Protein AF-A0A6A6LTW9-F1 (afdb_monomer_lite)

Radius of gyration: 44.96 Å; chains: 1; bounding box: 98×45×111 Å

Secondary structure (DSSP, 8-state):
----TT-PPPSS-SSS-STTSS-EEEEEEEEPPS-GGG-EEEESS--HHHHHHHHHH-TT--EEEEEE-TTSPEEEEEE-S------B-TTS--EEEEEEE-HHHHHHHHHHHHHHHHHHHHHHHHHHHHHHHHHHHHHHHHHHHHHHT--HHHHHH--HHHHHHHHHHHHHHHHIIIIISSS-EE-S---GGGEEE-TT--EEE--GGG-EE--TT--EEE-S---S-TTT--HHHHHH-EEEHHHHHHHHHHHHHHHHH---GGG--SS-TTB-HHHHHHHHHHTT-GGGGS-GGGTT-S-HHHHHHHHHHHHHHTS-GGGSPPHHHHHHHHHS---PPPPPPPS---BS---S-----S---------------

InterPro domains:
  IPR000719 Protein kinase domain [PS50011] (1-348)
  IPR000719 Protein kinase domain [SM00220] (68-338)
  IPR001245 Serine-threonine/tyrosine-protein kinase, catalytic domain [PF07714] (155-331)
  IPR003609 PAN/Apple domain [PF08276] (19-86)
  IPR003609 PAN/Apple domain [PS50948] (19-102)
  IPR003609 PAN/Apple domain [SM00473] (20-101)
  IPR008271 Serine/threonine-protein kinase, active site [PS00108] (185-197)
  IPR011009 Protein kinase-like domain superfamily [SSF56112] (153-334)

Organism: Hevea brasiliensis (NCBI:txid3981)

Sequence (377 aa):
MRDGSGGCLRKRLKSSSVCRQGEGFAKVPQVKVPDTSTAVWVNTSMTRADCERECYKNCSCSAYASIKIPGKEVGCLAWYGDLMDIVDLTDHSGHDVHVRADAIELAEIARSNGFLEMKGMLAFLVVSVSSAWFASVIFAYLWLRKRKKRDPIRSSFLNWSKRFEIIVGIARGILYLHQDSRLRIIHKDLKSSNILLDSEMNPKISDFRMARILKGDQIQHKTHRVIETYGYMSPEYAMFGKFSIKSDVFSFGVILLEIISGKKSNGFHQEDPSLTLIGHVWELWKEGRALEMVDSTLKESYNSHEVMKCIRIALLCVQEDAMRPTISAIILMLDSEIDLPYPKQPAFIFRTSCSSSLIWEGRSSINEVTITETLAR

Structure (mmCIF, N/CA/C/O backbone):
data_AF-A0A6A6LTW9-F1
#
_entry.id   AF-A0A6A6LTW9-F1
#
loop_
_atom_site.group_PDB
_atom_site.id
_atom_site.type_symbol
_atom_site.label_atom_id
_atom_site.label_alt_id
_atom_site.label_comp_id
_atom_site.label_asym_id
_atom_site.label_entity_id
_atom_site.label_seq_id
_atom_site.pdbx_PDB_ins_code
_atom_site.Cartn_x
_atom_site.Cartn_y
_atom_site.Cartn_z
_atom_site.occupancy
_atom_site.B_iso_or_equiv
_atom_site.auth_seq_id
_atom_site.auth_comp_id
_atom_site.auth_asym_id
_atom_site.auth_atom_id
_atom_site.pdbx_PDB_model_num
ATOM 1 N N . MET A 1 1 ? 59.527 -23.611 -44.100 1.00 37.34 1 MET A N 1
ATOM 2 C CA . MET A 1 1 ? 60.125 -22.259 -44.092 1.00 37.34 1 MET A CA 1
ATOM 3 C C . MET A 1 1 ? 60.026 -21.721 -45.509 1.00 37.34 1 MET A C 1
ATOM 5 O O . MET A 1 1 ? 60.366 -22.461 -46.422 1.00 37.34 1 MET A O 1
ATOM 9 N N . ARG A 1 2 ? 59.452 -20.530 -45.718 1.00 37.81 2 ARG A N 1
ATOM 10 C CA . ARG A 1 2 ? 59.449 -19.899 -47.047 1.00 37.81 2 ARG A CA 1
ATOM 11 C C . ARG A 1 2 ? 60.821 -19.262 -47.242 1.00 37.81 2 ARG A C 1
ATOM 13 O O . ARG A 1 2 ? 61.261 -18.533 -46.360 1.00 37.81 2 ARG A O 1
ATOM 20 N N . ASP A 1 3 ? 61.488 -19.591 -48.340 1.00 42.12 3 ASP A N 1
ATOM 21 C CA . ASP A 1 3 ? 62.724 -18.928 -48.737 1.00 42.12 3 ASP A CA 1
ATOM 22 C C . ASP A 1 3 ? 62.407 -17.458 -49.057 1.00 42.12 3 ASP A C 1
ATOM 24 O O . ASP A 1 3 ? 61.693 -17.160 -50.013 1.00 42.12 3 ASP A O 1
ATOM 28 N N . GLY A 1 4 ? 62.845 -16.555 -48.179 1.00 54.56 4 GLY A N 1
ATOM 29 C CA . GLY A 1 4 ? 62.661 -15.108 -48.304 1.00 54.56 4 GLY A CA 1
ATOM 30 C C . GLY A 1 4 ? 63.849 -14.401 -48.958 1.00 54.56 4 GLY A C 1
ATOM 31 O O . GLY A 1 4 ? 63.843 -13.174 -49.025 1.00 54.56 4 GLY A O 1
ATOM 32 N N . SER A 1 5 ? 64.862 -15.141 -49.428 1.00 56.81 5 SER A N 1
ATOM 33 C CA . SER A 1 5 ? 66.097 -14.573 -49.993 1.00 56.81 5 SER A CA 1
ATOM 34 C C . SER A 1 5 ? 65.868 -13.709 -51.243 1.00 56.81 5 SER A C 1
ATOM 36 O O . SER A 1 5 ? 66.694 -12.854 -51.548 1.00 56.81 5 SER A O 1
ATOM 38 N N . GLY A 1 6 ? 64.728 -13.876 -51.926 1.00 55.53 6 GLY A N 1
ATOM 39 C CA . GLY A 1 6 ? 64.321 -13.061 -53.078 1.00 55.53 6 GLY A CA 1
ATOM 40 C C . GLY A 1 6 ? 63.548 -11.773 -52.753 1.00 55.53 6 GLY A C 1
ATOM 41 O O . GLY A 1 6 ? 63.231 -11.026 -53.676 1.00 55.53 6 GLY A O 1
ATOM 42 N N . GLY A 1 7 ? 63.222 -11.508 -51.481 1.00 66.44 7 GLY A N 1
ATOM 43 C CA . GLY A 1 7 ? 62.453 -10.326 -51.069 1.00 66.44 7 GLY A CA 1
ATOM 44 C C . GLY A 1 7 ? 61.010 -10.272 -51.605 1.00 66.44 7 GLY A C 1
ATOM 45 O O . GLY A 1 7 ? 60.480 -11.233 -52.165 1.00 66.44 7 GLY A O 1
ATOM 46 N N . CYS A 1 8 ? 60.340 -9.132 -51.407 1.00 66.38 8 CYS A N 1
ATOM 47 C CA . CYS A 1 8 ? 59.011 -8.868 -51.964 1.00 66.38 8 CYS A CA 1
ATOM 48 C C . CYS A 1 8 ? 59.139 -8.279 -53.375 1.00 66.38 8 CYS A C 1
ATOM 50 O O . CYS A 1 8 ? 59.666 -7.184 -53.550 1.00 66.38 8 CYS A O 1
ATOM 52 N N . LEU A 1 9 ? 58.603 -8.968 -54.382 1.00 65.31 9 LEU A N 1
ATOM 53 C CA . LEU A 1 9 ? 58.537 -8.446 -55.747 1.00 65.31 9 LEU A CA 1
ATOM 54 C C . LEU A 1 9 ? 57.280 -7.589 -55.935 1.00 65.31 9 LEU A C 1
ATOM 56 O O . LEU A 1 9 ? 56.185 -7.974 -55.518 1.00 65.31 9 LEU A O 1
ATOM 60 N N . ARG A 1 10 ? 57.415 -6.446 -56.620 1.00 66.81 10 ARG A N 1
ATOM 61 C CA . ARG A 1 10 ? 56.253 -5.669 -57.079 1.00 66.81 10 ARG A CA 1
ATOM 62 C C . ARG A 1 10 ? 55.358 -6.569 -57.933 1.00 66.81 10 ARG A C 1
ATOM 64 O O . ARG A 1 10 ? 55.841 -7.225 -58.852 1.00 66.81 10 ARG A O 1
ATOM 71 N N . LYS A 1 11 ? 54.048 -6.580 -57.663 1.00 63.56 11 LYS A N 1
ATOM 72 C CA . LYS A 1 11 ? 53.079 -7.474 -58.333 1.00 63.56 11 LYS A CA 1
ATOM 73 C C . LYS A 1 11 ? 53.039 -7.329 -59.865 1.00 63.56 11 LYS A C 1
ATOM 75 O O . LYS A 1 11 ? 52.559 -8.238 -60.535 1.00 63.56 11 LYS A O 1
ATOM 80 N N . ARG A 1 12 ? 53.551 -6.231 -60.435 1.00 62.91 12 ARG A N 1
ATOM 81 C CA . ARG A 1 12 ? 53.703 -6.028 -61.885 1.00 62.91 12 ARG A CA 1
ATOM 82 C C . ARG A 1 12 ? 55.181 -5.833 -62.245 1.00 62.91 12 ARG A C 1
ATOM 84 O O . ARG A 1 12 ? 55.731 -4.758 -62.028 1.00 62.91 12 ARG A O 1
ATOM 91 N N . LEU A 1 13 ? 55.830 -6.859 -62.805 1.00 54.41 13 LEU A N 1
ATOM 92 C CA . LEU A 1 13 ? 57.199 -6.769 -63.335 1.00 54.41 13 LEU A CA 1
ATOM 93 C C . LEU A 1 13 ? 57.208 -6.572 -64.863 1.00 54.41 13 LEU A C 1
ATOM 95 O O . LEU A 1 13 ? 56.547 -7.309 -65.588 1.00 54.41 13 LEU A O 1
ATOM 99 N N . LYS A 1 14 ? 58.094 -5.665 -65.308 1.00 50.16 14 LYS A N 1
ATOM 100 C CA . LYS A 1 14 ? 58.758 -5.603 -66.630 1.00 50.16 14 LYS A CA 1
ATOM 101 C C . LYS A 1 14 ? 57.907 -5.202 -67.850 1.00 50.16 14 LYS A C 1
ATOM 103 O O . LYS A 1 14 ? 57.677 -6.027 -68.721 1.00 50.16 14 LYS A O 1
ATOM 108 N N . SER A 1 15 ? 57.568 -3.915 -67.979 1.00 49.28 15 SER A N 1
ATOM 109 C CA . SER A 1 15 ? 57.819 -3.151 -69.234 1.00 49.28 15 SER A CA 1
ATOM 110 C C . SER A 1 15 ? 57.308 -1.707 -69.210 1.00 49.28 15 SER A C 1
ATOM 112 O O . SER A 1 15 ? 57.751 -0.917 -70.037 1.00 49.28 15 SER A O 1
ATOM 114 N N . SER A 1 16 ? 56.442 -1.318 -68.269 1.00 54.78 16 SER A N 1
ATOM 115 C CA . SER A 1 16 ? 56.037 0.087 -68.141 1.00 54.78 16 SER A CA 1
ATOM 116 C C . SER A 1 16 ? 56.824 0.778 -67.034 1.00 54.78 16 SER A C 1
ATOM 118 O O . SER A 1 16 ? 56.794 0.351 -65.880 1.00 54.78 16 SER A O 1
ATOM 120 N N . SER A 1 17 ? 57.544 1.842 -67.385 1.00 63.62 17 SER A N 1
ATOM 121 C CA . SER A 1 17 ? 58.080 2.799 -66.417 1.00 63.62 17 SER A CA 1
ATOM 122 C C . SER A 1 17 ? 56.938 3.286 -65.523 1.00 63.62 17 SER A C 1
ATOM 124 O O . SER A 1 17 ? 56.025 3.940 -66.015 1.00 63.62 17 SER A O 1
ATOM 126 N N . VAL A 1 18 ? 57.006 3.006 -64.216 1.00 69.69 18 VAL A N 1
ATOM 127 C CA . VAL A 1 18 ? 56.073 3.565 -63.215 1.00 69.69 18 VAL A CA 1
ATOM 128 C C . VAL A 1 18 ? 56.120 5.098 -63.239 1.00 69.69 18 VAL A C 1
ATOM 130 O O . VAL A 1 18 ? 55.145 5.747 -62.907 1.00 69.69 18 VAL A O 1
ATOM 133 N N . CYS A 1 19 ? 57.236 5.694 -63.664 1.00 80.94 19 CYS A N 1
ATOM 134 C CA . CYS A 1 19 ? 57.402 7.140 -63.701 1.00 80.94 19 CYS A CA 1
ATOM 135 C C . CYS A 1 19 ? 56.658 7.797 -64.877 1.00 80.94 19 CYS A C 1
ATOM 137 O O . CYS A 1 19 ? 56.749 7.328 -66.017 1.00 80.94 19 CYS A O 1
ATOM 139 N N . ARG A 1 20 ? 56.037 8.948 -64.601 1.00 79.62 20 ARG A N 1
ATOM 140 C CA . ARG A 1 20 ? 55.285 9.842 -65.494 1.00 79.62 20 ARG A CA 1
ATOM 141 C C . ARG A 1 20 ? 54.003 9.251 -66.088 1.00 79.62 20 ARG A C 1
ATOM 143 O O . ARG A 1 20 ? 53.618 9.618 -67.195 1.00 79.62 20 ARG A O 1
ATOM 150 N N . GLN A 1 21 ? 53.335 8.359 -65.362 1.00 79.38 21 GLN A N 1
ATOM 151 C CA . GLN A 1 21 ? 52.090 7.696 -65.782 1.00 79.38 21 GLN A CA 1
ATOM 152 C C . GLN A 1 21 ? 50.963 7.813 -64.738 1.00 79.38 21 GLN A C 1
ATOM 154 O O . GLN A 1 21 ? 50.067 6.973 -64.684 1.00 79.38 21 GLN A O 1
ATOM 159 N N . GLY A 1 22 ? 50.990 8.863 -63.911 1.00 79.00 22 GLY A N 1
ATOM 160 C CA . GLY A 1 22 ? 50.000 9.077 -62.846 1.00 79.00 22 GLY A CA 1
ATOM 161 C C . GLY A 1 22 ? 50.356 8.365 -61.540 1.00 79.00 22 GLY A C 1
ATOM 162 O O . GLY A 1 22 ? 49.493 8.132 -60.699 1.00 79.00 22 GLY A O 1
ATOM 163 N N . GLU A 1 23 ? 51.623 7.999 -61.382 1.00 87.31 23 GLU A N 1
ATOM 164 C CA . GLU A 1 23 ? 52.182 7.470 -60.151 1.00 87.31 23 GLU A CA 1
ATOM 165 C C . GLU A 1 23 ? 52.113 8.464 -58.999 1.00 87.31 23 GLU A C 1
ATOM 167 O O . GLU A 1 23 ? 52.009 9.679 -59.173 1.00 87.31 23 GLU A O 1
ATOM 172 N N . GLY A 1 24 ? 52.252 7.920 -57.802 1.00 91.12 24 GLY A N 1
ATOM 173 C CA . GLY A 1 24 ? 52.327 8.678 -56.568 1.00 91.12 24 GLY A CA 1
ATOM 174 C C . GLY A 1 24 ? 52.982 7.834 -55.491 1.00 91.12 24 GLY A C 1
ATOM 175 O O . GLY A 1 24 ? 53.741 6.908 -55.788 1.00 91.12 24 GLY A O 1
ATOM 176 N N . PHE A 1 25 ? 52.680 8.142 -54.236 1.00 92.44 25 PHE A N 1
ATOM 177 C CA . PHE A 1 25 ? 53.288 7.460 -53.105 1.00 92.44 25 PHE A CA 1
ATOM 178 C C . PHE A 1 25 ? 52.236 6.863 -52.177 1.00 92.44 25 PHE A C 1
ATOM 180 O O . PHE A 1 25 ? 51.353 7.560 -51.678 1.00 92.44 25 PHE A O 1
ATOM 187 N N . ALA A 1 26 ? 52.356 5.563 -51.925 1.00 90.75 26 ALA A N 1
ATOM 188 C CA . ALA A 1 26 ? 51.568 4.863 -50.927 1.00 90.75 26 ALA A CA 1
ATOM 189 C C . ALA A 1 26 ? 52.240 5.014 -49.557 1.00 90.75 26 ALA A C 1
ATOM 191 O O . ALA A 1 26 ? 53.433 4.739 -49.404 1.00 90.75 26 ALA A O 1
ATOM 192 N N . LYS A 1 27 ? 51.476 5.452 -48.552 1.00 91.19 27 LYS A N 1
ATOM 193 C CA . LYS A 1 27 ? 51.957 5.550 -47.171 1.00 91.19 27 LYS A CA 1
ATOM 194 C C . LYS A 1 27 ? 51.975 4.164 -46.524 1.00 91.19 27 LYS A C 1
ATOM 196 O O . LYS A 1 27 ? 50.936 3.517 -46.420 1.00 91.19 27 LYS A O 1
ATOM 201 N N . VAL A 1 28 ? 53.140 3.771 -46.025 1.00 89.31 28 VAL A N 1
ATOM 202 C CA . VAL A 1 28 ? 53.364 2.594 -45.183 1.00 89.31 28 VAL A CA 1
ATOM 203 C C . VAL A 1 28 ? 53.618 3.099 -43.758 1.00 89.31 28 VAL A C 1
ATOM 205 O O . VAL A 1 28 ? 54.696 3.636 -43.485 1.00 89.31 28 VAL A O 1
ATOM 208 N N . PRO A 1 29 ? 52.606 3.058 -42.873 1.00 87.88 29 PRO A N 1
ATOM 209 C CA . PRO A 1 29 ? 52.707 3.672 -41.556 1.00 87.88 29 PRO A CA 1
ATOM 210 C C . PRO A 1 29 ? 53.543 2.826 -40.591 1.00 87.88 29 PRO A C 1
ATOM 212 O O . PRO A 1 29 ? 53.462 1.605 -40.627 1.00 87.88 29 PRO A O 1
ATOM 215 N N . GLN A 1 30 ? 54.257 3.492 -39.677 1.00 86.31 30 GLN A N 1
ATOM 216 C CA . GLN A 1 30 ? 54.846 2.873 -38.474 1.00 86.31 30 GLN A CA 1
ATOM 217 C C . GLN A 1 30 ? 55.826 1.713 -38.729 1.00 86.31 30 GLN A C 1
ATOM 219 O O . GLN A 1 30 ? 55.843 0.726 -38.002 1.00 86.31 30 GLN A O 1
ATOM 224 N N . VAL A 1 31 ? 56.706 1.852 -39.718 1.00 87.50 31 VAL A N 1
ATOM 225 C CA . VAL A 1 31 ? 57.714 0.826 -40.021 1.00 87.50 31 VAL A CA 1
ATOM 226 C C . VAL A 1 31 ? 59.116 1.259 -39.614 1.00 87.50 31 VAL A C 1
ATOM 228 O O . VAL A 1 31 ? 59.429 2.451 -39.517 1.00 87.50 31 VAL A O 1
ATOM 231 N N . LYS A 1 32 ? 60.003 0.284 -39.415 1.00 88.12 32 LYS A N 1
ATOM 232 C CA . LYS A 1 32 ? 61.445 0.521 -39.472 1.00 88.12 32 LYS A CA 1
ATOM 233 C C . LYS A 1 32 ? 61.773 1.013 -40.882 1.00 88.12 32 LYS A C 1
ATOM 235 O O . LYS A 1 32 ? 61.386 0.380 -41.866 1.00 88.12 32 LYS A O 1
ATOM 240 N N . VAL A 1 33 ? 62.455 2.153 -40.977 1.00 87.12 33 VAL A N 1
ATOM 241 C CA . VAL A 1 33 ? 62.896 2.684 -42.273 1.00 87.12 33 VAL A CA 1
ATOM 242 C C . VAL A 1 33 ? 63.813 1.678 -42.983 1.00 87.12 33 VAL A C 1
ATOM 244 O O . VAL A 1 33 ? 64.542 0.960 -42.294 1.00 87.12 33 VAL A O 1
ATOM 247 N N . PRO A 1 34 ? 63.800 1.626 -44.330 1.00 86.69 34 PRO A N 1
ATOM 248 C CA . PRO A 1 34 ? 64.705 0.760 -45.076 1.00 86.69 34 PRO A CA 1
ATOM 249 C C . PRO A 1 34 ? 66.173 1.079 -44.778 1.00 86.69 34 PRO A C 1
ATOM 251 O O . PRO A 1 34 ? 66.484 2.178 -44.305 1.00 86.69 34 PRO A O 1
ATOM 254 N N . ASP A 1 35 ? 67.068 0.138 -45.097 1.00 84.69 35 ASP A N 1
ATOM 255 C CA . ASP A 1 35 ? 68.505 0.241 -44.811 1.00 84.69 35 ASP A CA 1
ATOM 256 C C . ASP A 1 35 ? 69.064 1.640 -45.131 1.00 84.69 35 ASP A C 1
ATOM 258 O O . ASP A 1 35 ? 69.105 2.096 -46.281 1.00 84.69 35 ASP A O 1
ATOM 262 N N . THR A 1 36 ? 69.492 2.332 -44.074 1.00 81.62 36 THR A N 1
ATOM 263 C CA . THR A 1 36 ? 69.957 3.717 -44.133 1.00 81.62 36 THR A CA 1
ATOM 264 C C . THR A 1 36 ? 71.313 3.861 -44.818 1.00 81.62 36 THR A C 1
ATOM 266 O O . THR A 1 36 ? 71.660 4.971 -45.208 1.00 81.62 36 THR A O 1
ATOM 269 N N . SER A 1 37 ? 72.073 2.772 -44.994 1.00 80.25 37 SER A N 1
ATOM 270 C CA . SER A 1 37 ? 73.344 2.791 -45.735 1.00 80.25 37 SER A CA 1
ATOM 271 C C . SER A 1 37 ? 73.152 3.080 -47.231 1.00 80.25 37 SER A C 1
ATOM 273 O O . SER A 1 37 ? 74.039 3.631 -47.879 1.00 80.25 37 SER A O 1
ATOM 275 N N . THR A 1 38 ? 71.966 2.763 -47.759 1.00 81.62 38 THR A N 1
ATOM 276 C CA . THR A 1 38 ? 71.564 3.007 -49.156 1.00 81.62 38 THR A CA 1
ATOM 277 C C . THR A 1 38 ? 70.734 4.281 -49.330 1.00 81.62 38 THR A C 1
ATOM 279 O O . THR A 1 38 ? 70.359 4.648 -50.447 1.00 81.62 38 THR A O 1
ATOM 282 N N . ALA A 1 39 ? 70.432 4.957 -48.222 1.00 85.31 39 ALA A N 1
ATOM 283 C CA . ALA A 1 39 ? 69.594 6.137 -48.198 1.00 85.31 39 ALA A CA 1
ATOM 284 C C . ALA A 1 39 ? 70.409 7.408 -48.458 1.00 85.31 39 ALA A C 1
ATOM 286 O O . ALA A 1 39 ? 71.535 7.564 -47.985 1.00 85.31 39 ALA A O 1
ATOM 287 N N . VAL A 1 40 ? 69.810 8.361 -49.168 1.00 88.88 40 VAL A N 1
ATOM 288 C CA . VAL A 1 40 ? 70.412 9.665 -49.453 1.00 88.88 40 VAL A CA 1
ATOM 289 C C . VAL A 1 40 ? 69.636 10.747 -48.716 1.00 88.88 40 VAL A C 1
ATOM 291 O O . VAL A 1 40 ? 68.419 10.876 -48.874 1.00 88.88 40 VAL A O 1
ATOM 294 N N . TRP A 1 41 ? 70.347 11.555 -47.931 1.00 87.12 41 TRP A N 1
ATOM 295 C CA . TRP A 1 41 ? 69.794 12.774 -47.347 1.00 87.12 41 TRP A CA 1
ATOM 296 C C . TRP A 1 41 ? 69.617 13.824 -48.440 1.00 87.12 41 TRP A C 1
ATOM 298 O O . TRP A 1 41 ? 70.592 14.390 -48.928 1.00 87.12 41 TRP A O 1
ATOM 308 N N . VAL A 1 42 ? 68.367 14.080 -48.824 1.00 85.94 42 VAL A N 1
ATOM 309 C CA . VAL A 1 42 ? 68.037 15.068 -49.863 1.00 85.94 42 VAL A CA 1
ATOM 310 C C . VAL A 1 42 ? 68.180 16.482 -49.306 1.00 85.94 42 VAL A C 1
ATOM 312 O O . VAL A 1 42 ? 68.741 17.360 -49.954 1.00 85.94 42 VAL A O 1
ATOM 315 N N . ASN A 1 43 ? 67.685 16.704 -48.086 1.00 83.12 43 ASN A N 1
ATOM 316 C CA . ASN A 1 43 ? 67.901 17.932 -47.325 1.00 83.12 43 ASN A CA 1
ATOM 317 C C . ASN A 1 43 ? 67.666 17.658 -45.834 1.00 83.12 43 ASN A C 1
ATOM 319 O O . ASN A 1 43 ? 66.880 16.784 -45.462 1.00 83.12 43 ASN A O 1
ATOM 323 N N . THR A 1 44 ? 68.336 18.427 -44.983 1.00 77.75 44 THR A N 1
ATOM 324 C CA . THR A 1 44 ? 68.223 18.357 -43.521 1.00 77.75 44 THR A CA 1
ATOM 325 C C . THR A 1 44 ? 67.130 19.271 -42.953 1.00 77.75 44 THR A C 1
ATOM 327 O O . THR A 1 44 ? 66.846 19.194 -41.762 1.00 77.75 44 THR A O 1
ATOM 330 N N . SER A 1 45 ? 66.492 20.087 -43.798 1.00 82.25 45 SER A N 1
ATOM 331 C CA . SER A 1 45 ? 65.333 20.925 -43.475 1.00 82.25 45 SER A CA 1
ATOM 332 C C . SER A 1 45 ? 64.421 21.014 -44.705 1.00 82.25 45 SER A C 1
ATOM 334 O O . SER A 1 45 ? 64.771 21.642 -45.704 1.00 82.25 45 SER A O 1
ATOM 336 N N . MET A 1 46 ? 63.281 20.315 -44.681 1.00 84.12 46 MET A N 1
ATOM 337 C CA . MET A 1 46 ? 62.207 20.501 -45.665 1.00 84.12 46 MET A CA 1
ATOM 338 C C . MET A 1 46 ? 60.871 19.909 -45.196 1.00 84.12 46 MET A C 1
ATOM 340 O O . MET A 1 46 ? 60.819 19.042 -44.321 1.00 84.12 46 MET A O 1
ATOM 344 N N . THR A 1 47 ? 59.764 20.342 -45.807 1.00 87.56 47 THR A N 1
ATOM 345 C CA . THR A 1 47 ? 58.443 19.774 -45.509 1.00 87.56 47 THR A CA 1
ATOM 346 C C . THR A 1 47 ? 58.264 18.391 -46.139 1.00 87.56 47 THR A C 1
ATOM 348 O O . THR A 1 47 ? 58.921 18.035 -47.120 1.00 87.56 47 THR A O 1
ATOM 351 N N . ARG A 1 48 ? 57.302 17.611 -45.625 1.00 88.62 48 ARG A N 1
ATOM 352 C CA . ARG A 1 48 ? 56.904 16.327 -46.230 1.00 88.62 48 ARG A CA 1
ATOM 353 C C . ARG A 1 48 ? 56.534 16.481 -47.710 1.00 88.62 48 ARG A C 1
ATOM 355 O O . ARG A 1 48 ? 56.906 15.636 -48.516 1.00 88.62 48 ARG A O 1
ATOM 362 N N . ALA A 1 49 ? 55.815 17.550 -48.055 1.00 89.69 49 ALA A N 1
ATOM 363 C CA . ALA A 1 49 ? 55.361 17.808 -49.420 1.00 89.69 49 ALA A CA 1
ATOM 364 C C . ALA A 1 49 ? 56.521 18.170 -50.360 1.00 89.69 49 ALA A C 1
ATOM 366 O O . ALA A 1 49 ? 56.509 17.790 -51.528 1.00 89.69 49 ALA A O 1
ATOM 367 N N . ASP A 1 50 ? 57.540 18.871 -49.858 1.00 90.94 50 ASP A N 1
ATOM 368 C CA . ASP A 1 50 ? 58.736 19.175 -50.646 1.00 90.94 50 ASP A CA 1
ATOM 369 C C . ASP A 1 50 ? 59.601 17.924 -50.851 1.00 90.94 50 ASP A C 1
ATOM 371 O O . ASP A 1 50 ? 60.081 17.695 -51.958 1.00 90.94 50 ASP A O 1
ATOM 375 N N . CYS A 1 51 ? 59.712 17.065 -49.832 1.00 92.00 51 CYS A N 1
ATOM 376 C CA . CYS A 1 51 ? 60.394 15.768 -49.925 1.00 92.00 51 CYS A CA 1
ATOM 377 C C . CYS A 1 51 ? 59.725 14.846 -50.953 1.00 92.00 51 CYS A C 1
ATOM 379 O O . CYS A 1 51 ? 60.389 14.252 -51.804 1.00 92.00 51 CYS A O 1
ATOM 381 N N . GLU A 1 52 ? 58.391 14.805 -50.924 1.00 93.50 52 GLU A N 1
ATOM 382 C CA . GLU A 1 52 ? 57.576 14.113 -51.918 1.00 93.50 52 GLU A CA 1
ATOM 383 C C . GLU A 1 52 ? 57.841 14.655 -53.323 1.00 93.50 52 GLU A C 1
ATOM 385 O O . GLU A 1 52 ? 58.101 13.882 -54.241 1.00 93.50 52 GLU A O 1
ATOM 390 N N . ARG A 1 53 ? 57.851 15.984 -53.489 1.00 92.12 53 ARG A N 1
ATOM 391 C CA . ARG A 1 53 ? 58.091 16.638 -54.781 1.00 92.12 53 ARG A CA 1
ATOM 392 C C . ARG A 1 53 ? 59.490 16.352 -55.326 1.00 92.12 53 ARG A C 1
ATOM 394 O O . ARG A 1 53 ? 59.627 16.124 -56.527 1.00 92.12 53 ARG A O 1
ATOM 401 N N . GLU A 1 54 ? 60.520 16.355 -54.484 1.00 91.88 54 GLU A N 1
ATOM 402 C CA . GLU A 1 54 ? 61.888 16.048 -54.919 1.00 91.88 54 GLU A CA 1
ATOM 403 C C . GLU A 1 54 ? 62.051 14.580 -55.318 1.00 91.88 54 GLU A C 1
ATOM 405 O O . GLU A 1 54 ? 62.583 14.284 -56.391 1.00 91.88 54 GLU A O 1
ATOM 410 N N . CYS A 1 55 ? 61.498 13.653 -54.533 1.00 92.69 55 CYS A N 1
ATOM 411 C CA . CYS A 1 55 ? 61.461 12.242 -54.914 1.00 92.69 55 CYS A CA 1
ATOM 412 C C . CYS A 1 55 ? 60.624 12.030 -56.191 1.00 92.69 55 CYS A C 1
ATOM 414 O O . CYS A 1 55 ? 61.001 11.253 -57.069 1.00 92.69 55 CYS A O 1
ATOM 416 N N . TYR A 1 56 ? 59.528 12.779 -56.360 1.00 92.38 56 TYR A N 1
ATOM 417 C CA . TYR A 1 56 ? 58.672 12.720 -57.544 1.00 92.38 56 TYR A CA 1
ATOM 418 C C . TYR A 1 56 ? 59.415 13.117 -58.829 1.00 92.38 56 TYR A C 1
ATOM 420 O O . TYR A 1 56 ? 59.294 12.429 -59.841 1.00 92.38 56 TYR A O 1
ATOM 428 N N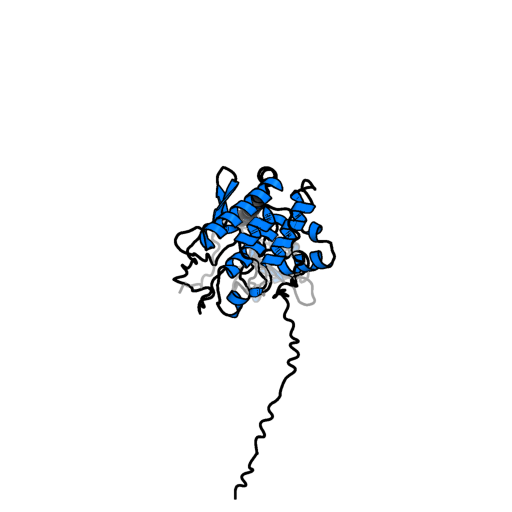 . LYS A 1 57 ? 60.241 14.173 -58.794 1.00 90.94 57 LYS A N 1
ATOM 429 C CA . LYS A 1 57 ? 61.026 14.634 -59.958 1.00 90.94 57 LYS A CA 1
ATOM 430 C C . LYS A 1 57 ? 62.037 13.596 -60.452 1.00 90.94 57 LYS A C 1
ATOM 432 O O . LYS A 1 57 ? 62.341 13.564 -61.646 1.00 90.94 57 LYS A O 1
ATOM 437 N N . ASN A 1 58 ? 62.561 12.759 -59.556 1.00 90.31 58 ASN A N 1
ATOM 438 C CA . ASN A 1 58 ? 63.566 11.757 -59.887 1.00 90.31 58 ASN A CA 1
ATOM 439 C C . ASN A 1 58 ? 62.927 10.373 -60.070 1.00 90.31 58 ASN A C 1
ATOM 441 O O . ASN A 1 58 ? 62.526 9.726 -59.105 1.00 90.31 58 ASN A O 1
ATOM 445 N N . CYS A 1 59 ? 62.861 9.881 -61.310 1.00 87.50 59 CYS A N 1
ATOM 446 C CA . CYS A 1 59 ? 62.252 8.585 -61.636 1.00 87.50 59 CYS A CA 1
ATOM 447 C C . CYS A 1 59 ? 62.943 7.374 -60.989 1.00 87.50 59 CYS A C 1
ATOM 449 O O . CYS A 1 59 ? 62.310 6.332 -60.841 1.00 87.50 59 CYS A O 1
ATOM 451 N N . SER A 1 60 ? 64.200 7.509 -60.565 1.00 89.31 60 SER A N 1
ATOM 452 C CA . SER A 1 60 ? 64.902 6.446 -59.840 1.00 89.31 60 SER A CA 1
ATOM 453 C C . SER A 1 60 ? 64.489 6.372 -58.368 1.00 89.31 60 SER A C 1
ATOM 455 O O . SER A 1 60 ? 64.773 5.379 -57.710 1.00 89.31 60 SER A O 1
ATOM 457 N N . CYS A 1 61 ? 63.822 7.402 -57.829 1.00 91.81 61 CYS A N 1
ATOM 458 C CA . CYS A 1 61 ? 63.386 7.408 -56.434 1.00 91.81 61 CYS A CA 1
ATOM 459 C C . CYS A 1 61 ? 62.308 6.339 -56.195 1.00 91.81 61 CYS A C 1
ATOM 461 O O . CYS A 1 61 ? 61.268 6.315 -56.855 1.00 91.81 61 CYS A O 1
ATOM 463 N N . SER A 1 62 ? 62.549 5.445 -55.246 1.00 90.88 62 SER A N 1
ATOM 464 C CA . SER A 1 62 ? 61.665 4.325 -54.924 1.00 90.88 62 SER A CA 1
ATOM 465 C C . SER A 1 62 ? 60.840 4.577 -53.667 1.00 90.88 62 SER A C 1
ATOM 467 O O . SER A 1 62 ? 59.701 4.115 -53.594 1.00 90.88 62 SER A O 1
ATOM 469 N N . ALA A 1 63 ? 61.372 5.340 -52.712 1.00 93.69 63 ALA A N 1
ATOM 470 C CA . ALA A 1 63 ? 60.646 5.775 -51.526 1.00 93.69 63 ALA A CA 1
ATOM 471 C C . ALA A 1 63 ? 61.282 7.014 -50.893 1.00 93.69 63 ALA A C 1
ATOM 473 O O . ALA A 1 63 ? 62.454 7.313 -51.135 1.00 93.69 63 ALA A O 1
ATOM 474 N N . TYR A 1 64 ? 60.525 7.682 -50.027 1.00 94.62 64 TYR A N 1
ATOM 475 C CA . TYR A 1 64 ? 61.043 8.703 -49.125 1.00 94.62 64 TYR A CA 1
ATOM 476 C C . TYR A 1 64 ? 60.427 8.593 -47.726 1.00 94.62 64 TYR A C 1
ATOM 478 O O . TYR A 1 64 ? 59.365 7.997 -47.530 1.00 94.62 64 TYR A O 1
ATOM 486 N N . ALA A 1 65 ? 61.090 9.194 -46.745 1.00 93.56 65 ALA A N 1
ATOM 487 C CA . ALA A 1 65 ? 60.602 9.333 -45.383 1.00 93.56 65 ALA A CA 1
ATOM 488 C C . ALA A 1 65 ? 60.979 10.710 -44.828 1.00 93.56 65 ALA A C 1
ATOM 490 O O . ALA A 1 65 ? 62.043 11.258 -45.122 1.00 93.56 65 ALA A O 1
ATOM 491 N N . SER A 1 66 ? 60.094 11.264 -44.004 1.00 90.19 66 SER A N 1
ATOM 492 C CA . SER A 1 66 ? 60.348 12.501 -43.269 1.00 90.19 66 SER A CA 1
ATOM 493 C C . SER A 1 66 ? 60.774 12.149 -41.848 1.00 90.19 66 SER A C 1
ATOM 495 O O . SER A 1 66 ? 59.967 11.661 -41.058 1.00 90.19 66 SER A O 1
ATOM 497 N N . ILE A 1 67 ? 62.047 12.377 -41.529 1.00 86.38 67 ILE A N 1
ATOM 498 C CA . ILE A 1 67 ? 62.646 11.986 -40.251 1.00 86.38 67 ILE A CA 1
ATOM 499 C C . ILE A 1 67 ? 62.835 13.223 -39.383 1.00 86.38 67 ILE A C 1
ATOM 501 O O . ILE A 1 67 ? 63.471 14.200 -39.783 1.00 86.38 67 ILE A O 1
ATOM 505 N N . LYS A 1 68 ? 62.280 13.188 -38.170 1.00 82.88 68 LYS A N 1
ATOM 506 C CA . LYS A 1 68 ? 62.449 14.264 -37.194 1.00 82.88 68 LYS A CA 1
ATOM 507 C C . LYS A 1 68 ? 63.796 14.099 -36.496 1.00 82.88 68 LYS A C 1
ATOM 509 O O . LYS A 1 68 ? 63.985 13.153 -35.738 1.00 82.88 68 LYS A O 1
ATOM 514 N N . ILE A 1 69 ? 64.718 15.022 -36.745 1.00 77.50 69 ILE A N 1
ATOM 515 C CA . ILE A 1 69 ? 66.047 15.005 -36.133 1.00 77.50 69 ILE A CA 1
ATOM 516 C C . ILE A 1 69 ? 65.985 15.791 -34.810 1.00 77.50 69 ILE A C 1
ATOM 518 O O . ILE A 1 69 ? 65.535 16.938 -34.812 1.00 77.50 69 ILE A O 1
ATOM 522 N N . PRO A 1 70 ? 66.420 15.225 -33.668 1.00 75.00 70 PRO A N 1
ATOM 523 C CA . PRO A 1 70 ? 66.457 15.952 -32.400 1.00 75.00 70 PRO A CA 1
ATOM 524 C C . PRO A 1 70 ? 67.280 17.246 -32.510 1.00 75.00 70 PRO A C 1
ATOM 526 O O . PRO A 1 70 ? 68.434 17.220 -32.932 1.00 75.00 70 PRO A O 1
ATOM 529 N N . GLY A 1 71 ? 66.683 18.384 -32.147 1.00 69.38 71 GLY A N 1
ATOM 530 C CA . GLY A 1 71 ? 67.341 19.698 -32.186 1.00 69.38 71 GLY A CA 1
ATOM 531 C C . GLY A 1 71 ? 67.481 20.337 -33.577 1.00 69.38 71 GLY A C 1
ATOM 532 O O . GLY A 1 71 ? 68.108 21.388 -33.685 1.00 69.38 71 GLY A O 1
ATOM 533 N N . LYS A 1 72 ? 66.909 19.739 -34.631 1.00 70.94 72 LYS A N 1
ATOM 534 C CA . LYS A 1 72 ? 66.866 20.293 -35.997 1.00 70.94 72 LYS A CA 1
ATOM 535 C C . LYS A 1 72 ? 65.453 20.191 -36.584 1.00 70.94 72 LYS A C 1
ATOM 537 O O . LYS A 1 72 ? 64.547 19.622 -35.975 1.00 70.94 72 LYS A O 1
ATOM 542 N N . GLU A 1 73 ? 65.261 20.769 -37.766 1.00 77.00 73 GLU A N 1
ATOM 543 C CA . GLU A 1 73 ? 64.022 20.625 -38.533 1.00 77.00 73 GLU A CA 1
ATOM 544 C C . GLU A 1 73 ? 63.862 19.203 -39.109 1.00 77.00 73 GLU A C 1
ATOM 546 O O . GLU A 1 73 ? 64.739 18.346 -38.984 1.00 77.00 73 GLU A O 1
ATOM 551 N N . VAL A 1 74 ? 62.694 18.922 -39.694 1.00 83.31 74 VAL A N 1
ATOM 552 C CA . VAL A 1 74 ? 62.396 17.618 -40.301 1.00 83.31 74 VAL A CA 1
ATOM 553 C C . VAL A 1 74 ? 63.248 17.449 -41.560 1.00 83.31 74 VAL A C 1
ATOM 555 O O . VAL A 1 74 ? 63.179 18.261 -42.482 1.00 83.31 74 VAL A O 1
ATOM 558 N N . GLY A 1 75 ? 64.055 16.391 -41.588 1.00 86.31 75 GLY A N 1
ATOM 559 C CA . GLY A 1 75 ? 64.892 16.046 -42.729 1.00 86.31 75 GLY A CA 1
ATOM 560 C C . GLY A 1 75 ? 64.195 15.074 -43.682 1.00 86.31 75 GLY A C 1
ATOM 561 O O . GLY A 1 75 ? 63.300 14.320 -43.292 1.00 86.31 75 GLY A O 1
ATOM 562 N N . CYS A 1 76 ? 64.624 15.085 -44.941 1.00 91.50 76 CYS A N 1
ATOM 563 C CA . CYS A 1 76 ? 64.123 14.216 -45.999 1.00 91.50 76 CYS A CA 1
ATOM 564 C C . CYS A 1 76 ? 65.155 13.155 -46.361 1.00 91.50 76 CYS A C 1
ATOM 566 O O . CYS A 1 76 ? 66.268 13.475 -46.795 1.00 91.50 76 CYS A O 1
ATOM 568 N N . LEU A 1 77 ? 64.749 11.900 -46.208 1.00 92.50 77 LEU A N 1
ATOM 569 C CA . LEU A 1 77 ? 65.540 10.729 -46.542 1.00 92.50 77 LEU A CA 1
ATOM 570 C C . LEU A 1 77 ? 64.893 10.018 -47.735 1.00 92.50 77 LEU A C 1
ATOM 572 O O . LEU A 1 77 ? 63.688 9.771 -47.704 1.00 92.50 77 LEU A O 1
ATOM 576 N N . ALA A 1 78 ? 65.664 9.718 -48.782 1.00 93.56 78 ALA A N 1
ATOM 577 C CA . ALA A 1 78 ? 65.164 9.088 -50.006 1.00 93.56 78 ALA A CA 1
ATOM 578 C C . ALA A 1 78 ? 65.998 7.869 -50.420 1.00 93.56 78 ALA A C 1
ATOM 580 O O . ALA A 1 78 ? 67.206 7.821 -50.186 1.00 93.56 78 ALA A O 1
ATOM 581 N N . TRP A 1 79 ? 65.352 6.912 -51.086 1.00 93.69 79 TRP A N 1
ATOM 582 C CA . TRP A 1 79 ? 65.959 5.675 -51.590 1.00 93.69 79 TRP A CA 1
ATOM 583 C C . TRP A 1 79 ? 65.779 5.569 -53.104 1.00 93.69 79 TRP A C 1
ATOM 585 O O . TRP A 1 79 ? 64.712 5.907 -53.615 1.00 93.69 79 TRP A O 1
ATOM 595 N N . TYR A 1 80 ? 66.789 5.064 -53.823 1.00 89.38 80 TYR A N 1
ATOM 596 C CA . TYR A 1 80 ? 66.834 5.051 -55.299 1.00 89.38 80 TYR A CA 1
ATOM 597 C C . TYR A 1 80 ? 66.883 3.649 -55.934 1.00 89.38 80 TYR A C 1
ATOM 599 O O . TYR A 1 80 ? 67.280 3.491 -57.087 1.00 89.38 80 TYR A O 1
ATOM 607 N N . GLY A 1 81 ? 66.469 2.623 -55.193 1.00 82.06 81 GLY A N 1
ATOM 608 C CA . GLY A 1 81 ? 66.499 1.230 -55.637 1.00 82.06 81 GLY A CA 1
ATOM 609 C C . GLY A 1 81 ? 65.651 0.338 -54.739 1.00 82.06 81 GLY A C 1
ATOM 610 O O . GLY A 1 81 ? 64.632 0.785 -54.209 1.00 82.06 81 GLY A O 1
ATOM 611 N N . ASP A 1 82 ? 66.080 -0.909 -54.568 1.00 81.75 82 ASP A N 1
ATOM 612 C CA . ASP A 1 82 ? 65.361 -1.887 -53.757 1.00 81.75 82 ASP A CA 1
ATOM 613 C C . ASP A 1 82 ? 65.308 -1.475 -52.282 1.00 81.75 82 ASP A C 1
ATOM 615 O O . ASP A 1 82 ? 66.276 -0.978 -51.706 1.00 81.75 82 ASP A O 1
ATOM 619 N N . LEU A 1 83 ? 64.143 -1.681 -51.671 1.00 85.06 83 LEU A N 1
ATOM 620 C CA . LEU A 1 83 ? 63.899 -1.345 -50.275 1.00 85.06 83 LEU A CA 1
ATOM 621 C C . LEU A 1 83 ? 64.078 -2.604 -49.429 1.00 85.06 83 LEU A C 1
ATOM 623 O O . LEU A 1 83 ? 63.227 -3.495 -49.446 1.00 85.06 83 LEU A O 1
ATOM 627 N N . MET A 1 84 ? 65.186 -2.668 -48.696 1.00 80.75 84 MET A N 1
ATOM 628 C CA . MET A 1 84 ? 65.543 -3.810 -47.856 1.00 80.75 84 MET A CA 1
ATOM 629 C C . MET A 1 84 ? 65.397 -3.470 -46.372 1.00 80.75 84 MET A C 1
ATOM 631 O O . MET A 1 84 ? 65.508 -2.308 -45.982 1.00 80.75 84 MET A O 1
ATOM 635 N N . ASP A 1 85 ? 65.166 -4.499 -45.553 1.00 81.06 85 ASP A N 1
ATOM 636 C CA . ASP A 1 85 ? 65.096 -4.406 -44.084 1.00 81.06 85 ASP A CA 1
ATOM 637 C C . ASP A 1 85 ? 63.960 -3.508 -43.538 1.00 81.06 85 ASP A C 1
ATOM 639 O O . ASP A 1 85 ? 64.051 -2.941 -42.449 1.00 81.06 85 ASP A O 1
ATOM 643 N N . ILE A 1 86 ? 62.851 -3.398 -44.282 1.00 81.88 86 ILE A N 1
ATOM 644 C CA . ILE A 1 86 ? 61.609 -2.816 -43.756 1.00 81.88 86 ILE A CA 1
ATOM 645 C C . ILE A 1 86 ? 60.945 -3.843 -42.835 1.00 81.88 86 ILE A C 1
ATOM 647 O O . ILE A 1 86 ? 60.625 -4.955 -43.258 1.00 81.88 86 ILE A O 1
ATOM 651 N N . VAL A 1 87 ? 60.695 -3.445 -41.590 1.00 81.38 87 VAL A N 1
ATOM 652 C CA . VAL A 1 87 ? 60.037 -4.273 -40.571 1.00 81.38 87 VAL A CA 1
ATOM 653 C C . VAL A 1 87 ? 58.854 -3.506 -39.994 1.00 81.38 87 VAL A C 1
ATOM 655 O O . VAL A 1 87 ? 58.972 -2.315 -39.714 1.00 81.38 87 VAL A O 1
ATOM 658 N N . ASP A 1 88 ? 57.723 -4.183 -39.818 1.00 78.44 88 ASP A N 1
ATOM 659 C CA . ASP A 1 88 ? 56.549 -3.609 -39.159 1.00 78.44 88 ASP A CA 1
ATOM 660 C C . ASP A 1 88 ? 56.831 -3.430 -37.659 1.00 78.44 88 ASP A C 1
ATOM 662 O O . ASP A 1 88 ? 57.227 -4.386 -36.985 1.00 78.44 88 ASP A O 1
ATOM 666 N N . LEU A 1 89 ? 56.697 -2.204 -37.148 1.00 75.19 89 LEU A N 1
ATOM 667 C CA . LEU A 1 89 ? 56.951 -1.886 -35.745 1.00 75.19 89 LEU A CA 1
ATOM 668 C C . LEU A 1 89 ? 55.624 -1.567 -35.058 1.00 75.19 89 LEU A C 1
ATOM 670 O O . LEU A 1 89 ? 55.041 -0.501 -35.238 1.00 75.19 89 LEU A O 1
ATOM 674 N N . THR A 1 90 ? 55.172 -2.475 -34.196 1.00 65.75 90 THR A N 1
ATOM 675 C CA . THR A 1 90 ? 53.913 -2.327 -33.449 1.00 65.75 90 THR A CA 1
ATOM 676 C C . THR A 1 90 ? 53.975 -1.292 -32.324 1.00 65.75 90 THR A C 1
ATOM 678 O O . THR A 1 90 ? 52.936 -0.880 -31.815 1.00 65.75 90 THR A O 1
ATOM 681 N N . ASP A 1 91 ? 55.173 -0.836 -31.950 1.00 66.56 91 ASP A N 1
ATOM 682 C CA . ASP A 1 91 ? 55.418 -0.140 -30.680 1.00 66.56 91 ASP A CA 1
ATOM 683 C C . ASP A 1 91 ? 55.480 1.397 -30.814 1.00 66.56 91 ASP A C 1
ATOM 685 O O . ASP A 1 91 ? 56.104 2.077 -30.001 1.00 66.56 91 ASP A O 1
ATOM 689 N N . HIS A 1 92 ? 54.853 1.969 -31.850 1.00 63.78 92 HIS A N 1
ATOM 690 C CA . HIS A 1 92 ? 54.793 3.420 -32.136 1.00 63.78 92 HIS A CA 1
ATOM 691 C C . HIS A 1 92 ? 56.149 4.140 -32.301 1.00 63.78 92 HIS A C 1
ATOM 693 O O . HIS A 1 92 ? 56.207 5.366 -32.400 1.00 63.78 92 HIS A O 1
ATOM 699 N N . SER A 1 93 ? 57.247 3.388 -32.344 1.00 71.00 93 SER A N 1
ATOM 700 C CA . SER A 1 93 ? 58.610 3.874 -32.583 1.00 71.00 93 SER A CA 1
ATOM 701 C C . SER A 1 93 ? 58.975 3.922 -34.072 1.00 71.00 93 SER A C 1
ATOM 703 O O . SER A 1 93 ? 60.079 4.334 -34.425 1.00 71.00 93 SER A O 1
ATOM 705 N N . GLY A 1 94 ? 58.058 3.493 -34.943 1.00 79.00 94 GLY A N 1
ATOM 706 C CA . GLY A 1 94 ? 58.246 3.450 -36.385 1.00 79.00 94 GLY A CA 1
ATOM 707 C C . GLY A 1 94 ? 58.055 4.801 -37.072 1.00 79.00 94 GLY A C 1
ATOM 708 O O . GLY A 1 94 ? 57.465 5.745 -36.541 1.00 79.00 94 GLY A O 1
ATOM 709 N N . HIS A 1 95 ? 58.536 4.879 -38.307 1.00 86.44 95 HIS A N 1
ATOM 710 C CA . HIS A 1 95 ? 58.388 6.042 -39.171 1.00 86.44 95 HIS A CA 1
ATOM 711 C C . HIS A 1 95 ? 57.473 5.723 -40.352 1.00 86.44 95 HIS A C 1
ATOM 713 O O . HIS A 1 95 ? 57.397 4.590 -40.823 1.00 86.44 95 HIS A O 1
ATOM 719 N N . ASP A 1 96 ? 56.784 6.747 -40.849 1.00 90.19 96 ASP A N 1
ATOM 720 C CA . ASP A 1 96 ? 55.966 6.617 -42.049 1.00 90.19 96 ASP A CA 1
ATOM 721 C C . ASP A 1 96 ? 56.861 6.685 -43.294 1.00 90.19 96 ASP A C 1
ATOM 723 O O . ASP A 1 96 ? 57.471 7.721 -43.586 1.00 90.19 96 ASP A O 1
ATOM 727 N N . VAL A 1 97 ? 56.904 5.592 -44.052 1.00 92.38 97 VAL A N 1
ATOM 728 C CA . VAL A 1 97 ? 57.647 5.497 -45.314 1.00 92.38 97 VAL A CA 1
ATOM 729 C C . VAL A 1 97 ? 56.667 5.603 -46.475 1.00 92.38 97 VAL A C 1
ATOM 731 O O . VAL A 1 97 ? 55.608 4.982 -46.474 1.00 92.38 97 VAL A O 1
ATOM 734 N N . HIS A 1 98 ? 57.002 6.411 -47.473 1.00 93.56 98 HIS A N 1
ATOM 735 C CA . HIS A 1 98 ? 56.160 6.671 -48.634 1.00 93.56 98 HIS A CA 1
ATOM 736 C C . HIS A 1 98 ? 56.796 6.016 -49.858 1.00 93.56 98 HIS A C 1
ATOM 738 O O . HIS A 1 98 ? 57.837 6.465 -50.336 1.00 93.56 98 HIS A O 1
ATOM 744 N N . VAL A 1 99 ? 56.194 4.929 -50.340 1.00 91.69 99 VAL A N 1
ATOM 745 C CA . VAL A 1 99 ? 56.743 4.085 -51.412 1.00 91.69 99 VAL A CA 1
ATOM 746 C C . VAL A 1 99 ? 56.086 4.442 -52.737 1.00 91.69 99 VAL A C 1
ATOM 748 O O . VAL A 1 99 ? 54.862 4.539 -52.818 1.00 91.69 99 VAL A O 1
ATOM 751 N N . ARG A 1 100 ? 56.890 4.634 -53.787 1.00 89.94 100 ARG A N 1
ATOM 752 C CA . ARG A 1 100 ? 56.385 4.956 -55.124 1.00 89.94 100 ARG A CA 1
ATOM 753 C C . ARG A 1 100 ? 55.569 3.785 -55.676 1.00 89.94 100 ARG A C 1
ATOM 755 O O . ARG A 1 100 ? 56.090 2.672 -55.784 1.00 89.94 100 ARG A O 1
ATOM 762 N N . ALA A 1 101 ? 54.331 4.066 -56.068 1.00 88.25 101 ALA A N 1
ATOM 763 C CA . ALA A 1 101 ? 53.367 3.110 -56.605 1.00 88.25 101 ALA A CA 1
ATOM 764 C C . ALA A 1 101 ? 52.657 3.688 -57.840 1.00 88.25 101 ALA A C 1
ATOM 766 O O . ALA A 1 101 ? 52.575 4.908 -58.005 1.00 88.25 101 ALA A O 1
ATOM 767 N N . ASP A 1 102 ? 52.160 2.816 -58.718 1.00 85.44 102 ASP A N 1
ATOM 768 C CA . ASP A 1 102 ? 51.433 3.240 -59.916 1.00 85.44 102 ASP A CA 1
ATOM 769 C C . ASP A 1 102 ? 49.995 3.698 -59.605 1.00 85.44 102 ASP A C 1
ATOM 771 O O . ASP A 1 102 ? 49.441 3.436 -58.535 1.00 85.44 102 ASP A O 1
ATOM 775 N N . ALA A 1 103 ? 49.388 4.405 -60.561 1.00 84.88 103 ALA A N 1
ATOM 776 C CA . ALA A 1 103 ? 48.054 4.987 -60.417 1.00 84.88 103 ALA A CA 1
ATOM 777 C C . ALA A 1 103 ? 46.964 3.954 -60.069 1.00 84.88 103 ALA A C 1
ATOM 779 O O . ALA A 1 103 ? 46.006 4.277 -59.364 1.00 84.88 103 ALA A O 1
ATOM 780 N N . ILE A 1 104 ? 47.088 2.720 -60.572 1.00 82.06 104 ILE A N 1
ATOM 781 C CA . ILE A 1 104 ? 46.076 1.671 -60.401 1.00 82.06 104 ILE A CA 1
ATOM 782 C C . ILE A 1 104 ? 46.142 1.130 -58.975 1.00 82.06 104 ILE A C 1
ATOM 784 O O . ILE A 1 104 ? 45.106 1.004 -58.322 1.00 82.06 104 ILE A O 1
ATOM 788 N N . GLU A 1 105 ? 47.348 0.862 -58.475 1.00 81.88 105 GLU A N 1
ATOM 789 C CA . GLU A 1 105 ? 47.557 0.408 -57.097 1.00 81.88 105 GLU A CA 1
ATOM 790 C C . GLU A 1 105 ? 47.090 1.466 -56.084 1.00 81.88 105 GLU A C 1
ATOM 792 O O . GLU A 1 105 ? 46.393 1.148 -55.118 1.00 81.88 105 GLU A O 1
ATOM 797 N N . LEU A 1 106 ? 47.366 2.747 -56.348 1.00 86.00 106 LEU A N 1
ATOM 798 C CA . LEU A 1 106 ? 46.884 3.849 -55.509 1.00 86.00 106 LEU A CA 1
ATOM 799 C C . LEU A 1 106 ? 45.353 3.970 -55.511 1.00 86.00 106 LEU A C 1
ATOM 801 O O . LEU A 1 106 ? 44.753 4.194 -54.456 1.00 86.00 106 LEU A O 1
ATOM 805 N N . ALA A 1 107 ? 44.706 3.784 -56.665 1.00 83.69 107 ALA A N 1
ATOM 806 C CA . ALA A 1 107 ? 43.247 3.802 -56.766 1.00 83.69 107 ALA A CA 1
ATOM 807 C C . ALA A 1 107 ? 42.594 2.638 -55.996 1.00 83.69 107 ALA A C 1
ATOM 809 O O . ALA A 1 107 ? 41.545 2.815 -55.369 1.00 83.69 107 ALA A O 1
ATOM 810 N N . GLU A 1 108 ? 43.219 1.459 -56.003 1.00 83.62 108 GLU A N 1
ATOM 811 C CA . GLU A 1 108 ? 42.745 0.290 -55.258 1.00 83.62 108 GLU A CA 1
ATOM 812 C C . GLU A 1 108 ? 42.850 0.506 -53.738 1.00 83.62 108 GLU A C 1
ATOM 814 O O . GLU A 1 108 ? 41.877 0.276 -53.009 1.00 83.62 108 GLU A O 1
ATOM 819 N N . ILE A 1 109 ? 43.979 1.052 -53.266 1.00 78.69 109 ILE A N 1
ATOM 820 C CA . ILE A 1 109 ? 44.186 1.419 -51.854 1.00 78.69 109 ILE A CA 1
ATOM 821 C C . ILE A 1 109 ? 43.152 2.467 -51.403 1.00 78.69 109 ILE A C 1
ATOM 823 O O . ILE A 1 109 ? 42.543 2.324 -50.339 1.00 78.69 109 ILE A O 1
ATOM 827 N N . ALA A 1 110 ? 42.888 3.491 -52.222 1.00 80.56 110 ALA A N 1
ATOM 828 C CA . ALA A 1 110 ? 41.902 4.528 -51.908 1.00 80.56 110 ALA A CA 1
ATOM 829 C C . ALA A 1 110 ? 40.467 3.972 -51.802 1.00 80.56 110 ALA A C 1
ATOM 831 O O . ALA A 1 110 ? 39.722 4.327 -50.883 1.00 80.56 110 ALA A O 1
ATOM 832 N N . ARG A 1 111 ? 40.083 3.053 -52.700 1.00 77.94 111 ARG A N 1
ATOM 833 C CA . ARG A 1 111 ? 38.754 2.417 -52.706 1.00 77.94 111 ARG A CA 1
ATOM 834 C C . ARG A 1 111 ? 38.521 1.536 -51.473 1.00 77.94 111 ARG A C 1
ATOM 836 O O . ARG A 1 111 ? 37.409 1.519 -50.946 1.00 77.94 111 ARG A O 1
ATOM 843 N N . SER A 1 112 ? 39.553 0.827 -51.011 1.00 72.06 112 SER A N 1
ATOM 844 C CA . SER A 1 112 ? 39.513 0.018 -49.784 1.00 72.06 112 SER A CA 1
ATOM 845 C C . SER A 1 112 ? 39.221 0.873 -48.546 1.00 72.06 112 SER A C 1
ATOM 847 O O . SER A 1 112 ? 38.318 0.558 -47.766 1.00 72.06 112 SER A O 1
ATOM 849 N N . ASN A 1 113 ? 39.931 1.994 -48.397 1.00 66.94 113 ASN A N 1
ATOM 850 C CA . ASN A 1 113 ? 39.803 2.853 -47.218 1.00 66.94 113 ASN A CA 1
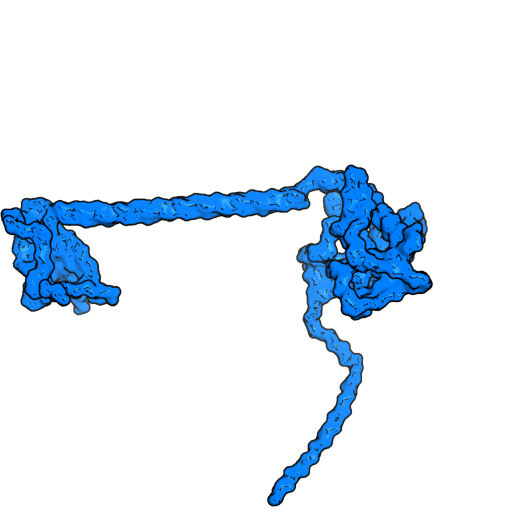ATOM 851 C C . ASN A 1 113 ? 38.441 3.569 -47.155 1.00 66.94 113 ASN A C 1
ATOM 853 O O . ASN A 1 113 ? 37.837 3.633 -46.085 1.00 66.94 113 ASN A O 1
ATOM 857 N N . GLY A 1 114 ? 37.896 4.014 -48.296 1.00 64.12 114 GLY A N 1
ATOM 858 C CA . GLY A 1 114 ? 36.578 4.668 -48.341 1.00 64.12 114 GLY A CA 1
ATOM 859 C C . GLY A 1 114 ? 35.406 3.759 -47.936 1.00 64.12 114 GLY A C 1
ATOM 860 O O . GLY A 1 114 ? 34.417 4.220 -47.367 1.00 64.12 114 GLY A O 1
ATOM 861 N N . PHE A 1 115 ? 35.511 2.446 -48.168 1.00 61.31 115 PHE A N 1
ATOM 862 C CA . PHE A 1 115 ? 34.482 1.483 -47.757 1.00 61.31 115 PHE A CA 1
ATOM 863 C C . PHE A 1 115 ? 34.422 1.284 -46.233 1.00 61.31 115 PHE A C 1
ATOM 865 O O . PHE A 1 115 ? 33.348 1.016 -45.685 1.00 61.31 115 PHE A O 1
ATOM 872 N N . LEU A 1 116 ? 35.557 1.425 -45.542 1.00 59.97 116 LEU A N 1
ATOM 873 C CA . LEU A 1 116 ? 35.642 1.254 -44.092 1.00 59.97 116 LEU A CA 1
ATOM 874 C C . LEU A 1 116 ? 35.014 2.441 -43.342 1.00 59.97 116 LEU A C 1
ATOM 876 O O . LEU A 1 116 ? 34.249 2.228 -42.399 1.00 59.97 116 LEU A O 1
ATOM 880 N N . GLU A 1 117 ? 35.247 3.674 -43.804 1.00 64.12 117 GLU A N 1
ATOM 881 C CA . GLU A 1 117 ? 34.646 4.878 -43.204 1.00 64.12 117 GLU A CA 1
ATOM 882 C C . GLU A 1 117 ? 33.112 4.887 -43.311 1.00 64.12 117 GLU A C 1
ATOM 884 O O . GLU A 1 117 ? 32.415 5.215 -42.346 1.00 64.12 117 GLU A O 1
ATOM 889 N N . MET A 1 118 ? 32.560 4.436 -44.444 1.00 62.91 118 MET A N 1
ATOM 890 C CA . MET A 1 118 ? 31.109 4.387 -44.664 1.00 62.91 118 MET A CA 1
ATOM 891 C C . MET A 1 118 ? 30.392 3.407 -43.714 1.00 62.91 118 MET A C 1
ATOM 893 O O . MET A 1 118 ? 29.272 3.670 -43.271 1.00 62.91 118 MET A O 1
ATOM 897 N N . LYS A 1 119 ? 31.039 2.292 -43.347 1.00 67.25 119 LYS A N 1
ATOM 898 C CA . LYS A 1 119 ? 30.492 1.330 -42.373 1.00 67.25 119 LYS A CA 1
ATOM 899 C C . LYS A 1 119 ? 30.486 1.872 -40.947 1.00 67.25 119 LYS A C 1
ATOM 901 O O . LYS A 1 119 ? 29.537 1.607 -40.210 1.00 67.25 119 LYS A O 1
ATOM 906 N N . GLY A 1 120 ? 31.513 2.639 -40.575 1.00 67.12 120 GLY A N 1
ATOM 907 C CA . GLY A 1 120 ? 31.588 3.289 -39.267 1.00 67.12 120 GLY A CA 1
ATOM 908 C C . GLY A 1 120 ? 30.415 4.243 -39.046 1.00 67.12 120 GLY A C 1
ATOM 909 O O . GLY A 1 120 ? 29.722 4.148 -38.035 1.00 67.12 120 GLY A O 1
ATOM 910 N N . MET A 1 121 ? 30.122 5.096 -40.031 1.00 69.44 121 MET A N 1
ATOM 911 C CA . MET A 1 121 ? 29.034 6.078 -39.945 1.00 69.44 121 MET A CA 1
ATOM 912 C C . MET A 1 121 ? 27.645 5.429 -39.796 1.00 69.44 121 MET A C 1
ATOM 914 O O . MET A 1 121 ? 26.833 5.879 -38.986 1.00 69.44 121 MET A O 1
ATOM 918 N N . LEU A 1 122 ? 27.374 4.342 -40.528 1.00 68.31 122 LEU A N 1
ATOM 919 C CA . LEU A 1 122 ? 26.076 3.659 -40.483 1.00 68.31 122 LEU A CA 1
ATOM 920 C C . LEU A 1 122 ? 25.810 2.991 -39.121 1.00 68.31 122 LEU A C 1
ATOM 922 O O . LEU A 1 122 ? 24.678 3.003 -38.636 1.00 68.31 122 LEU A O 1
ATOM 926 N N . ALA A 1 123 ? 26.850 2.455 -38.474 1.00 69.38 123 ALA A N 1
ATOM 927 C CA . ALA A 1 123 ? 26.729 1.822 -37.161 1.00 69.38 123 ALA A CA 1
ATOM 928 C C . ALA A 1 123 ? 26.294 2.817 -36.067 1.00 69.38 123 ALA A C 1
ATOM 930 O O . ALA A 1 123 ? 25.432 2.491 -35.247 1.00 69.38 123 ALA A O 1
ATOM 931 N N . PHE A 1 124 ? 26.816 4.049 -36.084 1.00 76.44 124 PHE A N 1
ATOM 932 C CA . PHE A 1 124 ? 26.442 5.081 -35.108 1.00 76.44 124 PHE A CA 1
ATOM 933 C C . PHE A 1 124 ? 24.965 5.488 -35.207 1.00 76.44 124 PHE A C 1
ATOM 935 O O . PHE A 1 124 ? 24.300 5.660 -34.182 1.00 76.44 124 PHE A O 1
ATOM 942 N N . LEU A 1 125 ? 24.423 5.592 -36.426 1.00 76.31 125 LEU A N 1
ATOM 943 C CA . LEU A 1 125 ? 23.019 5.958 -36.638 1.00 76.31 125 LEU A CA 1
ATOM 944 C C . LEU A 1 125 ? 22.057 4.887 -36.098 1.00 76.31 125 LEU A C 1
ATOM 946 O O . LEU A 1 125 ? 21.085 5.218 -35.419 1.00 76.31 125 LEU A O 1
ATOM 950 N N . VAL A 1 126 ? 22.350 3.605 -36.330 1.00 80.81 126 VAL A N 1
ATOM 951 C CA . VAL A 1 126 ? 21.501 2.487 -35.877 1.00 80.81 126 VAL A CA 1
ATOM 952 C C . VAL A 1 126 ? 21.452 2.391 -34.349 1.00 80.81 126 VAL A C 1
ATOM 954 O O . VAL A 1 126 ? 20.376 2.202 -33.771 1.00 80.81 126 VAL A O 1
ATOM 957 N N . VAL A 1 127 ? 22.596 2.561 -33.678 1.00 85.19 127 VAL A N 1
ATOM 958 C CA . VAL A 1 127 ? 22.676 2.529 -32.207 1.00 85.19 127 VAL A CA 1
ATOM 959 C C . VAL A 1 127 ? 21.883 3.684 -31.592 1.00 85.19 127 VAL A C 1
ATOM 961 O O . VAL A 1 127 ? 21.111 3.472 -30.654 1.00 85.19 127 VAL A O 1
ATOM 964 N N . SER A 1 128 ? 22.005 4.887 -32.161 1.00 84.44 128 SER A N 1
ATOM 965 C CA . SER A 1 128 ? 21.284 6.073 -31.688 1.00 84.44 128 SER A CA 1
ATOM 966 C C . SER A 1 128 ? 19.763 5.887 -31.761 1.00 84.44 128 SER A C 1
ATOM 968 O O . SER A 1 128 ? 19.070 6.018 -30.748 1.00 84.44 128 SER A O 1
ATOM 970 N N . VAL A 1 129 ? 19.240 5.463 -32.917 1.00 88.38 129 VAL A N 1
ATOM 971 C CA . VAL A 1 129 ? 17.796 5.238 -33.117 1.00 88.38 129 VAL A CA 1
ATOM 972 C C . VAL A 1 129 ? 17.255 4.155 -32.178 1.00 88.38 129 VAL A C 1
ATOM 974 O O . VAL A 1 129 ? 16.201 4.333 -31.565 1.00 88.38 129 VAL A O 1
ATOM 977 N N . SER A 1 130 ? 17.998 3.059 -32.009 1.00 86.56 130 SER A N 1
ATOM 978 C CA . SER A 1 130 ? 17.602 1.956 -31.123 1.00 86.56 130 SER A CA 1
ATOM 979 C C . SER A 1 130 ? 17.514 2.404 -29.662 1.00 86.56 130 SER A C 1
ATOM 981 O O . SER A 1 130 ? 16.562 2.058 -28.960 1.00 86.56 130 SER A O 1
ATOM 983 N N . SER A 1 131 ? 18.470 3.223 -29.212 1.00 86.75 131 SER A N 1
ATOM 984 C CA . SER A 1 131 ? 18.487 3.756 -27.847 1.00 86.75 131 SER A CA 1
ATOM 985 C C . SER A 1 131 ? 17.301 4.691 -27.570 1.00 86.75 131 SER A C 1
ATOM 987 O O . SER A 1 131 ? 16.641 4.566 -26.535 1.00 86.75 131 SER A O 1
ATOM 989 N N . ALA A 1 132 ? 16.961 5.563 -28.526 1.00 91.62 132 ALA A N 1
ATOM 990 C CA . ALA A 1 132 ? 15.832 6.483 -28.421 1.00 91.62 132 ALA A CA 1
ATOM 991 C C . ALA A 1 132 ? 14.484 5.746 -28.399 1.00 91.62 132 ALA A C 1
ATOM 993 O O . ALA A 1 132 ? 13.595 6.087 -27.612 1.00 91.62 132 ALA A O 1
ATOM 994 N N . TRP A 1 133 ? 14.338 4.697 -29.214 1.00 94.25 133 TRP A N 1
ATOM 995 C CA . TRP A 1 133 ? 13.150 3.845 -29.198 1.00 94.25 133 TRP A CA 1
ATOM 996 C C . TRP A 1 133 ? 12.980 3.139 -27.847 1.00 94.25 133 TRP A C 1
ATOM 998 O O . TRP A 1 133 ? 11.907 3.210 -27.245 1.00 94.25 133 TRP A O 1
ATOM 1008 N N . PHE A 1 134 ? 14.049 2.542 -27.312 1.00 92.56 134 PHE A N 1
ATOM 1009 C CA . PHE A 1 134 ? 14.003 1.835 -26.029 1.00 92.56 134 PHE A CA 1
ATOM 1010 C C . PHE A 1 134 ? 13.662 2.777 -24.862 1.00 92.56 134 PHE A C 1
ATOM 1012 O O . PHE A 1 134 ? 12.813 2.458 -24.027 1.00 92.56 134 PHE A O 1
ATOM 1019 N N . ALA A 1 135 ? 14.253 3.977 -24.842 1.00 92.94 135 ALA A N 1
ATOM 1020 C CA . ALA A 1 135 ? 13.935 5.010 -23.857 1.00 92.94 135 ALA A CA 1
ATOM 1021 C C . ALA A 1 135 ? 12.465 5.453 -23.942 1.00 92.94 135 ALA A C 1
ATOM 1023 O O . ALA A 1 135 ? 11.804 5.600 -22.913 1.00 92.94 135 ALA A O 1
ATOM 1024 N N . SER A 1 136 ? 11.928 5.598 -25.158 1.00 90.62 136 SER A N 1
ATOM 1025 C CA . SER A 1 136 ? 10.523 5.959 -25.391 1.00 90.62 136 SER A CA 1
ATOM 1026 C C . SER A 1 136 ? 9.560 4.872 -24.906 1.00 90.62 136 SER A C 1
ATOM 1028 O O . SER A 1 136 ? 8.546 5.181 -24.280 1.00 90.62 136 SER A O 1
ATOM 1030 N N . VAL A 1 137 ? 9.891 3.595 -25.127 1.00 94.38 137 VAL A N 1
ATOM 1031 C CA . VAL A 1 137 ? 9.113 2.447 -24.628 1.00 94.38 137 VAL A CA 1
ATOM 1032 C C . VAL A 1 137 ? 9.145 2.381 -23.101 1.00 94.38 137 VAL A C 1
ATOM 1034 O O . VAL A 1 137 ? 8.095 2.222 -22.476 1.00 94.38 137 VAL A O 1
ATOM 1037 N N . ILE A 1 138 ? 10.317 2.553 -22.478 1.00 93.81 138 ILE A N 1
ATOM 1038 C CA . ILE A 1 138 ? 10.444 2.600 -21.012 1.00 93.81 138 ILE A CA 1
ATOM 1039 C C . ILE A 1 138 ? 9.636 3.769 -20.450 1.00 93.81 138 ILE A C 1
ATOM 1041 O O . ILE A 1 138 ? 8.878 3.591 -19.496 1.00 93.81 138 ILE A O 1
ATOM 1045 N N . PHE A 1 139 ? 9.753 4.954 -21.049 1.00 92.50 139 PHE A N 1
ATOM 1046 C CA . PHE A 1 139 ? 8.995 6.127 -20.633 1.00 92.50 139 PHE A CA 1
ATOM 1047 C C . PHE A 1 139 ? 7.489 5.887 -20.750 1.00 92.50 139 PHE A C 1
ATOM 1049 O O . PHE A 1 139 ? 6.761 6.132 -19.789 1.00 92.50 139 PHE A O 1
ATOM 1056 N N . ALA A 1 140 ? 7.019 5.331 -21.870 1.00 91.75 140 ALA A N 1
ATOM 1057 C CA . ALA A 1 140 ? 5.619 4.972 -22.064 1.00 91.75 140 ALA A CA 1
ATOM 1058 C C . ALA A 1 140 ? 5.148 3.933 -21.035 1.00 91.75 140 ALA A C 1
ATOM 1060 O O . ALA A 1 140 ? 4.088 4.103 -20.439 1.00 91.75 140 ALA A O 1
ATOM 1061 N N . TYR A 1 141 ? 5.944 2.901 -20.748 1.00 90.50 141 TYR A N 1
ATOM 1062 C CA . TYR A 1 141 ? 5.634 1.903 -19.722 1.00 90.50 141 TYR A CA 1
ATOM 1063 C C . TYR A 1 141 ? 5.526 2.525 -18.323 1.00 90.50 141 TYR A C 1
ATOM 1065 O O . TYR A 1 141 ? 4.548 2.292 -17.605 1.00 90.50 141 TYR A O 1
ATOM 1073 N N . LEU A 1 142 ? 6.494 3.360 -17.933 1.00 89.81 142 LEU A N 1
ATOM 1074 C CA . LEU A 1 142 ? 6.477 4.072 -16.654 1.00 89.81 142 LEU A CA 1
ATOM 1075 C C . LEU A 1 142 ? 5.295 5.043 -16.569 1.00 89.81 142 LEU A C 1
ATOM 1077 O O . LEU A 1 142 ? 4.632 5.123 -15.531 1.00 89.81 142 LEU A O 1
ATOM 1081 N N . TRP A 1 143 ? 4.991 5.738 -17.664 1.00 79.88 143 TRP A N 1
ATOM 1082 C CA . TRP A 1 143 ? 3.863 6.654 -17.765 1.00 79.88 143 TRP A CA 1
ATOM 1083 C C . TRP A 1 143 ? 2.525 5.920 -17.666 1.00 79.88 143 TRP A C 1
ATOM 1085 O O . TRP A 1 143 ? 1.683 6.318 -16.865 1.00 79.88 143 TRP A O 1
ATOM 1095 N N . LEU A 1 144 ? 2.348 4.796 -18.368 1.00 77.31 144 LEU A N 1
ATOM 1096 C CA . LEU A 1 144 ? 1.161 3.938 -18.270 1.00 77.31 144 LEU A CA 1
ATOM 1097 C C . LEU A 1 144 ? 1.002 3.355 -16.862 1.00 77.31 144 LEU A C 1
ATOM 1099 O O . LEU A 1 144 ? -0.099 3.362 -16.309 1.00 77.31 144 LEU A O 1
ATOM 1103 N N . ARG A 1 145 ? 2.097 2.924 -16.226 1.00 74.88 145 ARG A N 1
ATOM 1104 C CA . ARG A 1 145 ? 2.092 2.451 -14.833 1.00 74.88 145 ARG A CA 1
ATOM 1105 C C . ARG A 1 145 ? 1.690 3.560 -13.855 1.00 74.88 145 ARG A C 1
ATOM 1107 O O . ARG A 1 145 ? 0.985 3.288 -12.882 1.00 74.88 145 ARG A O 1
ATOM 1114 N N . LYS A 1 146 ? 2.103 4.806 -14.112 1.00 65.06 146 LYS A N 1
ATOM 1115 C CA . LYS A 1 146 ? 1.712 5.985 -13.324 1.00 65.06 146 LYS A CA 1
ATOM 1116 C C . LYS A 1 146 ? 0.255 6.391 -13.585 1.00 65.06 146 LYS A C 1
ATOM 1118 O O . LYS A 1 146 ? -0.436 6.725 -12.628 1.00 65.06 146 LYS A O 1
ATOM 1123 N N . ARG A 1 147 ? -0.231 6.293 -14.831 1.00 60.28 147 ARG A N 1
ATOM 1124 C CA . ARG A 1 147 ? -1.634 6.547 -15.213 1.00 60.28 147 ARG A CA 1
ATOM 1125 C C . ARG A 1 147 ? -2.588 5.527 -14.590 1.00 60.28 147 ARG A C 1
ATOM 1127 O O . ARG A 1 147 ? -3.561 5.933 -13.979 1.00 60.28 147 ARG A O 1
ATOM 1134 N N . LYS A 1 148 ? -2.245 4.232 -14.602 1.00 52.72 148 LYS A N 1
ATOM 1135 C CA . LYS A 1 148 ? -3.041 3.162 -13.962 1.00 52.72 148 LYS A CA 1
ATOM 1136 C C . LYS A 1 148 ? -3.115 3.279 -12.430 1.00 52.72 148 LYS A C 1
ATOM 1138 O O . LYS A 1 148 ? -4.043 2.774 -11.812 1.00 52.72 148 LYS A O 1
ATOM 1143 N N . LYS A 1 149 ? -2.149 3.952 -11.788 1.00 54.03 149 LYS A N 1
ATOM 1144 C CA . LYS A 1 149 ? -2.229 4.319 -10.358 1.00 54.03 149 LYS A CA 1
ATOM 1145 C C . LYS A 1 149 ? -3.116 5.542 -10.096 1.00 54.03 149 LYS A C 1
ATOM 1147 O O . LYS A 1 149 ? -3.397 5.840 -8.941 1.00 54.03 149 LYS A O 1
ATOM 1152 N N . ARG A 1 150 ? -3.514 6.264 -11.140 1.00 48.88 150 ARG A N 1
ATOM 1153 C CA . ARG A 1 150 ? -4.169 7.566 -11.070 1.00 48.88 150 ARG A CA 1
ATOM 1154 C C . ARG A 1 150 ? -5.319 7.599 -12.074 1.00 48.88 150 ARG A C 1
ATOM 1156 O O . ARG A 1 150 ? -5.354 8.477 -12.923 1.00 48.88 150 ARG A O 1
ATOM 1163 N N . ASP A 1 151 ? -6.227 6.627 -11.992 1.00 46.88 151 ASP A N 1
ATOM 1164 C CA . ASP A 1 151 ? -7.524 6.711 -12.664 1.00 46.88 151 ASP A CA 1
ATOM 1165 C C . ASP A 1 151 ? -8.402 7.689 -11.859 1.00 46.88 151 ASP A C 1
ATOM 1167 O O . ASP A 1 151 ? -8.911 7.314 -10.798 1.00 46.88 151 ASP A O 1
ATOM 1171 N N . PRO A 1 152 ? -8.599 8.946 -12.308 1.00 48.38 152 PRO A N 1
ATOM 1172 C CA . PRO A 1 152 ? -9.443 9.909 -11.597 1.00 48.38 152 PRO A CA 1
ATOM 1173 C C . PRO A 1 152 ? -10.904 9.442 -11.525 1.00 48.38 152 PRO A C 1
ATOM 1175 O O . PRO A 1 152 ? -11.612 9.777 -10.582 1.00 48.38 152 PRO A O 1
ATOM 1178 N N . ILE A 1 153 ? -11.329 8.594 -12.468 1.00 49.53 153 ILE A N 1
ATOM 1179 C CA . ILE A 1 153 ? -12.657 7.974 -12.476 1.00 49.53 153 ILE A CA 1
ATOM 1180 C C . ILE A 1 153 ? -12.821 7.075 -11.241 1.00 49.53 153 ILE A C 1
ATOM 1182 O O . ILE A 1 153 ? -13.812 7.201 -10.532 1.00 49.53 153 ILE A O 1
ATOM 1186 N N . ARG A 1 154 ? -11.815 6.259 -10.887 1.00 50.50 154 ARG A N 1
ATOM 1187 C CA . ARG A 1 154 ? -11.858 5.396 -9.690 1.00 50.50 154 ARG A CA 1
ATOM 1188 C C . ARG A 1 154 ? -11.790 6.198 -8.383 1.00 50.50 154 ARG A C 1
ATOM 1190 O O . ARG A 1 154 ? -12.404 5.801 -7.400 1.00 50.50 154 ARG A O 1
ATOM 1197 N N . SER A 1 155 ? -11.110 7.349 -8.398 1.00 52.94 155 SER A N 1
ATOM 1198 C CA . SER A 1 155 ? -11.072 8.305 -7.278 1.00 52.94 155 SER A CA 1
ATOM 1199 C C . SER A 1 155 ? -12.436 8.942 -6.984 1.00 52.94 155 SER A C 1
ATOM 1201 O O . SER A 1 155 ? -12.667 9.332 -5.846 1.00 52.94 155 SER A O 1
ATOM 1203 N N . SER A 1 156 ? -13.338 9.031 -7.971 1.00 55.31 156 SER A N 1
ATOM 1204 C CA . SER A 1 156 ? -14.692 9.571 -7.770 1.00 55.31 156 SER A CA 1
ATOM 1205 C C . SER A 1 156 ? -15.673 8.578 -7.125 1.00 55.31 156 SER A C 1
ATOM 1207 O O . SER A 1 156 ? -16.663 9.002 -6.538 1.00 55.31 156 SER A O 1
ATOM 1209 N N . PHE A 1 157 ? -15.381 7.270 -7.170 1.00 62.97 157 PHE A N 1
ATOM 1210 C CA . PHE A 1 157 ? -16.251 6.224 -6.606 1.00 62.97 157 PHE A CA 1
ATOM 1211 C C . PHE A 1 157 ? -16.063 5.991 -5.098 1.00 62.97 157 PHE A C 1
ATOM 1213 O O . PHE A 1 157 ? -16.947 5.430 -4.457 1.00 62.97 157 PHE A O 1
ATOM 1220 N N . LEU A 1 158 ? -14.934 6.411 -4.516 1.00 82.12 158 LEU A N 1
ATOM 1221 C CA . LEU A 1 158 ? -14.626 6.255 -3.085 1.00 82.12 158 LEU A CA 1
ATOM 1222 C C . LEU A 1 158 ? -14.716 7.598 -2.352 1.00 82.12 158 LEU A C 1
ATOM 1224 O O . LEU A 1 158 ? -13.748 8.052 -1.732 1.00 82.12 158 LEU A O 1
ATOM 1228 N N . ASN A 1 159 ? -15.887 8.231 -2.439 1.00 88.44 159 ASN A N 1
ATOM 1229 C CA . ASN A 1 159 ? -16.238 9.346 -1.562 1.00 88.44 159 ASN A CA 1
ATOM 1230 C C . ASN A 1 159 ? -16.310 8.881 -0.093 1.00 88.44 159 ASN A C 1
ATOM 1232 O O . ASN A 1 159 ? -16.239 7.685 0.204 1.00 88.44 159 ASN A O 1
ATOM 1236 N N . TRP A 1 160 ? -16.434 9.829 0.836 1.00 92.06 160 TRP A N 1
ATOM 1237 C CA . TRP A 1 160 ? -16.425 9.514 2.264 1.00 92.06 160 TRP A CA 1
ATOM 1238 C C . TRP A 1 160 ? -17.537 8.533 2.667 1.00 92.06 160 TRP A C 1
ATOM 1240 O O . TRP A 1 160 ? -17.253 7.545 3.336 1.00 92.06 160 TRP A O 1
ATOM 1250 N N . SER A 1 161 ? -18.762 8.729 2.171 1.00 91.69 161 SER A N 1
ATOM 1251 C CA . SER A 1 161 ? -19.894 7.829 2.435 1.00 91.69 161 SER A CA 1
ATOM 1252 C C . SER A 1 161 ? -19.585 6.377 2.045 1.00 91.69 161 SER A C 1
ATOM 1254 O O . SER A 1 161 ? -19.751 5.472 2.862 1.00 91.69 161 SER A O 1
ATOM 1256 N N . LYS A 1 162 ? -19.029 6.138 0.850 1.00 92.00 162 LYS A N 1
ATOM 1257 C CA . LYS A 1 162 ? -18.656 4.782 0.424 1.00 92.00 162 LYS A CA 1
ATOM 1258 C C . LYS A 1 162 ? -17.506 4.208 1.257 1.00 92.00 162 LYS A C 1
ATOM 1260 O O . LYS A 1 162 ? -17.490 3.013 1.544 1.00 92.00 162 LYS A O 1
ATOM 1265 N N . ARG A 1 163 ? -16.542 5.038 1.677 1.00 94.06 163 ARG A N 1
ATOM 1266 C CA . ARG A 1 163 ? -15.469 4.612 2.596 1.00 94.06 163 ARG A CA 1
ATOM 1267 C C . ARG A 1 163 ? -16.029 4.201 3.956 1.00 94.06 163 ARG A C 1
ATOM 1269 O O . ARG A 1 163 ? -15.602 3.177 4.482 1.00 94.06 163 ARG A O 1
ATOM 1276 N N . PHE A 1 164 ? -16.990 4.949 4.490 1.00 95.00 164 PHE A N 1
ATOM 1277 C CA . PHE A 1 164 ? -17.656 4.627 5.748 1.00 95.00 164 PHE A CA 1
ATOM 1278 C C . PHE A 1 164 ? -18.434 3.306 5.659 1.00 95.00 164 PHE A C 1
ATOM 1280 O O . PHE A 1 164 ? -18.257 2.434 6.508 1.00 95.00 164 PHE A O 1
ATOM 1287 N N . GLU A 1 165 ? -19.191 3.084 4.580 1.00 95.19 165 GLU A N 1
ATOM 1288 C CA . GLU A 1 165 ? -19.855 1.795 4.320 1.00 95.19 165 GLU A CA 1
ATOM 1289 C C . GLU A 1 165 ? -18.858 0.624 4.290 1.00 95.19 165 GLU A C 1
ATOM 1291 O O . GLU A 1 165 ? -19.108 -0.428 4.883 1.00 95.19 165 GLU A O 1
ATOM 1296 N N . ILE A 1 166 ? -17.697 0.813 3.653 1.00 96.75 166 ILE A N 1
ATOM 1297 C CA . ILE A 1 166 ? -16.619 -0.184 3.628 1.00 96.75 166 ILE A CA 1
ATOM 1298 C C . ILE A 1 166 ? -16.071 -0.437 5.039 1.00 96.75 166 ILE A C 1
ATOM 1300 O O . ILE A 1 166 ? -15.893 -1.592 5.420 1.00 96.75 166 ILE A O 1
ATOM 1304 N N . ILE A 1 167 ? -15.831 0.605 5.837 1.00 97.62 167 ILE A N 1
ATOM 1305 C CA . ILE A 1 167 ? -15.353 0.481 7.225 1.00 97.62 167 ILE A CA 1
ATOM 1306 C C . ILE A 1 167 ? -16.318 -0.372 8.052 1.00 97.62 167 ILE A C 1
ATOM 1308 O O . ILE A 1 167 ? -15.903 -1.347 8.688 1.00 97.62 167 ILE A O 1
ATOM 1312 N N . VAL A 1 168 ? -17.608 -0.041 7.998 1.00 97.62 168 VAL A N 1
ATOM 1313 C CA . VAL A 1 168 ? -18.660 -0.766 8.716 1.00 97.62 168 VAL A CA 1
ATOM 1314 C C . VAL A 1 168 ? -18.763 -2.209 8.212 1.00 97.62 168 VAL A C 1
ATOM 1316 O O . VAL A 1 168 ? -18.850 -3.143 9.011 1.00 97.62 168 VAL A O 1
ATOM 1319 N N . GLY A 1 169 ? -18.698 -2.426 6.897 1.00 97.75 169 GLY A N 1
ATOM 1320 C CA . GLY A 1 169 ? -18.733 -3.762 6.302 1.00 97.75 169 GLY A CA 1
ATOM 1321 C C . GLY A 1 169 ? -17.546 -4.641 6.717 1.00 97.75 169 GLY A C 1
ATOM 1322 O O . GLY A 1 169 ? -17.740 -5.816 7.029 1.00 97.75 169 GLY A O 1
ATOM 1323 N N . ILE A 1 170 ? -16.333 -4.081 6.799 1.00 98.38 170 ILE A N 1
ATOM 1324 C CA . ILE A 1 170 ? -15.154 -4.795 7.318 1.00 98.38 170 ILE A CA 1
ATOM 1325 C C . ILE A 1 170 ? -15.374 -5.162 8.789 1.00 98.38 170 ILE A C 1
ATOM 1327 O O . ILE A 1 170 ? -15.153 -6.314 9.160 1.00 98.38 170 ILE A O 1
ATOM 1331 N N . ALA A 1 171 ? -15.844 -4.220 9.614 1.00 98.19 171 ALA A N 1
ATOM 1332 C CA . ALA A 1 171 ? -16.102 -4.471 11.031 1.00 98.19 171 ALA A CA 1
ATOM 1333 C C . ALA A 1 171 ? -17.120 -5.607 11.229 1.00 98.19 171 ALA A C 1
ATOM 1335 O O . ALA A 1 171 ? -16.882 -6.508 12.032 1.00 98.19 171 ALA A O 1
ATOM 1336 N N . ARG A 1 172 ? -18.203 -5.623 10.439 1.00 97.94 172 ARG A N 1
ATOM 1337 C CA . ARG A 1 172 ? -19.198 -6.712 10.421 1.00 97.94 172 ARG A CA 1
ATOM 1338 C C . ARG A 1 172 ? -18.594 -8.045 9.982 1.00 97.94 172 ARG A C 1
ATOM 1340 O O . ARG A 1 172 ? -18.875 -9.072 10.591 1.00 97.94 172 ARG A O 1
ATOM 1347 N N . GLY A 1 173 ? -17.723 -8.040 8.974 1.00 97.81 173 GLY A N 1
ATOM 1348 C CA . GLY A 1 173 ? -16.995 -9.239 8.555 1.00 97.81 173 GLY A CA 1
ATOM 1349 C C . GLY A 1 173 ? -16.111 -9.809 9.669 1.00 97.81 173 GLY A C 1
ATOM 1350 O O . GLY A 1 173 ? -16.096 -11.019 9.884 1.00 97.81 173 GLY A O 1
ATOM 1351 N N . ILE A 1 174 ? -15.411 -8.950 10.415 1.00 97.94 174 ILE A N 1
ATOM 1352 C CA . ILE A 1 174 ? -14.579 -9.364 11.555 1.00 97.94 174 ILE A CA 1
ATOM 1353 C C . ILE A 1 174 ? -15.455 -9.854 12.717 1.00 97.94 174 ILE A C 1
ATOM 1355 O O . ILE A 1 174 ? -15.148 -10.889 13.307 1.00 97.94 174 ILE A O 1
ATOM 1359 N N . LEU A 1 175 ? -16.567 -9.168 13.012 1.00 97.44 175 LEU A N 1
ATOM 1360 C CA . LEU A 1 175 ? -17.549 -9.610 14.009 1.00 97.44 175 LEU A CA 1
ATOM 1361 C C . LEU A 1 175 ? -18.038 -11.026 13.708 1.00 97.44 175 LEU A C 1
ATOM 1363 O O . LEU A 1 175 ? -18.015 -11.876 14.598 1.00 97.44 175 LEU A O 1
ATOM 1367 N N . TYR A 1 176 ? -18.376 -11.301 12.449 1.00 97.06 176 TYR A N 1
ATOM 1368 C CA . TYR A 1 176 ? -18.790 -12.632 12.033 1.00 97.06 176 TYR A CA 1
ATOM 1369 C C . TYR A 1 176 ? -17.712 -13.683 12.329 1.00 97.06 176 TYR A C 1
ATOM 1371 O O . TYR A 1 176 ? -17.999 -14.726 12.913 1.00 97.06 176 TYR A O 1
ATOM 1379 N N . LEU A 1 177 ? -16.445 -13.409 12.007 1.00 95.81 177 LEU A N 1
ATOM 1380 C CA . LEU A 1 177 ? -15.346 -14.336 12.307 1.00 95.81 177 LEU A CA 1
ATOM 1381 C C . LEU A 1 177 ? -15.153 -14.559 13.815 1.00 95.81 177 LEU A C 1
ATOM 1383 O O . LEU A 1 177 ? -14.856 -15.673 14.243 1.00 95.81 177 LEU A O 1
ATOM 1387 N N . HIS A 1 178 ? -15.324 -13.519 14.630 1.00 94.56 178 HIS A N 1
ATOM 1388 C CA . HIS A 1 178 ? -15.034 -13.572 16.066 1.00 94.56 178 HIS A CA 1
ATOM 1389 C C . HIS A 1 178 ? -16.191 -14.112 16.916 1.00 94.56 178 HIS A C 1
ATOM 1391 O O . HIS A 1 178 ? -15.935 -14.714 17.965 1.00 94.56 178 HIS A O 1
ATOM 1397 N N . GLN A 1 179 ? -17.439 -13.854 16.519 1.00 91.81 179 GLN A N 1
ATOM 1398 C CA . GLN A 1 179 ? -18.622 -14.053 17.366 1.00 91.81 179 GLN A CA 1
ATOM 1399 C C . GLN A 1 179 ? -19.756 -14.805 16.662 1.00 91.81 179 GLN A C 1
ATOM 1401 O O . GLN A 1 179 ? -20.253 -15.771 17.235 1.00 91.81 179 GLN A O 1
ATOM 1406 N N . ASP A 1 180 ? -20.141 -14.406 15.445 1.00 89.62 180 ASP A N 1
ATOM 1407 C CA . ASP A 1 180 ? -21.381 -14.927 14.831 1.00 89.62 180 ASP A CA 1
ATOM 1408 C C . ASP A 1 180 ? -21.184 -16.244 14.070 1.00 89.62 180 ASP A C 1
ATOM 1410 O O . ASP A 1 180 ? -22.132 -16.987 13.807 1.00 89.62 180 ASP A O 1
ATOM 1414 N N . SER A 1 181 ? -19.948 -16.557 13.691 1.00 89.56 181 SER A N 1
ATOM 1415 C CA . SER A 1 181 ? -19.625 -17.824 13.052 1.00 89.56 181 SER A CA 1
ATOM 1416 C C . SER A 1 181 ? -19.623 -18.964 14.070 1.00 89.56 181 SER A C 1
ATOM 1418 O O . SER A 1 181 ? -19.249 -18.819 15.231 1.00 89.56 181 SER A O 1
ATOM 1420 N N . ARG A 1 182 ? -19.996 -20.161 13.605 1.00 87.06 182 ARG A N 1
ATOM 1421 C CA . ARG A 1 182 ? -20.021 -21.381 14.432 1.00 87.06 182 ARG A CA 1
ATOM 1422 C C . ARG A 1 182 ? -18.680 -21.673 15.120 1.00 87.06 182 ARG A C 1
ATOM 1424 O O . ARG A 1 182 ? -18.646 -22.318 16.164 1.00 87.06 182 ARG A O 1
ATOM 1431 N N . LEU A 1 183 ? -17.577 -21.282 14.490 1.00 88.56 183 LEU A N 1
ATOM 1432 C CA . LEU A 1 183 ? -16.225 -21.467 14.998 1.00 88.56 183 LEU A CA 1
ATOM 1433 C C . LEU A 1 183 ? -15.600 -20.093 15.168 1.00 88.56 183 LEU A C 1
ATOM 1435 O O . LEU A 1 183 ? -15.489 -19.368 14.192 1.00 88.56 183 LEU A O 1
ATOM 1439 N N . ARG A 1 184 ? -15.113 -19.771 16.366 1.00 92.12 184 ARG A N 1
ATOM 1440 C CA . ARG A 1 184 ? -14.391 -18.518 16.596 1.00 92.12 184 ARG A CA 1
ATOM 1441 C C . ARG A 1 184 ? -13.067 -18.532 15.825 1.00 92.12 184 ARG A C 1
ATOM 1443 O O . ARG A 1 184 ? -12.159 -19.291 16.166 1.00 92.12 184 ARG A O 1
ATOM 1450 N N . ILE A 1 185 ? -12.957 -17.702 14.793 1.00 94.06 185 ILE A N 1
ATOM 1451 C CA . ILE A 1 185 ? -11.812 -17.627 13.879 1.00 94.06 185 ILE A CA 1
ATOM 1452 C C . ILE A 1 185 ? -11.044 -16.326 14.121 1.00 94.06 185 ILE A C 1
ATOM 1454 O O . ILE A 1 185 ? -11.621 -15.247 14.080 1.00 94.06 185 ILE A O 1
ATOM 1458 N N . ILE A 1 186 ? -9.728 -16.422 14.315 1.00 94.56 186 ILE A N 1
ATOM 1459 C CA . ILE A 1 186 ? -8.801 -15.282 14.271 1.00 94.56 186 ILE A CA 1
ATOM 1460 C C . ILE A 1 186 ? -8.122 -15.290 12.905 1.00 94.56 186 ILE A C 1
ATOM 1462 O O . ILE A 1 186 ? -7.551 -16.315 12.520 1.00 94.56 186 ILE A O 1
ATOM 1466 N N . HIS A 1 187 ? -8.160 -14.177 12.180 1.00 95.06 187 HIS A N 1
ATOM 1467 C CA . HIS A 1 187 ? -7.636 -14.084 1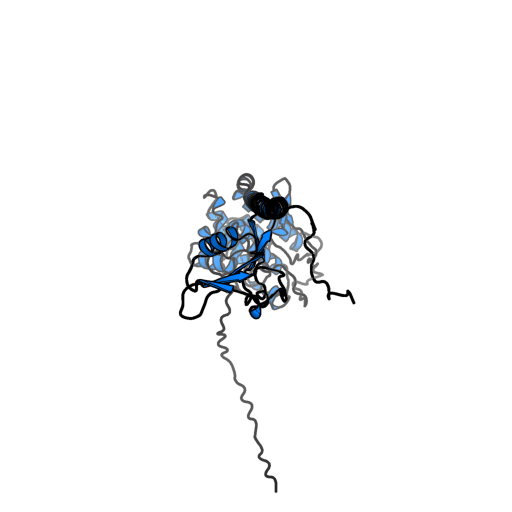0.820 1.00 95.06 187 HIS A CA 1
ATOM 1468 C C . HIS A 1 187 ? -6.102 -14.016 10.776 1.00 95.06 187 HIS A C 1
ATOM 1470 O O . HIS A 1 187 ? -5.487 -14.743 9.991 1.00 95.06 187 HIS A O 1
ATOM 1476 N N . LYS A 1 188 ? -5.479 -13.194 11.639 1.00 92.50 188 LYS A N 1
ATOM 1477 C CA . LYS A 1 188 ? -4.014 -13.027 11.805 1.00 92.50 188 LYS A CA 1
ATOM 1478 C C . LYS A 1 188 ? -3.229 -12.423 10.627 1.00 92.50 188 LYS A C 1
ATOM 1480 O O . LYS A 1 188 ? -2.004 -12.461 10.636 1.00 92.50 188 LYS A O 1
ATOM 1485 N N . ASP A 1 189 ? -3.906 -11.953 9.588 1.00 91.38 189 ASP A N 1
ATOM 1486 C CA . ASP A 1 189 ? -3.271 -11.257 8.450 1.00 91.38 189 ASP A CA 1
ATOM 1487 C C . ASP A 1 189 ? -4.287 -10.302 7.816 1.00 91.38 189 ASP A C 1
ATOM 1489 O O . ASP A 1 189 ? -4.527 -10.308 6.608 1.00 91.38 189 ASP A O 1
ATOM 1493 N N . LEU A 1 190 ? -4.977 -9.533 8.662 1.00 95.19 190 LEU A N 1
ATOM 1494 C CA . LEU A 1 190 ? -5.878 -8.491 8.186 1.00 95.19 190 LEU A CA 1
ATOM 1495 C C . LEU A 1 190 ? -5.040 -7.310 7.695 1.00 95.19 190 LEU A C 1
ATOM 1497 O O . LEU A 1 190 ? -4.267 -6.718 8.441 1.00 95.19 190 LEU A O 1
ATOM 1501 N N . LYS A 1 191 ? -5.211 -6.962 6.422 1.00 93.62 191 LYS A N 1
ATOM 1502 C CA . LYS A 1 191 ? -4.562 -5.822 5.766 1.00 93.62 191 LYS A CA 1
ATOM 1503 C C . LYS A 1 191 ? -5.412 -5.350 4.601 1.00 93.62 191 LYS A C 1
ATOM 1505 O O . LYS A 1 191 ? -6.213 -6.123 4.074 1.00 93.62 191 LYS A O 1
ATOM 1510 N N . SER A 1 192 ? -5.203 -4.121 4.137 1.00 92.88 192 SER A N 1
ATOM 1511 C CA . SER A 1 192 ? -6.018 -3.551 3.056 1.00 92.88 192 SER A CA 1
ATOM 1512 C C . SER A 1 192 ? -5.978 -4.368 1.759 1.00 92.88 192 SER A C 1
ATOM 1514 O O . SER A 1 192 ? -6.986 -4.442 1.068 1.00 92.88 192 SER A O 1
ATOM 1516 N N . SER A 1 193 ? -4.874 -5.060 1.443 1.00 92.75 193 SER A N 1
ATOM 1517 C CA . SER A 1 193 ? -4.810 -5.941 0.262 1.00 92.75 193 SER A CA 1
ATOM 1518 C C . SER A 1 193 ? -5.609 -7.242 0.392 1.00 92.75 193 SER A C 1
ATOM 1520 O O . SER A 1 193 ? -5.837 -7.895 -0.622 1.00 92.75 193 SER A O 1
ATOM 1522 N N . ASN A 1 194 ? -6.002 -7.621 1.612 1.00 95.88 194 ASN A N 1
ATOM 1523 C CA . ASN A 1 194 ? -6.829 -8.797 1.894 1.00 95.88 194 ASN A CA 1
ATOM 1524 C C . ASN A 1 194 ? -8.316 -8.430 2.054 1.00 95.88 194 ASN A C 1
ATOM 1526 O O . ASN A 1 194 ? -9.145 -9.317 2.261 1.00 95.88 194 ASN A O 1
ATOM 1530 N N . ILE A 1 195 ? -8.667 -7.145 1.920 1.00 96.88 195 ILE A N 1
ATOM 1531 C CA . ILE A 1 195 ? -10.049 -6.677 1.809 1.00 96.88 195 ILE A CA 1
ATOM 1532 C C . ILE A 1 195 ? -10.366 -6.475 0.327 1.00 96.88 195 ILE A C 1
ATOM 1534 O O . ILE A 1 195 ? -9.898 -5.529 -0.308 1.00 96.88 195 ILE A O 1
ATOM 1538 N N . LEU A 1 196 ? -11.156 -7.382 -0.237 1.00 95.81 196 LEU A N 1
ATOM 1539 C CA . LEU A 1 196 ? -11.623 -7.292 -1.617 1.00 95.81 196 LEU A CA 1
ATOM 1540 C C . LEU A 1 196 ? -12.923 -6.492 -1.666 1.00 95.81 196 LEU A C 1
ATOM 1542 O O . LEU A 1 196 ? -13.691 -6.511 -0.711 1.00 95.81 196 LEU A O 1
ATOM 1546 N N . LEU A 1 197 ? -13.179 -5.814 -2.781 1.00 93.75 197 LEU A N 1
ATOM 1547 C CA . LEU A 1 197 ? -14.450 -5.138 -3.040 1.00 93.75 197 LEU A CA 1
ATOM 1548 C C . LEU A 1 197 ? -15.148 -5.848 -4.200 1.00 93.75 197 LEU A C 1
ATOM 1550 O O . LEU A 1 197 ? -14.509 -6.106 -5.225 1.00 93.75 197 LEU A O 1
ATOM 1554 N N . ASP A 1 198 ? -16.424 -6.189 -4.028 1.00 91.19 198 ASP A N 1
ATOM 1555 C CA . ASP A 1 198 ? -17.244 -6.752 -5.105 1.00 91.19 198 ASP A CA 1
ATOM 1556 C C . ASP A 1 198 ? -17.748 -5.668 -6.079 1.00 91.19 198 ASP A C 1
ATOM 1558 O O . ASP A 1 198 ? -17.372 -4.496 -5.989 1.00 91.19 198 ASP A O 1
ATOM 1562 N N . SER A 1 199 ? -18.570 -6.059 -7.058 1.00 87.94 199 SER A N 1
ATOM 1563 C CA . SER A 1 199 ? -19.124 -5.147 -8.070 1.00 87.94 199 SER A CA 1
ATOM 1564 C C . SER A 1 199 ? -19.986 -4.025 -7.488 1.00 87.94 199 SER A C 1
ATOM 1566 O O . SER A 1 199 ? -20.150 -2.994 -8.135 1.00 87.94 199 SER A O 1
ATOM 1568 N N . GLU A 1 200 ? -20.517 -4.211 -6.281 1.00 87.69 200 GLU A N 1
ATOM 1569 C CA . GLU A 1 200 ? -21.343 -3.238 -5.561 1.00 87.69 200 GLU A CA 1
ATOM 1570 C C . GLU A 1 200 ? -20.525 -2.416 -4.549 1.00 87.69 200 GLU A C 1
ATOM 1572 O O . GLU A 1 200 ? -21.076 -1.594 -3.818 1.00 87.69 200 GLU A O 1
ATOM 1577 N N . MET A 1 201 ? -19.197 -2.593 -4.534 1.00 88.56 201 MET A N 1
ATOM 1578 C CA . MET A 1 201 ? -18.259 -1.972 -3.595 1.00 88.56 201 MET A CA 1
ATOM 1579 C C . MET A 1 201 ? -18.432 -2.432 -2.139 1.00 88.56 201 MET A C 1
ATOM 1581 O O . MET A 1 201 ? -17.978 -1.745 -1.221 1.00 88.56 201 MET A O 1
ATOM 1585 N N . ASN A 1 202 ? -19.017 -3.612 -1.911 1.00 92.44 202 ASN A N 1
ATOM 1586 C CA . ASN A 1 202 ? -19.081 -4.195 -0.576 1.00 92.44 202 ASN A CA 1
ATOM 1587 C C . ASN A 1 202 ? -17.764 -4.913 -0.234 1.00 92.44 202 ASN A C 1
ATOM 1589 O O . ASN A 1 202 ? -17.227 -5.651 -1.070 1.00 92.44 202 ASN A O 1
ATOM 1593 N N . PRO A 1 203 ? -17.243 -4.757 0.997 1.00 97.06 203 PRO A N 1
ATOM 1594 C CA . PRO A 1 203 ? -16.015 -5.418 1.413 1.00 97.06 203 PRO A CA 1
ATOM 1595 C C . PRO A 1 203 ? -16.205 -6.917 1.666 1.00 97.06 203 PRO A C 1
ATOM 1597 O O . PRO A 1 203 ? -17.188 -7.353 2.267 1.00 97.06 203 PRO A O 1
ATOM 1600 N N . LYS A 1 204 ? -15.209 -7.708 1.261 1.00 97.31 204 LYS A N 1
ATOM 1601 C CA . LYS A 1 204 ? -15.083 -9.148 1.516 1.00 97.31 204 LYS A CA 1
ATOM 1602 C C . LYS A 1 204 ? -13.694 -9.436 2.086 1.00 97.31 204 LYS A C 1
ATOM 1604 O O . LYS A 1 204 ? -12.683 -9.117 1.462 1.00 97.31 204 LYS A O 1
ATOM 1609 N N . ILE A 1 205 ? -13.644 -10.055 3.263 1.00 97.50 205 ILE A N 1
ATOM 1610 C CA . ILE A 1 205 ? -12.387 -10.493 3.886 1.00 97.50 205 ILE A CA 1
ATOM 1611 C C . ILE A 1 205 ? -11.887 -11.745 3.156 1.00 97.50 205 ILE A C 1
ATOM 1613 O O . ILE A 1 205 ? -12.663 -12.664 2.892 1.00 97.50 205 ILE A O 1
ATOM 1617 N N . SER A 1 206 ? -10.601 -11.775 2.816 1.00 96.69 206 SER A N 1
ATOM 1618 C CA . SER A 1 206 ? -9.962 -12.847 2.046 1.00 96.69 206 SER A CA 1
ATOM 1619 C C . SER A 1 206 ? -8.610 -13.261 2.642 1.00 96.69 206 SER A C 1
ATOM 1621 O O . SER A 1 206 ? -8.095 -12.602 3.533 1.00 96.69 206 SER A O 1
ATOM 1623 N N . ASP A 1 207 ? -8.025 -14.341 2.112 1.00 93.81 207 ASP A N 1
ATOM 1624 C CA . ASP A 1 207 ? -6.730 -14.912 2.528 1.00 93.81 207 ASP A CA 1
ATOM 1625 C C . ASP A 1 207 ? -6.674 -15.447 3.975 1.00 93.81 207 ASP A C 1
ATOM 1627 O O . ASP A 1 207 ? -5.859 -15.065 4.812 1.00 93.81 207 ASP A O 1
ATOM 1631 N N . PHE A 1 208 ? -7.498 -16.461 4.240 1.00 94.31 208 PHE A N 1
ATOM 1632 C CA . PHE A 1 208 ? -7.545 -17.187 5.514 1.00 94.31 208 PHE A CA 1
ATOM 1633 C C . PHE A 1 208 ? -6.384 -18.175 5.726 1.00 94.31 208 PHE A C 1
ATOM 1635 O O . PHE A 1 208 ? -6.433 -19.008 6.631 1.00 94.31 208 PHE A O 1
ATOM 1642 N N . ARG A 1 209 ? -5.313 -18.120 4.924 1.00 91.06 209 ARG A N 1
ATOM 1643 C CA . ARG A 1 209 ? -4.169 -19.048 5.037 1.00 91.06 209 ARG A CA 1
ATOM 1644 C C . ARG A 1 209 ? -3.536 -19.022 6.430 1.00 91.06 209 ARG A C 1
ATOM 1646 O O . ARG A 1 209 ? -3.038 -20.030 6.937 1.00 91.06 209 ARG A O 1
ATOM 1653 N N . MET A 1 210 ? -3.539 -17.844 7.043 1.00 89.19 210 MET A N 1
ATOM 1654 C CA . MET A 1 210 ? -2.977 -17.600 8.367 1.00 89.19 210 MET A CA 1
ATOM 1655 C C . MET A 1 210 ? -3.981 -17.833 9.497 1.00 89.19 210 MET A C 1
ATOM 1657 O O . MET A 1 210 ? -3.554 -17.920 10.652 1.00 89.19 210 MET A O 1
ATOM 1661 N N . ALA A 1 211 ? -5.264 -18.006 9.172 1.00 92.50 211 ALA A N 1
ATOM 1662 C CA . ALA A 1 211 ? -6.346 -18.026 10.138 1.00 92.50 211 ALA A CA 1
ATOM 1663 C C . ALA A 1 211 ? -6.266 -19.225 11.089 1.00 92.50 211 ALA A C 1
ATOM 1665 O O . ALA A 1 211 ? -5.709 -20.285 10.773 1.00 92.50 211 ALA A O 1
ATOM 1666 N N . ARG A 1 212 ? -6.797 -19.051 12.298 1.00 92.06 212 ARG A N 1
ATOM 1667 C CA . ARG A 1 212 ? -6.802 -20.066 13.355 1.00 92.06 212 ARG A CA 1
ATOM 1668 C C . ARG A 1 212 ? -8.164 -20.125 14.020 1.00 92.06 212 ARG A C 1
ATOM 1670 O O . ARG A 1 212 ? -8.758 -19.095 14.308 1.00 92.06 212 ARG A O 1
ATOM 1677 N N . ILE A 1 213 ? -8.621 -21.342 14.289 1.00 90.94 213 ILE A N 1
ATOM 1678 C CA . ILE A 1 213 ? -9.853 -21.596 15.032 1.00 90.94 213 ILE A CA 1
ATOM 1679 C C . ILE A 1 213 ? -9.502 -21.700 16.515 1.00 90.94 213 ILE A C 1
ATOM 1681 O O . ILE A 1 213 ? -8.683 -22.542 16.893 1.00 90.94 213 ILE A O 1
ATOM 1685 N N . LEU A 1 214 ? -10.131 -20.866 17.340 1.00 86.31 214 LEU A N 1
ATOM 1686 C CA . LEU A 1 214 ? -10.110 -20.996 18.792 1.00 86.31 214 LEU A CA 1
ATOM 1687 C C . LEU A 1 214 ? -11.016 -22.164 19.202 1.00 86.31 214 LEU A C 1
ATOM 1689 O O . LEU A 1 214 ? -12.161 -22.256 18.759 1.00 86.31 214 LEU A O 1
ATOM 1693 N N . LYS A 1 215 ? -10.498 -23.073 20.034 1.00 80.56 215 LYS A N 1
ATOM 1694 C CA . LYS A 1 215 ? -11.258 -24.208 20.582 1.00 80.56 215 LYS A CA 1
ATOM 1695 C C . LYS A 1 215 ? -11.583 -23.957 22.055 1.00 80.56 215 LYS A C 1
ATOM 1697 O O . LYS A 1 215 ? -10.684 -23.625 22.824 1.00 80.56 215 LYS A O 1
ATOM 1702 N N . GLY A 1 216 ? -12.839 -24.183 22.445 1.00 75.81 216 GLY A N 1
ATOM 1703 C CA . GLY A 1 216 ? -13.308 -24.006 23.826 1.00 75.81 216 GLY A CA 1
ATOM 1704 C C . GLY A 1 216 ? -13.188 -22.557 24.309 1.00 75.81 216 GLY A C 1
ATOM 1705 O O . GLY A 1 216 ? -13.349 -21.625 23.523 1.00 75.81 216 GLY A O 1
ATOM 1706 N N . ASP A 1 217 ? -12.843 -22.378 25.584 1.00 73.56 217 ASP A N 1
ATOM 1707 C CA . ASP A 1 217 ? -12.748 -21.064 26.241 1.00 73.56 217 ASP A CA 1
ATOM 1708 C C . ASP A 1 217 ? -11.402 -20.354 26.024 1.00 73.56 217 ASP A C 1
ATOM 1710 O O . ASP A 1 217 ? -11.063 -19.405 26.728 1.00 73.56 217 ASP A O 1
ATOM 1714 N N . GLN A 1 218 ? -10.592 -20.800 25.058 1.00 73.81 218 GLN A N 1
ATOM 1715 C CA . GLN A 1 218 ? -9.298 -20.173 24.795 1.00 73.81 218 GLN A CA 1
ATOM 1716 C C . GLN A 1 218 ? -9.483 -18.760 24.227 1.00 73.81 218 GLN A C 1
ATOM 1718 O O . GLN A 1 218 ? -10.123 -18.556 23.196 1.00 73.81 218 GLN A O 1
ATOM 1723 N N . ILE A 1 219 ? -8.894 -17.779 24.912 1.00 76.38 219 ILE A N 1
ATOM 1724 C CA . ILE A 1 219 ? -8.978 -16.350 24.564 1.00 76.38 219 ILE A CA 1
ATOM 1725 C C . ILE A 1 219 ? -7.747 -15.907 23.750 1.00 76.38 219 ILE A C 1
ATOM 1727 O O . ILE A 1 219 ? -7.809 -14.950 22.978 1.00 76.38 219 ILE A O 1
ATOM 1731 N N . GLN A 1 220 ? -6.626 -16.623 23.887 1.00 79.88 220 GLN A N 1
ATOM 1732 C CA . GLN A 1 220 ? -5.330 -16.265 23.312 1.00 79.88 220 GLN A CA 1
ATOM 1733 C C . GLN A 1 220 ? -4.498 -17.517 23.003 1.00 79.88 220 GLN A C 1
ATOM 1735 O O . GLN A 1 220 ? -4.554 -18.501 23.736 1.00 79.88 220 GLN A O 1
ATOM 1740 N N . HIS A 1 221 ? -3.671 -17.455 21.956 1.00 81.50 221 HIS A N 1
ATOM 1741 C CA . HIS A 1 221 ? -2.662 -18.470 21.640 1.00 81.50 221 HIS A CA 1
ATOM 1742 C C . HIS A 1 221 ? -1.277 -17.852 21.470 1.00 81.50 221 HIS A C 1
ATOM 1744 O O . HIS A 1 221 ? -1.132 -16.668 21.171 1.00 81.50 221 HIS A O 1
ATOM 1750 N N . LYS A 1 222 ? -0.248 -18.693 21.601 1.00 83.56 222 LYS A N 1
ATOM 1751 C CA . LYS A 1 222 ? 1.148 -18.347 21.338 1.00 83.56 222 LYS A CA 1
ATOM 1752 C C . LYS A 1 222 ? 1.686 -19.191 20.183 1.00 83.56 222 LYS A C 1
ATOM 1754 O O . LYS A 1 222 ? 1.391 -20.380 20.094 1.00 83.56 222 LYS A O 1
ATOM 1759 N N . THR A 1 223 ? 2.478 -18.589 19.304 1.00 79.56 223 THR A N 1
ATOM 1760 C CA . THR A 1 223 ? 3.193 -19.274 18.218 1.00 79.56 223 THR A CA 1
ATOM 1761 C C . THR A 1 223 ? 4.662 -18.869 18.217 1.00 79.56 223 THR A C 1
ATOM 1763 O O . THR A 1 223 ? 4.989 -17.712 18.449 1.00 79.56 223 THR A O 1
ATOM 1766 N N . HIS A 1 224 ? 5.552 -19.814 17.918 1.00 74.31 224 HIS A N 1
ATOM 1767 C CA . HIS A 1 224 ? 6.971 -19.522 17.672 1.00 74.31 224 HIS A CA 1
ATOM 1768 C C . HIS A 1 224 ? 7.220 -18.977 16.261 1.00 74.31 224 HIS A C 1
ATOM 1770 O O . HIS A 1 224 ? 8.259 -18.388 15.987 1.00 74.31 224 HIS A O 1
ATOM 1776 N N . ARG A 1 225 ? 6.259 -19.176 15.352 1.00 77.81 225 ARG A N 1
ATOM 1777 C CA . ARG A 1 225 ? 6.326 -18.719 13.967 1.00 77.81 225 ARG A CA 1
ATOM 1778 C C . ARG A 1 225 ? 5.498 -17.446 13.826 1.00 77.81 225 ARG A C 1
ATOM 1780 O O . ARG A 1 225 ? 4.281 -17.528 13.637 1.00 77.81 225 ARG A O 1
ATOM 1787 N N . VAL A 1 226 ? 6.161 -16.300 13.962 1.00 74.75 226 VAL A N 1
ATOM 1788 C CA . VAL A 1 226 ? 5.577 -14.975 13.718 1.00 74.75 226 VAL A CA 1
ATOM 1789 C C . VAL A 1 226 ? 5.585 -14.735 12.213 1.00 74.75 226 VAL A C 1
ATOM 1791 O O . VAL A 1 226 ? 6.638 -14.609 11.594 1.00 74.75 226 VAL A O 1
ATOM 1794 N N . ILE A 1 227 ? 4.400 -14.767 11.611 1.00 66.12 227 ILE A N 1
ATOM 1795 C CA . ILE A 1 227 ? 4.181 -14.410 10.209 1.00 66.12 227 ILE A CA 1
ATOM 1796 C C . ILE A 1 227 ? 2.918 -13.562 10.185 1.00 66.12 227 ILE A C 1
ATOM 1798 O O . ILE A 1 227 ? 1.871 -14.035 10.628 1.00 66.12 227 ILE A O 1
ATOM 1802 N N . GLU A 1 228 ? 3.058 -12.327 9.727 1.00 68.25 228 GLU A N 1
ATOM 1803 C CA . GLU A 1 228 ? 2.011 -11.374 9.353 1.00 68.25 228 GLU A CA 1
ATOM 1804 C C . GLU A 1 228 ? 2.708 -10.221 8.610 1.00 68.25 228 GLU A C 1
ATOM 1806 O O . GLU A 1 228 ? 3.941 -10.108 8.604 1.00 68.25 228 GLU A O 1
ATOM 1811 N N . THR A 1 229 ? 1.938 -9.393 7.914 1.00 69.38 229 THR A N 1
ATOM 1812 C CA . THR A 1 229 ? 2.481 -8.276 7.138 1.00 69.38 229 THR A CA 1
ATOM 1813 C C . THR A 1 229 ? 2.936 -7.132 8.055 1.00 69.38 229 THR A C 1
ATOM 1815 O O . THR A 1 229 ? 2.165 -6.628 8.872 1.00 69.38 229 THR A O 1
ATOM 1818 N N . TYR A 1 230 ? 4.193 -6.692 7.904 1.00 71.94 230 TYR A N 1
ATOM 1819 C CA . TYR A 1 230 ? 4.748 -5.554 8.651 1.00 71.94 230 TYR A CA 1
ATOM 1820 C C . TYR A 1 230 ? 3.858 -4.315 8.486 1.00 71.94 230 TYR A C 1
ATOM 1822 O O . TYR A 1 230 ? 3.416 -4.045 7.371 1.00 71.94 230 TYR A O 1
ATOM 1830 N N . GLY A 1 231 ? 3.585 -3.600 9.582 1.00 81.19 231 GLY A N 1
ATOM 1831 C CA . GLY A 1 231 ? 2.696 -2.431 9.617 1.00 81.19 231 GLY A CA 1
ATOM 1832 C C . GLY A 1 231 ? 1.276 -2.696 10.137 1.00 81.19 231 GLY A C 1
ATOM 1833 O O . GLY A 1 231 ? 0.639 -1.750 10.587 1.00 81.19 231 GLY A O 1
ATOM 1834 N N . TYR A 1 232 ? 0.803 -3.950 10.135 1.00 88.50 232 TYR A N 1
ATOM 1835 C CA . TYR A 1 232 ? -0.528 -4.340 10.652 1.00 88.50 232 TYR A CA 1
ATOM 1836 C C . TYR A 1 232 ? -0.459 -5.250 11.884 1.00 88.50 232 TYR A C 1
ATOM 1838 O O . TYR A 1 232 ? -1.473 -5.471 12.538 1.00 88.50 232 TYR A O 1
ATOM 1846 N N . MET A 1 233 ? 0.734 -5.762 12.203 1.00 88.19 233 MET A N 1
ATOM 1847 C CA . MET A 1 233 ? 0.969 -6.635 13.351 1.00 88.19 233 MET A CA 1
ATOM 1848 C C . MET A 1 233 ? 0.715 -5.917 14.669 1.00 88.19 233 MET A C 1
ATOM 1850 O O . MET A 1 233 ? 1.313 -4.870 14.930 1.00 88.19 233 MET A O 1
ATOM 1854 N N . SER A 1 234 ? -0.081 -6.538 15.540 1.00 90.75 234 SER A N 1
ATOM 1855 C CA . SER A 1 234 ? -0.186 -6.077 16.918 1.00 90.75 234 SER A CA 1
ATOM 1856 C C . SER A 1 234 ? 1.143 -6.275 17.665 1.00 90.75 234 SER A C 1
ATOM 1858 O O . SER A 1 234 ? 1.882 -7.231 17.385 1.00 90.75 234 SER A O 1
ATOM 1860 N N . PRO A 1 235 ? 1.486 -5.408 18.632 1.00 89.44 235 PRO A N 1
ATOM 1861 C CA . PRO A 1 235 ? 2.800 -5.467 19.261 1.00 89.44 235 PRO A CA 1
ATOM 1862 C C . PRO A 1 235 ? 3.064 -6.754 20.045 1.00 89.44 235 PRO A C 1
ATOM 1864 O O . PRO A 1 235 ? 4.163 -7.302 19.995 1.00 89.44 235 PRO A O 1
ATOM 1867 N N . GLU A 1 236 ? 2.055 -7.292 20.731 1.00 88.62 236 GLU A N 1
ATOM 1868 C CA . GLU A 1 236 ? 2.163 -8.555 21.461 1.00 88.62 236 GLU A CA 1
ATOM 1869 C C . GLU A 1 236 ? 2.369 -9.762 20.535 1.00 88.62 236 GLU A C 1
ATOM 1871 O O . GLU A 1 236 ? 3.029 -10.736 20.922 1.00 88.62 236 GLU A O 1
ATOM 1876 N N . TYR A 1 237 ? 1.863 -9.690 19.302 1.00 88.19 237 TYR A N 1
ATOM 1877 C CA . TYR A 1 237 ? 2.111 -10.711 18.294 1.00 88.19 237 TYR A CA 1
ATOM 1878 C C . TYR A 1 237 ? 3.516 -10.582 17.713 1.00 88.19 237 TYR A C 1
ATOM 1880 O O . TYR A 1 237 ? 4.245 -11.573 17.671 1.00 88.19 237 TYR A O 1
ATOM 1888 N N . ALA A 1 238 ? 3.929 -9.365 17.354 1.00 87.12 238 ALA A N 1
ATOM 1889 C CA . ALA A 1 238 ? 5.265 -9.098 16.829 1.00 87.12 238 ALA A CA 1
ATOM 1890 C C . ALA A 1 238 ? 6.373 -9.469 17.831 1.00 87.12 238 ALA A C 1
ATOM 1892 O O . ALA A 1 238 ? 7.375 -10.069 17.450 1.00 87.12 238 ALA A O 1
ATOM 1893 N N . MET A 1 239 ? 6.183 -9.143 19.114 1.00 85.44 239 MET A N 1
ATOM 1894 C CA . MET A 1 239 ? 7.205 -9.313 20.151 1.00 85.44 239 MET A CA 1
ATOM 1895 C C . MET A 1 239 ? 7.193 -10.704 20.795 1.00 85.44 239 MET A C 1
ATOM 1897 O O . MET A 1 239 ? 8.250 -11.251 21.102 1.00 85.44 239 MET A O 1
ATOM 1901 N N . PHE A 1 240 ? 6.012 -11.292 21.014 1.00 85.44 240 PHE A N 1
ATOM 1902 C CA . PHE A 1 240 ? 5.878 -12.533 21.793 1.00 85.44 240 PHE A CA 1
ATOM 1903 C C . PHE A 1 240 ? 5.191 -13.676 21.042 1.00 85.44 240 PHE A C 1
ATOM 1905 O O . PHE A 1 240 ? 4.982 -14.746 21.629 1.00 85.44 240 PHE A O 1
ATOM 1912 N N . GLY A 1 241 ? 4.792 -13.460 19.785 1.00 87.56 241 GLY A N 1
ATOM 1913 C CA . GLY A 1 241 ? 4.008 -14.419 19.008 1.00 87.56 241 GLY A CA 1
ATOM 1914 C C . GLY A 1 241 ? 2.628 -14.694 19.604 1.00 87.56 241 GLY A C 1
ATOM 1915 O O . GLY A 1 241 ? 2.048 -15.749 19.342 1.00 87.56 241 GLY A O 1
ATOM 1916 N N . LYS A 1 242 ? 2.111 -13.790 20.445 1.00 89.50 242 LYS A N 1
ATOM 1917 C CA . LYS A 1 242 ? 0.802 -13.916 21.089 1.00 89.50 242 LYS A CA 1
ATOM 1918 C C . LYS A 1 242 ? -0.280 -13.328 20.190 1.00 89.50 242 LYS A C 1
ATOM 1920 O O . LYS A 1 242 ? -0.181 -12.169 19.823 1.00 89.50 242 LYS A O 1
ATOM 1925 N N . PHE A 1 243 ? -1.310 -14.101 19.859 1.00 90.81 243 PHE A N 1
ATOM 1926 C CA . PHE A 1 243 ? -2.432 -13.623 19.049 1.00 90.81 243 PHE A CA 1
ATOM 1927 C C . PHE A 1 243 ? -3.779 -13.934 19.700 1.00 90.81 243 PHE A C 1
ATOM 1929 O O . PHE A 1 243 ? -3.954 -14.968 20.352 1.00 90.81 243 PHE A O 1
ATOM 1936 N N . SER A 1 244 ? -4.731 -13.029 19.505 1.00 93.38 244 SER A N 1
ATOM 1937 C CA . SER A 1 244 ? -6.107 -13.112 19.996 1.00 93.38 244 SER A CA 1
ATOM 1938 C C . SER A 1 244 ? -7.054 -12.408 19.016 1.00 93.38 244 SER A C 1
ATOM 1940 O O . SER A 1 244 ? -6.620 -11.812 18.029 1.00 93.38 244 SER A O 1
ATOM 1942 N N . ILE A 1 245 ? -8.355 -12.414 19.312 1.00 94.44 245 ILE A N 1
ATOM 1943 C CA . ILE A 1 245 ? -9.334 -11.581 18.591 1.00 94.44 245 ILE A CA 1
ATOM 1944 C C . ILE A 1 245 ? -8.975 -10.083 18.639 1.00 94.44 245 ILE A C 1
ATOM 1946 O O . ILE A 1 245 ? -9.307 -9.331 17.730 1.00 94.44 245 ILE A O 1
ATOM 1950 N N . LYS A 1 246 ? -8.247 -9.635 19.671 1.00 95.00 246 LYS A N 1
ATOM 1951 C CA . LYS A 1 246 ? -7.791 -8.246 19.796 1.00 95.00 246 LYS A CA 1
ATOM 1952 C C . LYS A 1 246 ? -6.600 -7.935 18.897 1.00 95.00 246 LYS A C 1
ATOM 1954 O O . LYS A 1 246 ? -6.381 -6.766 18.587 1.00 95.00 246 LYS A O 1
ATOM 1959 N N . SER A 1 247 ? -5.837 -8.941 18.474 1.00 94.12 247 SER A N 1
ATOM 1960 C CA . SER A 1 247 ? -4.789 -8.757 17.467 1.00 94.12 247 SER A CA 1
ATOM 1961 C C . SER A 1 247 ? -5.416 -8.378 16.121 1.00 94.12 247 SER A C 1
ATOM 1963 O O . SER A 1 247 ? -5.006 -7.386 15.535 1.00 94.12 247 SER A O 1
ATOM 1965 N N . ASP A 1 248 ? -6.502 -9.046 15.716 1.00 95.94 248 ASP A N 1
ATOM 1966 C CA . ASP A 1 248 ? -7.280 -8.662 14.525 1.00 95.94 248 ASP A CA 1
ATOM 1967 C C . ASP A 1 248 ? -7.894 -7.249 14.654 1.00 95.94 248 ASP A C 1
ATOM 1969 O O . ASP A 1 248 ? -7.952 -6.506 13.675 1.00 95.94 248 ASP A O 1
ATOM 1973 N N . VAL A 1 249 ? -8.326 -6.846 15.861 1.00 97.25 249 VAL A N 1
ATOM 1974 C CA . VAL A 1 249 ? -8.815 -5.475 16.129 1.00 97.25 249 VAL A CA 1
ATOM 1975 C C . VAL A 1 249 ? -7.715 -4.434 15.914 1.00 97.25 249 VAL A C 1
ATOM 1977 O O . VAL A 1 249 ? -7.980 -3.375 15.348 1.00 97.25 249 VAL A O 1
ATOM 1980 N N . PHE A 1 250 ? -6.477 -4.726 16.320 1.00 95.50 250 PHE A N 1
ATOM 1981 C CA . PHE A 1 250 ? -5.347 -3.836 16.055 1.00 95.50 250 PHE A CA 1
ATOM 1982 C C . PHE A 1 250 ? -5.147 -3.643 14.548 1.00 95.50 250 PHE A C 1
ATOM 1984 O O . PHE A 1 250 ? -5.100 -2.507 14.070 1.00 95.50 250 PHE A O 1
ATOM 1991 N N . SER A 1 251 ? -5.109 -4.741 13.790 1.00 95.69 251 SER A N 1
ATOM 1992 C CA . SER A 1 251 ? -4.970 -4.708 12.332 1.00 95.69 251 SER A CA 1
ATOM 1993 C C . SER A 1 251 ? -6.121 -3.940 11.667 1.00 95.69 251 SER A C 1
ATOM 1995 O O . SER A 1 251 ? -5.889 -3.155 10.747 1.00 95.69 251 SER A O 1
ATOM 1997 N N . PHE A 1 252 ? -7.356 -4.092 12.165 1.00 97.62 252 PHE A N 1
ATOM 1998 C CA . PHE A 1 252 ? -8.512 -3.295 11.735 1.00 97.62 252 PHE A CA 1
ATOM 1999 C C . PHE A 1 252 ? -8.311 -1.794 11.974 1.00 97.62 252 PHE A C 1
ATOM 2001 O O . PHE A 1 252 ? -8.587 -0.997 11.079 1.00 97.62 252 PHE A O 1
ATOM 2008 N N . GLY A 1 253 ? -7.779 -1.404 13.136 1.00 96.50 253 GLY A N 1
ATOM 2009 C CA . GLY A 1 253 ? -7.430 -0.014 13.433 1.00 96.50 253 GLY A CA 1
ATOM 2010 C C . GLY A 1 253 ? -6.466 0.580 12.407 1.00 96.50 253 GLY A C 1
ATOM 2011 O O . GLY A 1 253 ? -6.686 1.687 11.921 1.00 96.50 253 GLY A O 1
ATOM 2012 N N . VAL A 1 254 ? -5.444 -0.179 12.003 1.00 94.62 254 VAL A N 1
ATOM 2013 C CA . VAL A 1 254 ? -4.511 0.246 10.946 1.00 94.62 254 VAL A CA 1
ATOM 2014 C C . VAL A 1 254 ? -5.223 0.404 9.602 1.00 94.62 254 VAL A C 1
ATOM 2016 O O . VAL A 1 254 ? -5.051 1.430 8.947 1.00 94.62 254 VAL A O 1
ATOM 2019 N N . ILE A 1 255 ? -6.055 -0.564 9.202 1.00 96.19 255 ILE A N 1
ATOM 2020 C CA . ILE A 1 255 ? -6.849 -0.485 7.962 1.00 96.19 255 ILE A CA 1
ATOM 2021 C C . ILE A 1 255 ? -7.750 0.758 7.972 1.00 96.19 255 ILE A C 1
ATOM 2023 O O . ILE A 1 255 ? -7.859 1.449 6.960 1.00 96.19 255 ILE A O 1
ATOM 2027 N N . LEU A 1 256 ? -8.358 1.079 9.115 1.00 96.69 256 LEU A N 1
ATOM 2028 C CA . LEU A 1 256 ? -9.202 2.258 9.282 1.00 96.69 256 LEU A CA 1
ATOM 2029 C C . LEU A 1 256 ? -8.411 3.556 9.037 1.00 96.69 256 LEU A C 1
ATOM 2031 O O . LEU A 1 256 ? -8.856 4.405 8.263 1.00 96.69 256 LEU A O 1
ATOM 2035 N N . LEU A 1 257 ? -7.203 3.677 9.600 1.00 95.00 257 LEU A N 1
ATOM 2036 C CA . LEU A 1 257 ? -6.307 4.814 9.338 1.00 95.00 257 LEU A CA 1
ATOM 2037 C C . LEU A 1 257 ? -5.895 4.908 7.859 1.00 95.00 257 LEU A C 1
ATOM 2039 O O . LEU A 1 257 ? -5.813 6.012 7.312 1.00 95.00 257 LEU A O 1
ATOM 2043 N N . GLU A 1 258 ? -5.659 3.777 7.189 1.00 93.69 258 GLU A N 1
ATOM 2044 C CA . GLU A 1 258 ? -5.354 3.755 5.751 1.00 93.69 258 GLU A CA 1
ATOM 2045 C C . GLU A 1 258 ? -6.531 4.244 4.900 1.00 93.69 258 GLU A C 1
ATOM 2047 O O . GLU A 1 258 ? -6.331 5.016 3.963 1.00 93.69 258 GLU A O 1
ATOM 2052 N N . ILE A 1 259 ? -7.761 3.827 5.223 1.00 94.19 259 ILE A N 1
ATOM 2053 C CA . ILE A 1 259 ? -8.970 4.243 4.495 1.00 94.19 259 ILE A CA 1
ATOM 2054 C C . ILE A 1 259 ? -9.203 5.752 4.646 1.00 94.19 259 ILE A C 1
ATOM 2056 O O . ILE A 1 259 ? -9.514 6.427 3.660 1.00 94.19 259 ILE A O 1
ATOM 2060 N N . ILE A 1 260 ? -9.026 6.292 5.857 1.00 94.44 260 ILE A N 1
ATOM 2061 C CA . ILE A 1 260 ? -9.212 7.723 6.146 1.00 94.44 260 ILE A CA 1
ATOM 2062 C C . ILE A 1 260 ? -8.148 8.564 5.434 1.00 94.44 260 ILE A C 1
ATOM 2064 O O . ILE A 1 260 ? -8.473 9.573 4.809 1.00 94.44 260 ILE A O 1
ATOM 2068 N N . SER A 1 261 ? -6.883 8.139 5.498 1.00 91.00 261 SER A N 1
ATOM 2069 C CA . SER A 1 261 ? -5.763 8.911 4.947 1.00 91.00 261 SER A CA 1
ATOM 2070 C C . SER A 1 261 ? -5.533 8.726 3.450 1.00 91.00 261 SER A C 1
ATOM 2072 O O . SER A 1 261 ? -4.846 9.535 2.828 1.00 91.00 261 SER A O 1
ATOM 2074 N N . GLY A 1 262 ? -6.037 7.637 2.860 1.00 86.62 262 GLY A N 1
ATOM 2075 C CA . GLY A 1 262 ? -5.690 7.234 1.495 1.00 86.62 262 GLY A CA 1
ATOM 2076 C C . GLY A 1 262 ? -4.209 6.855 1.325 1.00 86.62 262 GLY A C 1
ATOM 2077 O O . GLY A 1 262 ? -3.744 6.645 0.201 1.00 86.62 262 GLY A O 1
ATOM 2078 N N . LYS A 1 263 ? -3.446 6.764 2.425 1.00 79.69 263 LYS A N 1
ATOM 2079 C CA . LYS A 1 263 ? -2.012 6.455 2.445 1.00 79.69 263 LYS A CA 1
ATOM 2080 C C . LYS A 1 263 ? -1.804 5.018 2.923 1.00 79.69 263 LYS A C 1
ATOM 2082 O O . LYS A 1 263 ? -2.443 4.562 3.864 1.00 79.69 263 LYS A O 1
ATOM 2087 N N . LYS A 1 264 ? -0.877 4.298 2.283 1.00 73.31 264 LYS A N 1
ATOM 2088 C CA . LYS A 1 264 ? -0.495 2.944 2.716 1.00 73.31 264 LYS A CA 1
ATOM 2089 C C . LYS A 1 264 ? 0.410 3.003 3.947 1.00 73.31 264 LYS A C 1
ATOM 2091 O O . LYS A 1 264 ? 1.394 3.741 3.934 1.00 73.31 264 LYS A O 1
ATOM 2096 N N . SER A 1 265 ? 0.149 2.144 4.926 1.00 61.31 265 SER A N 1
ATOM 2097 C CA . SER A 1 265 ? 0.917 1.945 6.159 1.00 61.31 265 SER A CA 1
ATOM 2098 C C . SER A 1 265 ? 2.390 1.646 5.857 1.00 61.31 265 SER A C 1
ATOM 2100 O O . SER A 1 265 ? 3.282 2.292 6.398 1.00 61.31 265 SER A O 1
ATOM 2102 N N . ASN A 1 266 ? 2.662 0.782 4.870 1.00 55.56 266 ASN A N 1
ATOM 2103 C CA . ASN A 1 266 ? 4.025 0.388 4.474 1.00 55.56 266 ASN A CA 1
ATOM 2104 C C . ASN A 1 266 ? 4.722 1.403 3.544 1.00 55.56 266 ASN A C 1
ATOM 2106 O O . ASN A 1 266 ? 5.814 1.129 3.055 1.00 55.56 266 ASN A O 1
ATOM 2110 N N . GLY A 1 267 ? 4.065 2.520 3.212 1.00 50.59 267 GLY A N 1
ATOM 2111 C CA . GLY A 1 267 ? 4.559 3.531 2.271 1.00 50.59 267 GLY A CA 1
ATOM 2112 C C . GLY A 1 267 ? 4.657 4.938 2.858 1.00 50.59 267 GLY A C 1
ATOM 2113 O O . GLY A 1 267 ? 4.872 5.882 2.098 1.00 50.59 267 GLY A O 1
ATOM 2114 N N . PHE A 1 268 ? 4.475 5.095 4.174 1.00 49.84 268 PHE A N 1
ATOM 2115 C CA . PHE A 1 268 ? 4.635 6.372 4.865 1.00 49.84 268 PHE A CA 1
ATOM 2116 C C . PHE A 1 268 ? 6.126 6.745 4.902 1.00 49.84 268 PHE A C 1
ATOM 2118 O O . PHE A 1 268 ? 6.866 6.363 5.798 1.00 49.84 268 PHE A O 1
ATOM 2125 N N . HIS A 1 269 ? 6.583 7.440 3.862 1.00 48.75 269 HIS A N 1
ATOM 2126 C CA . HIS A 1 269 ? 7.965 7.911 3.719 1.00 48.75 269 HIS A CA 1
ATOM 2127 C C . HIS A 1 269 ? 8.050 9.419 3.492 1.00 48.75 269 HIS A C 1
ATOM 2129 O O . HIS A 1 269 ? 9.076 9.906 3.027 1.00 48.75 269 HIS A O 1
ATOM 2135 N N . GLN A 1 270 ? 6.965 10.163 3.719 1.00 48.34 270 GLN A N 1
ATOM 2136 C CA . GLN A 1 270 ? 6.879 11.465 3.073 1.00 48.34 270 GLN A CA 1
ATOM 2137 C C . GLN A 1 270 ? 7.545 12.614 3.836 1.00 48.34 270 GLN A C 1
ATOM 2139 O O . GLN A 1 270 ? 7.934 13.555 3.159 1.00 48.34 270 GLN A O 1
ATOM 2144 N N . GLU A 1 271 ? 7.764 12.555 5.158 1.00 48.84 271 GLU A N 1
ATOM 2145 C CA . GLU A 1 271 ? 8.353 13.714 5.874 1.00 48.84 271 GLU A CA 1
ATOM 2146 C C . GLU A 1 271 ? 9.278 13.361 7.055 1.00 48.84 271 GLU A C 1
ATOM 2148 O O . GLU A 1 271 ? 10.285 14.035 7.243 1.00 48.84 271 GLU A O 1
ATOM 2153 N N . ASP A 1 272 ? 9.034 12.267 7.786 1.00 48.53 272 ASP A N 1
ATOM 2154 C CA . ASP A 1 272 ? 9.949 11.770 8.823 1.00 48.53 272 ASP A CA 1
ATOM 2155 C C . ASP A 1 272 ? 10.161 10.259 8.631 1.00 48.53 272 ASP A C 1
ATOM 2157 O O . ASP A 1 272 ? 9.217 9.486 8.828 1.00 48.53 272 ASP A O 1
ATOM 2161 N N . PRO A 1 273 ? 11.368 9.802 8.234 1.00 50.62 273 PRO A N 1
ATOM 2162 C CA . PRO A 1 273 ? 11.676 8.383 8.073 1.00 50.62 273 PRO A CA 1
ATOM 2163 C C . PRO A 1 273 ? 11.375 7.571 9.331 1.00 50.62 273 PRO A C 1
ATOM 2165 O O . PRO A 1 273 ? 11.147 6.367 9.227 1.00 50.62 273 PRO A O 1
ATOM 2168 N N . SER A 1 274 ? 11.370 8.224 10.500 1.00 50.88 274 SER A N 1
ATOM 2169 C CA . SER A 1 274 ? 11.212 7.581 11.787 1.00 50.88 274 SER A CA 1
ATOM 2170 C C . SER A 1 274 ? 9.761 7.279 12.166 1.00 50.88 274 SER A C 1
ATOM 2172 O O . SER A 1 274 ? 9.559 6.370 12.949 1.00 50.88 274 SER A O 1
ATOM 2174 N N . LEU A 1 275 ? 8.722 7.917 11.624 1.00 59.03 275 LEU A N 1
ATOM 2175 C CA . LEU A 1 275 ? 7.358 7.719 12.148 1.00 59.03 275 LEU A CA 1
ATOM 2176 C C . LEU A 1 275 ? 6.506 6.769 11.291 1.00 59.03 275 LEU A C 1
ATOM 2178 O O . LEU A 1 275 ? 6.246 7.014 10.116 1.00 59.03 275 LEU A O 1
ATOM 2182 N N . THR A 1 276 ? 5.996 5.696 11.907 1.00 78.44 276 THR A N 1
ATOM 2183 C CA . THR A 1 276 ? 4.920 4.870 11.314 1.00 78.44 276 THR A CA 1
ATOM 2184 C C . THR A 1 276 ? 3.618 5.661 11.149 1.00 78.44 276 THR A C 1
ATOM 2186 O O . THR A 1 276 ? 3.409 6.659 11.838 1.00 78.44 276 THR A O 1
ATOM 2189 N N . LEU A 1 277 ? 2.697 5.183 10.294 1.00 85.25 277 LEU A N 1
ATOM 2190 C CA . LEU A 1 277 ? 1.359 5.778 10.115 1.00 85.25 277 LEU A CA 1
ATOM 2191 C C . LEU A 1 277 ? 0.659 6.035 11.462 1.00 85.25 277 LEU A C 1
ATOM 2193 O O . LEU A 1 277 ? 0.142 7.124 11.683 1.00 85.25 277 LEU A O 1
ATOM 2197 N N . ILE A 1 278 ? 0.699 5.065 12.382 1.00 88.56 278 ILE A N 1
ATOM 2198 C CA . ILE A 1 278 ? 0.127 5.200 13.732 1.00 88.56 278 ILE A CA 1
ATOM 2199 C C . ILE A 1 278 ? 0.793 6.351 14.498 1.00 88.56 278 ILE A C 1
ATOM 2201 O O . ILE A 1 278 ? 0.100 7.164 15.105 1.00 88.56 278 ILE A O 1
ATOM 2205 N N . GLY A 1 279 ? 2.128 6.430 14.457 1.00 87.12 279 GLY A N 1
ATOM 2206 C CA . GLY A 1 279 ? 2.897 7.479 15.127 1.00 87.12 279 GLY A CA 1
ATOM 2207 C C . GLY A 1 279 ? 2.549 8.874 14.616 1.00 87.12 279 GLY A C 1
ATOM 2208 O O . GLY A 1 279 ? 2.254 9.759 15.411 1.00 87.12 279 GLY A O 1
ATOM 2209 N N . HIS A 1 280 ? 2.506 9.052 13.296 1.00 86.94 280 HIS A N 1
ATOM 2210 C CA . HIS A 1 280 ? 2.141 10.330 12.685 1.00 86.94 280 HIS A CA 1
ATOM 2211 C C . HIS A 1 280 ? 0.713 10.767 13.050 1.00 86.94 280 HIS A C 1
ATOM 2213 O O . HIS A 1 280 ? 0.494 11.912 13.439 1.00 86.94 280 HIS A O 1
ATOM 2219 N N . VAL A 1 281 ? -0.256 9.848 12.983 1.00 90.25 281 VAL A N 1
ATOM 2220 C CA . VAL A 1 281 ? -1.649 10.147 13.354 1.00 90.25 281 VAL A CA 1
ATOM 2221 C C . VAL A 1 281 ? -1.772 10.491 14.836 1.00 90.25 281 VAL A C 1
ATOM 2223 O O . VAL A 1 281 ? -2.543 11.378 15.196 1.00 90.25 281 VAL A O 1
ATOM 2226 N N . TRP A 1 282 ? -1.009 9.820 15.700 1.00 91.94 282 TRP A N 1
ATOM 2227 C CA . TRP A 1 282 ? -1.000 10.118 17.128 1.00 91.94 282 TRP A CA 1
ATOM 2228 C C . TRP A 1 282 ? -0.486 11.532 17.433 1.00 91.94 282 TRP A C 1
ATOM 2230 O O . TRP A 1 282 ? -1.069 12.218 18.272 1.00 91.94 282 TRP A O 1
ATOM 2240 N N . GLU A 1 283 ? 0.561 11.993 16.746 1.00 89.94 283 GLU A N 1
ATOM 2241 C CA . GLU A 1 283 ? 1.050 13.372 16.896 1.00 89.94 283 GLU A CA 1
ATOM 2242 C C . GLU A 1 283 ? -0.009 14.391 16.455 1.00 89.94 283 GLU A C 1
ATOM 2244 O O . GLU A 1 283 ? -0.369 15.270 17.238 1.00 89.94 283 GLU A O 1
ATOM 2249 N N . LEU A 1 284 ? -0.619 14.197 15.278 1.00 92.12 284 LEU A N 1
ATOM 2250 C CA . LEU A 1 284 ? -1.725 15.046 14.817 1.00 92.12 284 LEU A CA 1
ATOM 2251 C C . LEU A 1 284 ? -2.906 15.048 15.799 1.00 92.12 284 LEU A C 1
ATOM 2253 O O . LEU A 1 284 ? -3.523 16.087 16.025 1.00 92.12 284 LEU A O 1
ATOM 2257 N N . TRP A 1 285 ? -3.225 13.903 16.406 1.00 93.44 285 TRP A N 1
ATOM 2258 C CA . TRP A 1 285 ? -4.282 13.801 17.412 1.00 93.44 285 TRP A CA 1
ATOM 2259 C C . TRP A 1 285 ? -3.977 14.625 18.665 1.00 93.44 285 TRP A C 1
ATOM 2261 O O . TRP A 1 285 ? -4.832 15.394 19.107 1.00 93.44 285 TRP A O 1
ATOM 2271 N N . LYS A 1 286 ? -2.763 14.507 19.218 1.00 91.94 286 LYS A N 1
ATOM 2272 C CA . LYS A 1 286 ? -2.339 15.285 20.396 1.00 91.94 286 LYS A CA 1
ATOM 2273 C C . LYS A 1 286 ? -2.362 16.790 20.140 1.00 91.94 286 LYS A C 1
ATOM 2275 O O . LYS A 1 286 ? -2.702 17.549 21.040 1.00 91.94 286 LYS A O 1
ATOM 2280 N N . GLU A 1 287 ? -2.012 17.208 18.927 1.00 93.19 287 GLU A N 1
ATOM 2281 C CA . GLU A 1 287 ? -1.998 18.616 18.521 1.00 93.19 287 GLU A CA 1
ATOM 2282 C C . GLU A 1 287 ? -3.393 19.166 18.169 1.00 93.19 287 GLU A C 1
ATOM 2284 O O . GLU A 1 287 ? -3.523 20.344 17.850 1.00 93.19 287 GLU A O 1
ATOM 2289 N N . GLY A 1 288 ? -4.447 18.339 18.198 1.00 92.25 288 GLY A N 1
ATOM 2290 C CA . GLY A 1 288 ? -5.794 18.748 17.777 1.00 92.25 288 GLY A CA 1
ATOM 2291 C C . GLY A 1 288 ? -5.944 18.921 16.259 1.00 92.25 288 GLY A C 1
ATOM 2292 O O . GLY A 1 288 ? -6.926 19.489 15.790 1.00 92.25 288 GLY A O 1
ATOM 2293 N N . ARG A 1 289 ? -4.989 18.400 15.482 1.00 93.88 289 ARG A N 1
ATOM 2294 C CA . ARG A 1 289 ? -4.863 18.518 14.020 1.00 93.88 289 ARG A CA 1
ATOM 2295 C C . ARG A 1 289 ? -5.217 17.223 13.285 1.00 93.88 289 ARG A C 1
ATOM 2297 O O . ARG A 1 289 ? -4.857 17.030 12.129 1.00 93.88 289 ARG A O 1
ATOM 2304 N N . ALA A 1 290 ? -5.943 16.313 13.937 1.00 93.12 290 ALA A N 1
ATOM 2305 C CA . ALA A 1 290 ? -6.252 14.984 13.405 1.00 93.12 290 ALA A CA 1
ATOM 2306 C C . ALA A 1 290 ? -6.911 15.007 12.012 1.00 93.12 290 ALA A C 1
ATOM 2308 O O . ALA A 1 290 ? -6.638 14.131 11.200 1.00 93.12 290 ALA A O 1
ATOM 2309 N N . LEU A 1 291 ? -7.735 16.014 11.701 1.00 93.56 291 LEU A N 1
ATOM 2310 C CA . LEU A 1 291 ? -8.392 16.134 10.392 1.00 93.56 291 LEU A CA 1
ATOM 2311 C C . LEU A 1 291 ? -7.416 16.390 9.232 1.00 93.56 291 LEU A C 1
ATOM 2313 O O . LEU A 1 291 ? -7.769 16.124 8.088 1.00 93.56 291 LEU A O 1
ATOM 2317 N N . GLU A 1 292 ? -6.185 16.834 9.495 1.00 91.50 292 GLU A N 1
ATOM 2318 C CA . GLU A 1 292 ? -5.163 17.007 8.45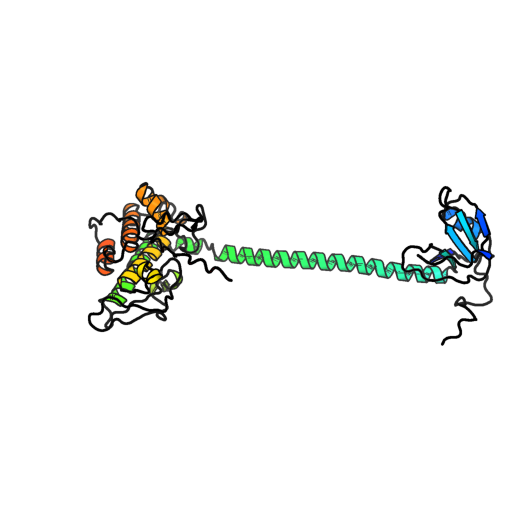3 1.00 91.50 292 GLU A CA 1
ATOM 2319 C C . GLU A 1 292 ? -4.698 15.675 7.854 1.00 91.50 292 GLU A C 1
ATOM 2321 O O . GLU A 1 292 ? -4.143 15.641 6.756 1.00 91.50 292 GLU A O 1
ATOM 2326 N N . MET A 1 293 ? -4.944 14.555 8.544 1.00 90.38 293 MET A N 1
ATOM 2327 C CA . MET A 1 293 ? -4.592 13.237 8.022 1.00 90.38 293 MET A CA 1
ATOM 2328 C C . MET A 1 293 ? -5.506 12.780 6.882 1.00 90.38 293 MET A C 1
ATOM 2330 O O . MET A 1 293 ? -5.172 11.806 6.206 1.00 90.38 293 MET A O 1
ATOM 2334 N N . VAL A 1 294 ? -6.677 13.406 6.736 1.00 91.56 294 VAL A N 1
ATOM 2335 C CA . VAL A 1 294 ? -7.734 12.980 5.819 1.00 91.56 294 VAL A CA 1
ATOM 2336 C C . VAL A 1 294 ? -7.252 13.104 4.380 1.00 91.56 294 VAL A C 1
ATOM 2338 O O . VAL A 1 294 ? -6.572 14.056 4.004 1.00 91.56 294 VAL A O 1
ATOM 2341 N N . ASP A 1 295 ? -7.604 12.114 3.566 1.00 89.31 295 ASP A N 1
ATOM 2342 C CA . ASP A 1 295 ? -7.239 12.064 2.157 1.00 89.31 295 ASP A CA 1
ATOM 2343 C C . ASP A 1 295 ? -7.637 13.355 1.419 1.00 89.31 295 ASP A C 1
ATOM 2345 O O . ASP A 1 295 ? -8.819 13.677 1.273 1.00 89.31 295 ASP A O 1
ATOM 2349 N N . SER A 1 296 ? -6.640 14.069 0.889 1.00 86.56 296 SER A N 1
ATOM 2350 C CA . SER A 1 296 ? -6.835 15.338 0.179 1.00 86.56 296 SER A CA 1
ATOM 2351 C C . SER A 1 296 ? -7.693 15.204 -1.084 1.00 86.56 296 SER A C 1
ATOM 2353 O O . SER A 1 296 ? -8.247 16.195 -1.567 1.00 86.56 296 SER A O 1
ATOM 2355 N N . THR A 1 297 ? -7.869 13.987 -1.614 1.00 83.94 297 THR A N 1
ATOM 2356 C CA . THR A 1 297 ? -8.784 13.725 -2.735 1.00 83.94 297 THR A CA 1
ATOM 2357 C C . THR A 1 297 ? -10.258 13.878 -2.363 1.00 83.94 297 THR A C 1
ATOM 2359 O O . THR A 1 297 ? -11.073 14.092 -3.261 1.00 83.94 297 THR A O 1
ATOM 2362 N N . LEU A 1 298 ? -10.605 13.837 -1.070 1.00 82.56 298 LEU A N 1
ATOM 2363 C CA . LEU A 1 298 ? -11.976 14.023 -0.590 1.00 82.56 298 LEU A CA 1
ATOM 2364 C C . LEU A 1 298 ? -12.447 15.487 -0.651 1.00 82.56 298 LEU A C 1
ATOM 2366 O O . LEU A 1 298 ? -13.644 15.711 -0.500 1.00 82.56 298 LEU A O 1
ATOM 2370 N N . LYS A 1 299 ? -11.560 16.466 -0.920 1.00 68.50 299 LYS A N 1
ATOM 2371 C CA . LYS A 1 299 ? -11.889 17.887 -1.197 1.00 68.50 299 LYS A CA 1
ATOM 2372 C C . LYS A 1 299 ? -12.994 18.470 -0.290 1.00 68.50 299 LYS A C 1
ATOM 2374 O O . LYS A 1 299 ? -13.951 19.046 -0.794 1.00 68.50 299 LYS A O 1
ATOM 2379 N N . GLU A 1 300 ? -12.896 18.249 1.023 1.00 67.44 300 GLU A N 1
ATOM 2380 C CA . GLU A 1 300 ? -13.860 18.721 2.043 1.00 67.44 300 GLU A CA 1
ATOM 2381 C C . GLU A 1 300 ? -15.293 18.149 1.942 1.00 67.44 300 GLU A C 1
ATOM 2383 O O . GLU A 1 300 ? -16.181 18.544 2.691 1.00 67.44 300 GLU A O 1
ATOM 2388 N N . SER A 1 301 ? -15.540 17.158 1.079 1.00 75.56 301 SER A N 1
ATOM 2389 C CA . SER A 1 301 ? -16.840 16.477 0.940 1.00 75.56 301 SER A CA 1
ATOM 2390 C C . SER A 1 301 ? -17.060 15.368 1.984 1.00 75.56 301 SER A C 1
ATOM 2392 O O . SER A 1 301 ? -17.441 14.242 1.659 1.00 75.56 301 SER A O 1
ATOM 2394 N N . TYR A 1 302 ? -16.787 15.661 3.257 1.00 85.44 302 TYR A N 1
ATOM 2395 C CA . TYR A 1 302 ? -16.951 14.715 4.361 1.00 85.44 302 TYR A CA 1
ATOM 2396 C C . TYR A 1 302 ? -17.522 15.382 5.612 1.00 85.44 302 TYR A C 1
ATOM 2398 O O . TYR A 1 302 ? -17.318 16.567 5.863 1.00 85.44 302 TYR A O 1
ATOM 2406 N N . ASN A 1 303 ? -18.223 14.599 6.433 1.00 90.06 303 ASN A N 1
ATOM 2407 C CA . ASN A 1 303 ? -18.675 15.056 7.739 1.00 90.06 303 ASN A CA 1
ATOM 2408 C C . ASN A 1 303 ? -17.507 14.972 8.735 1.00 90.06 303 ASN A C 1
ATOM 2410 O O . ASN A 1 303 ? -17.096 13.879 9.126 1.00 90.06 303 ASN A O 1
ATOM 2414 N N . SER A 1 304 ? -16.979 16.123 9.158 1.00 91.38 304 SER A N 1
ATOM 2415 C CA . SER A 1 304 ? -15.848 16.197 10.093 1.00 91.38 304 SER A CA 1
ATOM 2416 C C . SER A 1 304 ? -16.097 15.462 11.412 1.00 91.38 304 SER A C 1
ATOM 2418 O O . SER A 1 304 ? -15.155 14.901 11.967 1.00 91.38 304 SER A O 1
ATOM 2420 N N . HIS A 1 305 ? -17.341 15.424 11.907 1.00 90.94 305 HIS A N 1
ATOM 2421 C CA . HIS A 1 305 ? -17.681 14.693 13.128 1.00 90.94 305 HIS A CA 1
ATOM 2422 C C . HIS A 1 305 ? -17.532 13.179 12.927 1.00 90.94 305 HIS A C 1
ATOM 2424 O O . HIS A 1 305 ? -16.863 12.513 13.714 1.00 90.94 305 HIS A O 1
ATOM 2430 N N . GLU A 1 306 ? -18.072 12.649 11.828 1.00 92.50 306 GLU A N 1
ATOM 2431 C CA . GLU A 1 306 ? -17.991 11.225 11.483 1.00 92.50 306 GLU A CA 1
ATOM 2432 C C . GLU A 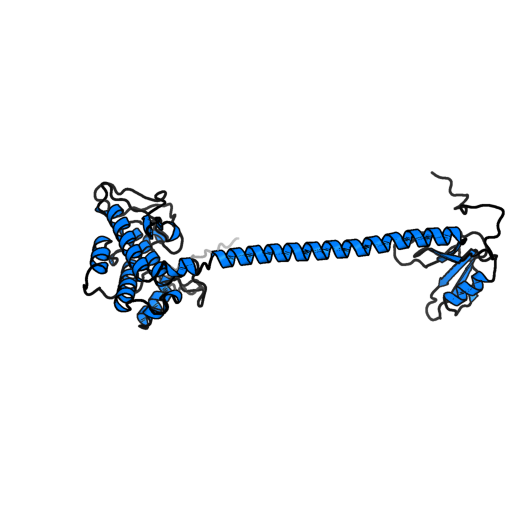1 306 ? -16.543 10.779 11.234 1.00 92.50 306 GLU A C 1
ATOM 2434 O O . GLU A 1 306 ? -16.106 9.733 11.720 1.00 92.50 306 GLU A O 1
ATOM 2439 N N . VAL A 1 307 ? -15.761 11.607 10.537 1.00 94.19 307 VAL A N 1
ATOM 2440 C CA . VAL A 1 307 ? -14.331 11.358 10.320 1.00 94.19 307 VAL A CA 1
ATOM 2441 C C . VAL A 1 307 ? -13.570 11.365 11.641 1.00 94.19 307 VAL A C 1
ATOM 2443 O O . VAL A 1 307 ? -12.826 10.426 11.922 1.00 94.19 307 VAL A O 1
ATOM 2446 N N . MET A 1 308 ? -13.768 12.389 12.477 1.00 93.88 308 MET A N 1
ATOM 2447 C CA . MET A 1 308 ? -13.108 12.496 13.780 1.00 93.88 308 MET A CA 1
ATOM 2448 C C . MET A 1 308 ? -13.439 11.295 14.672 1.00 93.88 308 MET A C 1
ATOM 2450 O O . MET A 1 308 ? -12.561 10.733 15.329 1.00 93.88 308 MET A O 1
ATOM 2454 N N . LYS A 1 309 ? -14.699 10.856 14.646 1.00 95.00 309 LYS A N 1
ATOM 2455 C CA . LYS A 1 309 ? -15.178 9.653 15.323 1.00 95.00 309 LYS A CA 1
ATOM 2456 C C . LYS A 1 309 ? -14.442 8.404 14.832 1.00 95.00 309 LYS A C 1
ATOM 2458 O O . LYS A 1 309 ? -13.932 7.641 15.650 1.00 95.00 309 LYS A O 1
ATOM 2463 N N . CYS A 1 310 ? -14.298 8.230 13.517 1.00 96.31 310 CYS A N 1
ATOM 2464 C CA . CYS A 1 310 ? -13.543 7.118 12.937 1.00 96.31 310 CYS A CA 1
ATOM 2465 C C . CYS A 1 310 ? -12.054 7.155 13.316 1.00 96.31 310 CYS A C 1
ATOM 2467 O O . CYS A 1 310 ? -11.500 6.119 13.678 1.00 96.31 310 CYS A O 1
ATOM 2469 N N . ILE A 1 311 ? -11.412 8.331 13.300 1.00 96.00 311 ILE A N 1
ATOM 2470 C CA . ILE A 1 311 ? -10.012 8.491 13.737 1.00 96.00 311 ILE A CA 1
ATOM 2471 C C . ILE A 1 311 ? -9.872 8.083 15.206 1.00 96.00 311 ILE A C 1
ATOM 2473 O O . ILE A 1 311 ? -8.977 7.315 15.562 1.00 96.00 311 ILE A O 1
ATOM 2477 N N . ARG A 1 312 ? -10.792 8.539 16.060 1.00 95.69 312 ARG A N 1
ATOM 2478 C CA . ARG A 1 312 ? -10.804 8.191 17.481 1.00 95.69 312 ARG A CA 1
ATOM 2479 C C . ARG A 1 312 ? -10.949 6.686 17.688 1.00 95.69 312 ARG A C 1
ATOM 2481 O O . ARG A 1 312 ? -10.164 6.107 18.431 1.00 95.69 312 ARG A O 1
ATOM 2488 N N . ILE A 1 313 ? -11.893 6.039 17.002 1.00 96.81 313 ILE A N 1
ATOM 2489 C CA . ILE A 1 313 ? -12.076 4.578 17.039 1.00 96.81 313 ILE A CA 1
ATOM 2490 C C . ILE A 1 313 ? -10.806 3.858 16.570 1.00 96.81 313 ILE A C 1
ATOM 2492 O O . ILE A 1 313 ? -10.368 2.908 17.218 1.00 96.81 313 ILE A O 1
ATOM 2496 N N . ALA A 1 314 ? -10.169 4.326 15.496 1.00 96.56 314 ALA A N 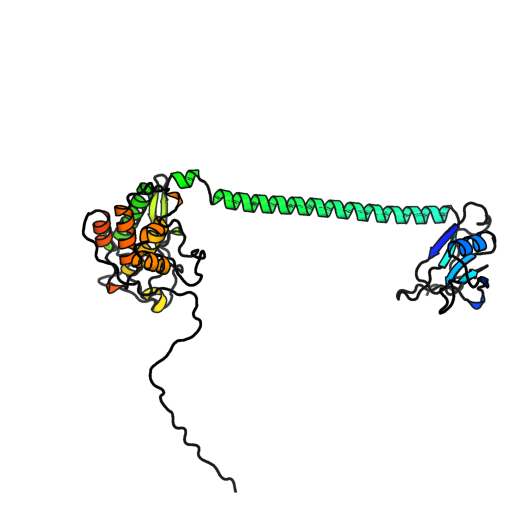1
ATOM 2497 C CA . ALA A 1 314 ? -8.922 3.752 15.002 1.00 96.56 314 ALA A CA 1
ATOM 2498 C C . ALA A 1 314 ? -7.804 3.821 16.055 1.00 96.56 314 ALA A C 1
ATOM 2500 O O . ALA A 1 314 ? -7.127 2.824 16.305 1.00 96.56 314 ALA A O 1
ATOM 2501 N N . LEU A 1 315 ? -7.670 4.962 16.740 1.00 95.19 315 LEU A N 1
ATOM 2502 C CA . LEU A 1 315 ? -6.729 5.145 17.848 1.00 95.19 315 LEU A CA 1
ATOM 2503 C C . LEU A 1 315 ? -7.067 4.271 19.067 1.00 95.19 315 LEU A C 1
ATOM 2505 O O . LEU A 1 315 ? -6.163 3.798 19.753 1.00 95.19 315 LEU A O 1
ATOM 2509 N N . LEU A 1 316 ? -8.348 3.994 19.331 1.00 95.81 316 LEU A N 1
ATOM 2510 C CA . LEU A 1 316 ? -8.763 3.004 20.335 1.00 95.81 316 LEU A CA 1
ATOM 2511 C C . LEU A 1 316 ? -8.325 1.580 19.963 1.00 95.81 316 LEU A C 1
ATOM 2513 O O . LEU A 1 316 ? -7.904 0.815 20.830 1.00 95.81 316 LEU A O 1
ATOM 2517 N N . CYS A 1 317 ? -8.373 1.234 18.678 1.00 96.06 317 CYS A N 1
ATOM 2518 C CA . CYS A 1 317 ? -8.002 -0.090 18.183 1.00 96.06 317 CYS A CA 1
ATOM 2519 C C . CYS A 1 317 ? -6.493 -0.369 18.257 1.00 96.06 317 CYS A C 1
ATOM 2521 O O . CYS A 1 317 ? -6.104 -1.517 18.454 1.00 96.06 317 CYS A O 1
ATOM 2523 N N . VAL A 1 318 ? -5.638 0.650 18.126 1.00 93.75 318 VAL A N 1
ATOM 2524 C CA . VAL A 1 318 ? -4.167 0.484 18.089 1.00 93.75 318 VAL A CA 1
ATOM 2525 C C . VAL A 1 318 ? -3.472 0.666 19.449 1.00 93.75 318 VAL A C 1
ATOM 2527 O O . VAL A 1 318 ? -2.246 0.743 19.529 1.00 93.75 318 VAL A O 1
ATOM 2530 N N . GLN A 1 319 ? -4.240 0.719 20.539 1.00 91.19 319 GLN A N 1
ATOM 2531 C CA . GLN A 1 319 ? -3.710 0.750 21.907 1.00 91.19 319 GLN A CA 1
ATOM 2532 C C . GLN A 1 319 ? -3.179 -0.618 22.378 1.00 91.19 319 GLN A C 1
ATOM 2534 O O . GLN A 1 319 ? -3.225 -1.625 21.662 1.00 91.19 319 GLN A O 1
ATOM 2539 N N . GLU A 1 320 ? -2.658 -0.663 23.607 1.00 87.00 320 GLU A N 1
ATOM 2540 C CA . GLU A 1 320 ? -2.331 -1.914 24.303 1.00 87.00 320 GLU A CA 1
ATOM 2541 C C . GLU A 1 320 ? -3.523 -2.884 24.328 1.00 87.00 320 GLU A C 1
ATOM 2543 O O . GLU A 1 320 ? -4.674 -2.465 24.443 1.00 87.00 320 GLU A O 1
ATOM 2548 N N . ASP A 1 321 ? -3.241 -4.188 24.250 1.00 84.69 321 ASP A N 1
ATOM 2549 C CA . ASP A 1 321 ? -4.232 -5.272 24.110 1.00 84.69 321 ASP A CA 1
ATOM 2550 C C . ASP A 1 321 ? -5.407 -5.167 25.105 1.00 84.69 321 ASP A C 1
ATOM 2552 O O . ASP A 1 321 ? -6.584 -5.230 24.725 1.00 84.69 321 ASP A O 1
ATOM 2556 N N . ALA A 1 322 ? -5.092 -4.897 26.377 1.00 84.44 322 ALA A N 1
ATOM 2557 C CA . ALA A 1 322 ? -6.076 -4.768 27.450 1.00 84.44 322 ALA A CA 1
ATOM 2558 C C . ALA A 1 322 ? -7.064 -3.605 27.241 1.00 84.44 322 ALA A C 1
ATOM 2560 O O . ALA A 1 322 ? -8.215 -3.698 27.661 1.00 84.44 322 ALA A O 1
ATOM 2561 N N . MET A 1 323 ? -6.635 -2.534 26.569 1.00 87.88 323 MET A N 1
ATOM 2562 C CA . MET A 1 323 ? -7.416 -1.310 26.372 1.00 87.88 323 MET A CA 1
ATOM 2563 C C . MET A 1 323 ? -8.221 -1.309 25.068 1.00 87.88 323 MET A C 1
ATOM 2565 O O . MET A 1 323 ? -9.137 -0.500 24.922 1.00 87.88 323 MET A O 1
ATOM 2569 N N . ARG A 1 324 ? -7.900 -2.192 24.109 1.00 94.00 324 ARG A N 1
ATOM 2570 C CA . ARG A 1 324 ? -8.603 -2.232 22.816 1.00 94.00 324 ARG A CA 1
ATOM 2571 C C . ARG A 1 324 ? -10.079 -2.587 23.019 1.00 94.00 324 ARG A C 1
ATOM 2573 O O . ARG A 1 324 ? -10.365 -3.522 23.769 1.00 94.00 324 ARG A O 1
ATOM 2580 N N . PRO A 1 325 ? -11.027 -1.944 22.327 1.00 95.31 325 PRO A N 1
ATOM 2581 C CA . PRO A 1 325 ? -12.420 -2.379 22.348 1.00 95.31 325 PRO A CA 1
ATOM 2582 C C . PRO A 1 325 ? -12.584 -3.762 21.691 1.00 95.31 325 PRO A C 1
ATOM 2584 O O . PRO A 1 325 ? -11.706 -4.254 20.979 1.00 95.31 325 PRO A O 1
ATOM 2587 N N . THR A 1 326 ? -13.709 -4.430 21.946 1.00 95.50 326 THR A N 1
ATOM 2588 C CA . THR A 1 326 ? -14.118 -5.589 21.137 1.00 95.50 326 THR A CA 1
ATOM 2589 C C . THR A 1 326 ? -14.679 -5.112 19.800 1.00 95.50 326 THR A C 1
ATOM 2591 O O . THR A 1 326 ? -15.170 -3.990 19.694 1.00 95.50 326 THR A O 1
ATOM 2594 N N . ILE A 1 327 ? -14.674 -5.972 18.780 1.00 96.19 327 ILE A N 1
ATOM 2595 C CA . ILE A 1 327 ? -15.259 -5.616 17.480 1.00 96.19 327 ILE A CA 1
ATOM 2596 C C . ILE A 1 327 ? -16.768 -5.326 17.565 1.00 96.19 327 ILE A C 1
ATOM 2598 O O . ILE A 1 327 ? -17.260 -4.425 16.895 1.00 96.19 327 ILE A O 1
ATOM 2602 N N . SER A 1 328 ? -17.491 -6.003 18.464 1.00 95.38 328 SER A N 1
ATOM 2603 C CA . SER A 1 328 ? -18.896 -5.700 18.755 1.00 95.38 328 SER A CA 1
ATOM 2604 C C . SER A 1 328 ? -19.079 -4.298 19.344 1.00 95.38 328 SER A C 1
ATOM 2606 O O . SER A 1 328 ? -19.969 -3.567 18.918 1.00 95.38 328 SER A O 1
ATOM 2608 N N . ALA A 1 329 ? -18.202 -3.883 20.265 1.00 95.62 329 ALA A N 1
ATOM 2609 C CA . ALA A 1 329 ? -18.208 -2.523 20.792 1.00 95.62 329 ALA A CA 1
ATOM 2610 C C . ALA A 1 329 ? -17.865 -1.499 19.702 1.00 95.62 329 ALA A C 1
ATOM 2612 O O . ALA A 1 329 ? -18.491 -0.451 19.657 1.00 95.62 329 ALA A O 1
ATOM 2613 N N . ILE A 1 330 ? -16.934 -1.809 18.793 1.00 96.62 330 ILE A N 1
ATOM 2614 C CA . ILE A 1 330 ? -16.603 -0.945 17.648 1.00 96.62 330 ILE A CA 1
ATOM 2615 C C . ILE A 1 330 ? -17.819 -0.734 16.738 1.00 96.62 330 ILE A C 1
ATOM 2617 O O . ILE A 1 330 ? -18.064 0.392 16.326 1.00 96.62 330 ILE A O 1
ATOM 2621 N N . ILE A 1 331 ? -18.594 -1.779 16.435 1.00 95.31 331 ILE A N 1
ATOM 2622 C CA . ILE A 1 331 ? -19.813 -1.641 15.621 1.00 95.31 331 ILE A CA 1
ATOM 2623 C C . ILE A 1 331 ? -20.829 -0.735 16.316 1.00 95.31 331 ILE A C 1
ATOM 2625 O O . ILE A 1 331 ? -21.336 0.190 15.690 1.00 95.31 331 ILE A O 1
ATOM 2629 N N . LEU A 1 332 ? -21.052 -0.924 17.621 1.00 94.38 332 LEU A N 1
ATOM 2630 C CA . LEU A 1 332 ? -21.906 -0.022 18.399 1.00 94.38 332 LEU A CA 1
ATOM 2631 C C . LEU A 1 332 ? -21.380 1.416 18.359 1.00 94.38 332 LEU A C 1
ATOM 2633 O O . LEU A 1 332 ? -22.150 2.341 18.125 1.00 94.38 332 LEU A O 1
ATOM 2637 N N . MET A 1 333 ? -20.071 1.606 18.542 1.00 94.88 333 MET A N 1
ATOM 2638 C CA . MET A 1 333 ? -19.422 2.913 18.455 1.00 94.88 333 MET A CA 1
ATOM 2639 C C . MET A 1 333 ? -19.627 3.555 17.083 1.00 94.88 333 MET A C 1
ATOM 2641 O O . MET A 1 333 ? -19.869 4.750 17.032 1.00 94.88 333 MET A O 1
ATOM 2645 N N . LEU A 1 334 ? -19.552 2.801 15.984 1.00 93.81 334 LEU A N 1
ATOM 2646 C CA . LEU A 1 334 ? -19.782 3.320 14.633 1.00 93.81 334 LEU A CA 1
ATOM 2647 C C . LEU A 1 334 ? -21.249 3.726 14.424 1.00 93.81 334 LEU A C 1
ATOM 2649 O O . LEU A 1 334 ? -21.494 4.840 13.963 1.00 93.81 334 LEU A O 1
ATOM 2653 N N . ASP A 1 335 ? -22.192 2.874 14.834 1.00 90.38 335 ASP A N 1
ATOM 2654 C CA . ASP A 1 335 ? -23.629 3.023 14.560 1.00 90.38 335 ASP A CA 1
ATOM 2655 C C . ASP A 1 335 ? -24.357 4.014 15.497 1.00 90.38 335 ASP A C 1
ATOM 2657 O O . ASP A 1 335 ? -25.471 4.434 15.192 1.00 90.38 335 ASP A O 1
ATOM 2661 N N . SER A 1 336 ? -23.768 4.403 16.635 1.00 87.25 336 SER A N 1
ATOM 2662 C CA . SER A 1 336 ? -24.447 5.216 17.665 1.00 87.25 336 SER A CA 1
ATOM 2663 C C . SER A 1 336 ? -23.710 6.502 18.037 1.00 87.25 336 SER A C 1
ATOM 2665 O O . SER A 1 336 ? -22.492 6.584 17.911 1.00 87.25 336 SER A O 1
ATOM 2667 N N . GLU A 1 337 ? -24.429 7.493 18.564 1.00 81.31 337 GLU A N 1
ATOM 2668 C CA . GLU A 1 337 ? -23.872 8.771 19.050 1.00 81.31 337 GLU A CA 1
ATOM 2669 C C . GLU A 1 337 ? -23.318 8.681 20.486 1.00 81.31 337 GLU A C 1
ATOM 2671 O O . GLU A 1 337 ? -23.469 9.596 21.292 1.00 81.31 337 GLU A O 1
ATOM 2676 N N . ILE A 1 338 ? -22.716 7.545 20.848 1.00 81.75 338 ILE A N 1
ATOM 2677 C CA . ILE A 1 338 ? -22.159 7.341 22.191 1.00 81.75 338 ILE A CA 1
ATOM 2678 C C . ILE A 1 338 ? -20.868 8.151 22.357 1.00 81.75 338 ILE A C 1
ATOM 2680 O O . ILE A 1 338 ? -19.992 8.141 21.487 1.00 81.75 338 ILE A O 1
ATOM 2684 N N . ASP A 1 339 ? -20.705 8.764 23.531 1.00 81.75 339 ASP A N 1
ATOM 2685 C CA . ASP A 1 339 ? -19.444 9.374 23.941 1.00 81.75 339 ASP A CA 1
ATOM 2686 C C . ASP A 1 339 ? -18.322 8.333 23.983 1.00 81.75 339 ASP A C 1
ATOM 2688 O O . ASP A 1 339 ? -18.265 7.433 24.825 1.00 81.75 339 ASP A O 1
ATOM 2692 N N . LEU A 1 340 ? -17.395 8.464 23.040 1.00 88.00 340 LEU A N 1
ATOM 2693 C CA . LEU A 1 340 ? -16.245 7.579 22.948 1.00 88.00 340 LEU A CA 1
ATOM 2694 C C . LEU A 1 340 ? -15.255 7.851 24.094 1.00 88.00 340 LEU A C 1
ATOM 2696 O O . LEU A 1 340 ? -15.132 8.990 24.548 1.00 88.00 340 LEU A O 1
ATOM 2700 N N . PRO A 1 341 ? -14.475 6.850 24.539 1.00 89.62 341 PRO A N 1
ATOM 2701 C CA . PRO A 1 341 ? -13.367 7.077 25.462 1.00 89.62 341 PRO A CA 1
ATOM 2702 C C . PRO A 1 341 ? -12.218 7.825 24.774 1.00 89.62 341 PRO A C 1
ATOM 2704 O O . PRO A 1 341 ? -12.032 7.756 23.556 1.00 89.62 341 PRO A O 1
ATOM 2707 N N . TYR A 1 342 ? -11.447 8.612 25.529 1.00 89.44 342 TYR A N 1
ATOM 2708 C CA . TYR A 1 342 ? -10.272 9.301 24.982 1.00 89.44 342 TYR A CA 1
ATOM 2709 C C . TYR A 1 342 ? -9.137 8.290 24.745 1.00 89.44 342 TYR A C 1
ATOM 2711 O O . TYR A 1 342 ? -8.840 7.504 25.651 1.00 89.44 342 TYR A O 1
ATOM 2719 N N . PRO A 1 343 ? -8.516 8.257 23.551 1.00 91.31 343 PRO A N 1
ATOM 2720 C CA . PRO A 1 343 ? -7.461 7.298 23.273 1.00 91.31 343 PRO A CA 1
ATOM 2721 C C . PRO A 1 343 ? -6.200 7.632 24.072 1.00 91.31 343 PRO A C 1
ATOM 2723 O O . PRO A 1 343 ? -5.810 8.793 24.184 1.00 91.31 343 PRO A O 1
ATOM 2726 N N . LYS A 1 344 ? -5.552 6.607 24.627 1.00 86.88 344 LYS A N 1
ATOM 2727 C CA . LYS A 1 344 ? -4.216 6.735 25.217 1.00 86.88 344 LYS A CA 1
ATOM 2728 C C . LYS A 1 344 ? -3.153 6.518 24.147 1.00 86.88 344 LYS A C 1
ATOM 2730 O O . LYS A 1 344 ? -3.445 5.994 23.072 1.00 86.88 344 LYS A O 1
ATOM 2735 N N . GLN A 1 345 ? -1.920 6.899 24.472 1.00 79.75 345 GLN A N 1
ATOM 2736 C CA . GLN A 1 345 ? -0.782 6.718 23.581 1.00 79.75 345 GLN A CA 1
ATOM 2737 C C . GLN A 1 345 ? -0.678 5.257 23.118 1.00 79.75 345 GLN A C 1
ATOM 2739 O O . GLN A 1 345 ? -0.678 4.357 23.962 1.00 79.75 345 GLN A O 1
ATOM 2744 N N . PRO A 1 346 ? -0.598 5.003 21.798 1.00 75.88 346 PRO A N 1
ATOM 2745 C CA . PRO A 1 346 ? -0.364 3.671 21.272 1.00 75.88 346 PRO A CA 1
ATOM 2746 C C . PRO A 1 346 ? 0.928 3.094 21.847 1.00 75.88 346 PRO A C 1
ATOM 2748 O O . PRO A 1 346 ? 1.955 3.771 21.890 1.00 75.88 346 PRO A O 1
ATOM 2751 N N . ALA A 1 347 ? 0.869 1.828 22.253 1.00 59.78 347 ALA A N 1
ATOM 2752 C CA . ALA A 1 347 ? 1.935 1.126 22.967 1.00 59.78 347 ALA A CA 1
ATOM 2753 C C . ALA A 1 347 ? 3.301 1.173 22.256 1.00 59.78 347 ALA A C 1
ATOM 2755 O O . ALA A 1 347 ? 4.345 1.122 22.897 1.00 59.78 347 ALA A O 1
ATOM 2756 N N . PHE A 1 348 ? 3.295 1.265 20.921 1.00 63.91 348 PHE A N 1
ATOM 2757 C CA . PHE A 1 348 ? 4.495 1.286 20.094 1.00 63.91 348 PHE A CA 1
ATOM 2758 C C . PHE A 1 348 ? 4.383 2.363 19.016 1.00 63.91 348 PHE A C 1
ATOM 2760 O O . PHE A 1 348 ? 3.837 2.139 17.937 1.00 63.91 348 PHE A O 1
ATOM 2767 N N . ILE A 1 349 ? 4.961 3.533 19.286 1.00 57.19 349 ILE A N 1
ATOM 2768 C CA . ILE A 1 349 ? 5.381 4.450 18.226 1.00 57.19 349 ILE A CA 1
ATOM 2769 C C . ILE A 1 349 ? 6.726 3.915 17.738 1.00 57.19 349 ILE A C 1
ATOM 2771 O O . ILE A 1 349 ? 7.765 4.197 18.332 1.00 57.19 349 ILE A O 1
ATOM 2775 N N . PHE A 1 350 ? 6.717 3.078 16.698 1.00 52.97 350 PHE A N 1
ATOM 2776 C CA . PHE A 1 350 ? 7.956 2.700 16.019 1.00 52.97 350 PHE A CA 1
ATOM 2777 C C . PHE A 1 350 ? 8.610 3.985 15.506 1.00 52.97 350 PHE A C 1
ATOM 2779 O O . PHE A 1 350 ? 8.104 4.574 14.552 1.00 52.97 350 PHE A O 1
ATOM 2786 N N . ARG A 1 351 ? 9.685 4.418 16.179 1.00 45.06 351 ARG A N 1
ATOM 2787 C CA . ARG A 1 351 ? 10.666 5.362 15.648 1.00 45.06 351 ARG A CA 1
ATOM 2788 C C . ARG A 1 351 ? 11.655 4.565 14.799 1.00 45.06 351 ARG A C 1
ATOM 2790 O O . ARG A 1 351 ? 12.491 3.849 15.345 1.00 45.06 351 ARG A O 1
ATOM 2797 N N . THR A 1 352 ? 11.574 4.646 13.477 1.00 41.09 352 THR A N 1
ATOM 2798 C CA . THR A 1 352 ? 12.559 4.114 12.523 1.00 41.09 352 THR A CA 1
ATOM 2799 C C . THR A 1 352 ? 13.849 4.948 12.568 1.00 41.09 352 THR A C 1
ATOM 2801 O O . THR A 1 352 ? 14.241 5.595 11.606 1.00 41.09 352 THR A O 1
ATOM 2804 N N . SER A 1 353 ? 14.506 4.975 13.721 1.00 33.59 353 SER A N 1
ATOM 2805 C CA . SER A 1 353 ? 15.908 5.361 13.886 1.00 33.59 353 SER A CA 1
ATOM 2806 C C . SER A 1 353 ? 16.329 4.998 15.307 1.00 33.59 353 SER A C 1
ATOM 2808 O O . SER A 1 353 ? 16.326 5.808 16.229 1.00 33.59 353 SER A O 1
ATOM 2810 N N . CYS A 1 354 ? 16.717 3.740 15.506 1.00 29.05 354 CYS A N 1
ATOM 2811 C CA . CYS A 1 354 ? 17.569 3.415 16.640 1.00 29.05 354 CYS A CA 1
ATOM 2812 C C . CYS A 1 354 ? 18.979 3.933 16.306 1.00 29.05 354 CYS A C 1
ATOM 2814 O O . CYS A 1 354 ? 19.811 3.188 15.796 1.00 29.05 354 CYS A O 1
ATOM 2816 N N . SER A 1 355 ? 19.242 5.224 16.538 1.00 28.72 355 SER A N 1
ATOM 2817 C CA . SER A 1 355 ? 20.587 5.630 16.944 1.00 28.72 355 SER A CA 1
ATOM 2818 C C . SER A 1 355 ? 20.651 5.391 18.446 1.00 28.72 355 SER A C 1
ATOM 2820 O O . SER A 1 355 ? 19.948 6.035 19.221 1.00 28.72 355 SER A O 1
ATOM 2822 N N . SER A 1 356 ? 21.429 4.388 18.819 1.00 37.44 356 SER A N 1
ATOM 2823 C CA . SER A 1 356 ? 21.765 3.979 20.178 1.00 37.44 356 SER A CA 1
ATOM 2824 C C . SER A 1 356 ? 21.791 5.110 21.215 1.00 37.44 356 SER A C 1
ATOM 2826 O O . SER A 1 356 ? 22.696 5.941 21.211 1.00 37.44 356 SER A O 1
ATOM 2828 N N . SER A 1 357 ? 20.875 5.042 22.176 1.00 28.45 357 SER A N 1
ATOM 2829 C CA . SER A 1 357 ? 21.127 5.403 23.576 1.00 28.45 357 SER A CA 1
ATOM 2830 C C . SER A 1 357 ? 20.062 4.754 24.464 1.00 28.45 357 SER A C 1
ATOM 2832 O O . SER A 1 357 ? 19.242 5.406 25.104 1.00 28.45 357 SER A O 1
ATOM 2834 N N . LEU A 1 358 ? 20.076 3.417 24.507 1.00 27.89 358 LEU A N 1
ATOM 2835 C CA . LEU A 1 358 ? 19.527 2.704 25.657 1.00 27.89 358 LEU A CA 1
ATOM 2836 C C . LEU A 1 358 ? 20.415 3.048 26.855 1.00 27.89 358 LEU A C 1
ATOM 2838 O O . LEU A 1 358 ? 21.469 2.447 27.052 1.00 27.89 358 LEU A O 1
ATOM 2842 N N . ILE A 1 359 ? 19.998 4.045 27.631 1.00 27.09 359 ILE A N 1
ATOM 2843 C CA . ILE A 1 359 ? 20.449 4.201 29.009 1.00 27.09 359 ILE A CA 1
ATOM 2844 C C . ILE A 1 359 ? 19.858 3.009 29.761 1.00 27.09 359 ILE A C 1
ATOM 2846 O O . ILE A 1 359 ? 18.698 3.008 30.167 1.00 27.09 359 ILE A O 1
ATOM 2850 N N . TRP A 1 360 ? 20.650 1.947 29.864 1.00 25.42 360 TRP A N 1
ATOM 2851 C CA . TRP A 1 360 ? 20.380 0.837 30.759 1.00 25.42 360 TRP A CA 1
ATOM 2852 C C . TRP A 1 360 ? 20.818 1.268 32.159 1.00 25.42 360 TRP A C 1
ATOM 2854 O O . TRP A 1 360 ? 21.928 0.985 32.603 1.00 25.42 360 TRP A O 1
ATOM 2864 N N . GLU A 1 361 ? 19.950 1.989 32.864 1.00 26.33 361 GLU A N 1
ATOM 2865 C CA . GLU A 1 361 ? 20.055 2.059 34.318 1.00 26.33 361 GLU A CA 1
ATOM 2866 C C . GLU A 1 361 ? 19.629 0.703 34.887 1.00 26.33 361 GLU A C 1
ATOM 2868 O O . GLU A 1 361 ? 18.460 0.325 34.829 1.00 26.33 361 GLU A O 1
ATOM 2873 N N . GLY A 1 362 ? 20.588 -0.055 35.425 1.00 27.09 362 GLY A N 1
ATOM 2874 C CA . GLY A 1 362 ? 20.264 -1.163 36.319 1.00 27.09 362 GLY A CA 1
ATOM 2875 C C . GLY A 1 362 ? 21.245 -2.328 36.350 1.00 27.09 362 GLY A C 1
ATOM 2876 O O . GLY A 1 362 ? 21.027 -3.327 35.678 1.00 27.09 362 GLY A O 1
ATOM 2877 N N . ARG A 1 363 ? 22.197 -2.223 37.290 1.00 27.03 363 ARG A N 1
ATOM 2878 C CA . ARG A 1 363 ? 22.972 -3.291 37.961 1.00 27.03 363 ARG A CA 1
ATOM 2879 C C . ARG A 1 363 ? 24.111 -3.946 37.173 1.00 27.03 363 ARG A C 1
ATOM 2881 O O . ARG A 1 363 ? 23.990 -5.040 36.639 1.00 27.03 363 ARG A O 1
ATOM 2888 N N . SER A 1 364 ? 25.279 -3.313 37.276 1.00 30.38 364 SER A N 1
ATOM 2889 C CA . SER A 1 364 ? 26.568 -4.010 37.253 1.00 30.38 364 SER A CA 1
ATOM 2890 C C . SER A 1 364 ? 26.615 -5.029 38.399 1.00 30.38 364 SER A C 1
ATOM 2892 O O . SER A 1 364 ? 26.528 -4.649 39.568 1.00 30.38 364 SER A O 1
ATOM 2894 N N . SER A 1 365 ? 26.729 -6.317 38.076 1.00 31.91 365 SER A N 1
ATOM 2895 C CA . SER A 1 365 ? 27.288 -7.309 38.993 1.00 31.91 365 SER A CA 1
ATOM 2896 C C . SER A 1 365 ? 28.795 -7.346 38.758 1.00 31.91 365 SER A C 1
ATOM 2898 O O . SER A 1 365 ? 29.260 -7.819 37.720 1.00 31.91 365 SER A O 1
ATOM 2900 N N . ILE A 1 366 ? 29.547 -6.801 39.709 1.00 36.41 366 ILE A N 1
ATOM 2901 C CA . ILE A 1 366 ? 31.005 -6.880 39.745 1.00 36.41 366 ILE A CA 1
ATOM 2902 C C . ILE A 1 366 ? 31.366 -8.341 40.033 1.00 36.41 366 ILE A C 1
ATOM 2904 O O . ILE A 1 366 ? 31.082 -8.840 41.118 1.00 36.41 366 ILE A O 1
ATOM 2908 N N . ASN A 1 367 ? 31.976 -9.025 39.067 1.00 38.44 367 ASN A N 1
ATOM 2909 C CA . ASN A 1 367 ? 32.651 -10.293 39.326 1.00 38.44 367 ASN A CA 1
ATOM 2910 C C . ASN A 1 367 ? 34.104 -9.967 39.691 1.00 38.44 367 ASN A C 1
ATOM 2912 O O . ASN A 1 367 ? 34.901 -9.632 38.815 1.00 38.44 367 ASN A O 1
ATOM 2916 N N . GLU A 1 368 ? 34.435 -10.029 40.981 1.00 37.53 368 GLU A N 1
ATOM 2917 C CA . GLU A 1 368 ? 35.821 -10.001 41.454 1.00 37.53 368 GLU A CA 1
ATOM 2918 C C . GLU A 1 368 ? 36.536 -11.274 40.983 1.00 37.53 368 GLU A C 1
ATOM 2920 O O . GLU A 1 368 ? 36.263 -12.375 41.459 1.00 37.53 368 GLU A O 1
ATOM 2925 N N . VAL A 1 369 ? 37.447 -11.132 40.020 1.00 40.44 369 VAL A N 1
ATOM 2926 C CA . VAL A 1 369 ? 38.374 -12.198 39.629 1.00 40.44 369 VAL A CA 1
ATOM 2927 C C . VAL A 1 369 ? 39.657 -12.014 40.433 1.00 40.44 369 VAL A C 1
ATOM 2929 O O . VAL A 1 369 ? 40.418 -11.076 40.207 1.00 40.44 369 VAL A O 1
ATOM 2932 N N . THR A 1 370 ? 39.888 -12.909 41.390 1.00 35.59 370 THR A N 1
ATOM 2933 C CA . THR A 1 370 ? 41.127 -12.998 42.169 1.00 35.59 370 THR A CA 1
ATOM 2934 C C . THR A 1 370 ? 42.254 -13.528 41.277 1.00 35.59 370 THR A C 1
ATOM 2936 O O . THR A 1 370 ? 42.205 -14.667 40.819 1.00 35.59 370 THR A O 1
ATOM 2939 N N . ILE A 1 371 ? 43.274 -12.707 41.016 1.00 36.47 371 ILE A N 1
ATOM 2940 C CA . ILE A 1 371 ? 44.484 -13.111 40.287 1.00 36.47 371 ILE A CA 1
ATOM 2941 C C . ILE A 1 371 ? 45.438 -13.765 41.291 1.00 36.47 371 ILE A C 1
ATOM 2943 O O . ILE A 1 371 ? 45.889 -13.120 42.233 1.00 36.47 371 ILE A O 1
ATOM 2947 N N . THR A 1 372 ? 45.730 -15.052 41.111 1.00 37.56 372 THR A N 1
ATOM 2948 C CA . THR A 1 372 ? 46.772 -15.763 41.866 1.00 37.56 372 THR A CA 1
ATOM 2949 C C . THR A 1 372 ? 48.075 -15.715 41.067 1.00 37.56 372 THR A C 1
ATOM 2951 O O . THR A 1 372 ? 48.148 -16.281 39.979 1.00 37.56 372 THR A O 1
ATOM 2954 N N . GLU A 1 373 ? 49.098 -15.033 41.586 1.00 34.97 373 GLU A N 1
ATOM 2955 C CA . GLU A 1 373 ? 50.457 -15.070 41.034 1.00 34.97 373 GLU A CA 1
ATOM 2956 C C . GLU A 1 373 ? 51.126 -16.413 41.352 1.00 34.97 373 GLU A C 1
ATOM 2958 O O . GLU A 1 373 ? 51.288 -16.790 42.513 1.00 34.97 373 GLU A O 1
ATOM 2963 N N . THR A 1 374 ? 51.558 -17.131 40.316 1.00 36.25 374 THR A N 1
ATOM 2964 C CA . THR A 1 374 ? 52.439 -18.295 40.445 1.00 36.25 374 THR A CA 1
ATOM 2965 C C . THR A 1 374 ? 53.884 -17.874 40.186 1.00 36.25 374 THR A C 1
ATOM 2967 O O . THR A 1 374 ? 54.252 -17.578 39.050 1.00 36.25 374 THR A O 1
ATOM 2970 N N . LEU A 1 375 ? 54.708 -17.873 41.235 1.00 35.09 375 LEU A N 1
ATOM 2971 C CA . LEU A 1 375 ? 56.166 -17.748 41.150 1.00 35.09 375 LEU A CA 1
ATOM 2972 C C . LEU A 1 375 ? 56.776 -19.109 40.791 1.00 35.09 375 LEU A C 1
ATOM 2974 O O . LEU A 1 375 ? 56.663 -20.067 41.556 1.00 35.09 375 LEU A O 1
ATOM 2978 N N . ALA A 1 376 ? 57.429 -19.185 39.632 1.00 36.28 376 ALA A N 1
ATOM 2979 C CA . ALA A 1 376 ? 58.277 -20.312 39.261 1.00 36.28 376 ALA A CA 1
ATOM 2980 C C . ALA A 1 376 ? 59.643 -20.195 39.959 1.00 36.28 376 ALA A C 1
ATOM 2982 O O . ALA A 1 376 ? 60.202 -19.099 40.050 1.00 36.28 376 ALA A O 1
ATOM 2983 N N . ARG A 1 377 ? 60.174 -21.325 40.431 1.00 38.06 377 ARG A N 1
ATOM 2984 C CA . ARG A 1 377 ? 61.554 -21.473 40.898 1.00 38.06 377 ARG A CA 1
ATOM 2985 C C . ARG A 1 377 ? 62.250 -22.542 40.079 1.00 38.06 377 ARG A C 1
ATOM 2987 O O . ARG A 1 377 ? 61.573 -23.556 39.793 1.00 38.06 377 ARG A O 1
#

pLDDT: mean 79.55, std 18.34, range [25.42, 98.38]

Foldseek 3Di:
DDPCVVPDDDPDDDDDQLAPQAKFWDKDPFKAFFDQVQKDFPDQADDPVVLRVVLNVDSQWFKKFFDDDVPGHTTIITHRDDGPDIGHDPPSPGTIMIGIDHPVVVVVVVVVVVVVVVVVVVVVVVVVVVVVVVVVVVVVVVVVVVVVVDPVVVLVVLAPVLLLQQLLLVLVQLCCCCPVDPWNKDQLADAPVQWDADPVRGTDGHDSVVMDTDDDPDFKDADPDQDYDPQQAAPCCVPTVMDGSLRVLSSSLSRLLCSQQVDHQVGPPDDANFFTSLRVLVVCVVVVNNNVSGHVSNVPVDDPVLSVLSSQLSLLSQAPSVRRDHSVVSSVSNVDPDDDDGHDRRPDRRGPDPPDDPPPPDDDDDDDDDDDDDDDD